Protein AF-0000000083409068 (afdb_homodimer)

Organism: Coprinellus micaceus (NCBI:txid71717)

Radius of gyration: 31.04 Å; Cα contacts (8 Å, |Δi|>4): 817; chains: 2; bounding box: 125×88×81 Å

Secondary structure (DSSP, 8-state):
--PPPPHHHHHHHHHH-TTTTS-TTT---GGGTEEEEESS-GGGGG-HHHHHHHHHHTT--TT---SSSGGGEEEEEHHHHHHHHTTSEEEEEPHHHHGGGB-TTT-SBPPGGG-----S-EEEEEEE-SS-TT--EEEE-SPSSP-GGGEEEE-TT-TTSPPEEE---HHHHHHHHHHHHH-TTT--HHHHHHHHHH-THHHHHHHHHHHHHS-TTSHHHHHHHHHHHHGGG--------------------/-PPPPPHHHHHHHHHH-TTTTS-TTT---GGGTEEEEESS-GGGGG-HHHHHHHHHHTT--TT---SSSGGGEEEEEHHHHHHHHTTSEEEEEPHHHHGGGB-TTT-SBPPGGG-----S-EEEEEEE-SS-TT--EEEE-SPSSP-GGGEEEE-TT-TTSPPEEE---HHHHHHHHHHHHH-TTT--HHHHHHHHHH-THHHHHHHHHHHHHS-TTSHHHHHHHHHHHHGGG--------------------

Structure (mmCIF, N/CA/C/O backbone):
data_AF-0000000083409068-model_v1
#
loop_
_entity.id
_entity.type
_entity.pdbx_description
1 polymer 'HNH nuclease domain-containing protein'
#
loop_
_atom_site.group_PDB
_atom_site.id
_atom_site.type_symbol
_atom_site.label_atom_id
_atom_site.label_alt_id
_atom_site.label_comp_id
_atom_site.label_asym_id
_atom_site.label_entity_id
_atom_site.label_seq_id
_atom_site.pdbx_PDB_ins_code
_atom_site.Cartn_x
_atom_site.Cartn_y
_atom_site.Cartn_z
_atom_site.occupancy
_atom_site.B_iso_or_equiv
_atom_site.auth_seq_id
_atom_site.auth_comp_id
_atom_site.auth_asym_id
_atom_site.auth_atom_id
_atom_site.pdbx_PDB_model_num
ATOM 1 N N . MET A 1 1 ? -4.641 10.688 -9.938 1 46.03 1 MET A N 1
ATOM 2 C CA . MET A 1 1 ? -3.551 10.086 -9.18 1 46.03 1 MET A CA 1
ATOM 3 C C . MET A 1 1 ? -2.568 11.141 -8.688 1 46.03 1 MET A C 1
ATOM 5 O O . MET A 1 1 ? -2.217 12.062 -9.438 1 46.03 1 MET A O 1
ATOM 9 N N . LEU A 1 2 ? -2.422 11.211 -7.328 1 63.31 2 LEU A N 1
ATOM 10 C CA . LEU A 1 2 ? -1.537 12.234 -6.777 1 63.31 2 LEU A CA 1
ATOM 11 C C . LEU A 1 2 ? -0.128 12.102 -7.344 1 63.31 2 LEU A C 1
ATOM 13 O O . LEU A 1 2 ? 0.401 10.992 -7.441 1 63.31 2 LEU A O 1
ATOM 17 N N . GLU A 1 3 ? 0.276 13.062 -8.055 1 78.31 3 GLU A N 1
ATOM 18 C CA . GLU A 1 3 ? 1.639 13.094 -8.578 1 78.31 3 GLU A CA 1
ATOM 19 C C . GLU A 1 3 ? 2.658 12.805 -7.484 1 78.31 3 GLU A C 1
ATOM 21 O O . GLU A 1 3 ? 2.635 13.43 -6.422 1 78.31 3 GLU A O 1
ATOM 26 N N . PRO A 1 4 ? 3.426 11.828 -7.684 1 87.44 4 PRO A N 1
ATOM 27 C CA . PRO A 1 4 ? 4.445 11.516 -6.684 1 87.44 4 PRO A CA 1
ATOM 28 C C . PRO A 1 4 ? 5.484 12.625 -6.531 1 87.44 4 PRO A C 1
ATOM 30 O O . PRO A 1 4 ? 5.688 13.414 -7.453 1 87.44 4 PRO A O 1
ATOM 33 N N . PRO A 1 5 ? 6.047 12.75 -5.352 1 94.5 5 PRO A N 1
ATOM 34 C CA . PRO A 1 5 ? 7.113 13.734 -5.156 1 94.5 5 PRO A CA 1
ATOM 35 C C . PRO A 1 5 ? 8.305 13.516 -6.09 1 94.5 5 PRO A C 1
ATOM 37 O O . PRO A 1 5 ? 8.586 12.375 -6.477 1 94.5 5 PRO A O 1
ATOM 40 N N . ARG A 1 6 ? 8.977 14.656 -6.445 1 92.56 6 ARG A N 1
ATOM 41 C CA . ARG A 1 6 ? 10.18 14.57 -7.266 1 92.56 6 ARG A CA 1
ATOM 42 C C . ARG A 1 6 ? 11.312 13.891 -6.508 1 92.56 6 ARG A C 1
ATOM 44 O O . ARG A 1 6 ? 11.391 13.984 -5.277 1 92.56 6 ARG A O 1
ATOM 51 N N . HIS A 1 7 ? 12.188 13.352 -7.184 1 93.94 7 HIS A N 1
ATOM 52 C CA . HIS A 1 7 ? 13.281 12.578 -6.613 1 93.94 7 HIS A CA 1
ATOM 53 C C . HIS A 1 7 ? 14.164 13.445 -5.723 1 93.94 7 HIS A C 1
ATOM 55 O O . HIS A 1 7 ? 14.594 13.016 -4.648 1 93.94 7 HIS A O 1
ATOM 61 N N . THR A 1 8 ? 14.43 14.633 -6.195 1 94.5 8 THR A N 1
ATOM 62 C CA . THR A 1 8 ? 15.297 15.523 -5.438 1 94.5 8 THR A CA 1
ATOM 63 C C . THR A 1 8 ? 14.672 15.883 -4.094 1 94.5 8 THR A C 1
ATOM 65 O O . THR A 1 8 ? 15.344 15.875 -3.062 1 94.5 8 THR A O 1
ATOM 68 N N . ALA A 1 9 ? 13.445 16.203 -4.066 1 96.25 9 ALA A N 1
ATOM 69 C CA . ALA A 1 9 ? 12.734 16.516 -2.83 1 96.25 9 ALA A CA 1
ATOM 70 C C . ALA A 1 9 ? 12.703 15.312 -1.893 1 96.25 9 ALA A C 1
ATOM 72 O O . ALA A 1 9 ? 12.859 15.461 -0.679 1 96.25 9 ALA A O 1
ATOM 73 N N . CYS A 1 10 ? 12.578 14.164 -2.49 1 96.88 10 CYS A N 1
ATOM 74 C CA . CYS A 1 10 ? 12.547 12.938 -1.703 1 96.88 10 CYS A CA 1
ATOM 75 C C . CYS A 1 10 ? 13.891 12.68 -1.032 1 96.88 10 CYS A C 1
ATOM 77 O O . CYS A 1 10 ? 13.938 12.289 0.133 1 96.88 10 CYS A O 1
ATOM 79 N N . SER A 1 11 ? 14.93 12.891 -1.796 1 96.75 11 SER A N 1
ATOM 80 C CA . SER A 1 11 ? 16.266 12.672 -1.255 1 96.75 11 SER A CA 1
ATOM 81 C C . SER A 1 11 ? 16.547 13.602 -0.082 1 96.75 11 SER A C 1
ATOM 83 O O . SER A 1 11 ? 17.078 13.18 0.942 1 96.75 11 SER A O 1
ATOM 85 N N . ARG A 1 12 ? 16.172 14.82 -0.216 1 97 12 ARG A N 1
ATOM 86 C CA . ARG A 1 12 ? 16.359 15.789 0.86 1 97 12 ARG A CA 1
ATOM 87 C C . ARG A 1 12 ? 15.5 15.438 2.07 1 97 12 ARG A C 1
ATOM 89 O O . ARG A 1 12 ? 15.93 15.609 3.213 1 97 12 ARG A O 1
ATOM 96 N N . ALA A 1 13 ? 14.289 15.023 1.805 1 97.88 13 ALA A N 1
ATOM 97 C CA . ALA A 1 13 ? 13.406 14.602 2.891 1 97.88 13 ALA A CA 1
ATOM 98 C C . ALA A 1 13 ? 14 13.414 3.646 1 97.88 13 ALA A C 1
ATOM 100 O O . ALA A 1 13 ? 13.914 13.352 4.875 1 97.88 13 ALA A O 1
ATOM 101 N N . MET A 1 14 ? 14.547 12.523 2.896 1 97.25 14 MET A N 1
ATOM 102 C CA . MET A 1 14 ? 15.164 11.344 3.496 1 97.25 14 MET A CA 1
ATOM 103 C C . MET A 1 14 ? 16.297 11.734 4.445 1 97.25 14 MET A C 1
ATOM 105 O O . MET A 1 14 ? 16.453 11.133 5.508 1 97.25 14 MET A O 1
ATOM 109 N N . GLU A 1 15 ? 17.016 12.711 4.098 1 96.56 15 GLU A N 1
ATOM 110 C CA . GLU A 1 15 ? 18.125 13.18 4.91 1 96.56 15 GLU A CA 1
ATOM 111 C C . GLU A 1 15 ? 17.641 13.789 6.219 1 96.56 15 GLU A C 1
ATOM 113 O O . GLU A 1 15 ? 18.297 13.672 7.25 1 96.56 15 GLU A O 1
ATOM 118 N N . GLU A 1 16 ? 16.5 14.391 6.219 1 96.88 16 GLU A N 1
ATOM 119 C CA . GLU A 1 16 ? 15.984 15.094 7.391 1 96.88 16 GLU A CA 1
ATOM 120 C C . GLU A 1 16 ? 15.047 14.203 8.195 1 96.88 16 GLU A C 1
ATOM 122 O O . GLU A 1 16 ? 14.711 14.523 9.344 1 96.88 16 GLU A O 1
ATOM 127 N N . ASP A 1 17 ? 14.664 13.094 7.633 1 96.94 17 ASP A N 1
ATOM 128 C CA . ASP A 1 17 ? 13.703 12.203 8.266 1 96.94 17 ASP A CA 1
ATOM 129 C C . ASP A 1 17 ? 14.297 11.547 9.508 1 96.94 17 ASP A C 1
ATOM 131 O O . ASP A 1 17 ? 15.273 10.797 9.414 1 96.94 17 ASP A O 1
ATOM 135 N N . PRO A 1 18 ? 13.688 11.789 10.602 1 96.69 18 PRO A N 1
ATOM 136 C CA . PRO A 1 18 ? 14.227 11.188 11.828 1 96.69 18 PRO A CA 1
ATOM 137 C C . PRO A 1 18 ? 14.117 9.664 11.836 1 96.69 18 PRO A C 1
ATOM 139 O O . PRO A 1 18 ? 14.789 9 12.625 1 96.69 18 PRO A O 1
ATOM 142 N N . ASN A 1 19 ? 13.234 9.094 11 1 94.19 19 ASN A N 1
ATOM 143 C CA . ASN A 1 19 ? 13.016 7.648 10.961 1 94.19 19 ASN A CA 1
ATOM 144 C C . ASN A 1 19 ? 13.898 6.977 9.906 1 94.19 19 ASN A C 1
ATOM 146 O O . ASN A 1 19 ? 13.781 5.773 9.68 1 94.19 19 ASN A O 1
ATOM 150 N N . LYS A 1 20 ? 14.602 7.773 9.148 1 92.88 20 LYS A N 1
ATOM 151 C CA . LYS A 1 20 ? 15.57 7.285 8.172 1 92.88 20 LYS A CA 1
ATOM 152 C C . LYS A 1 20 ? 14.891 6.465 7.082 1 92.88 20 LYS A C 1
ATOM 154 O O . LYS A 1 20 ? 15.383 5.398 6.699 1 92.88 20 LYS A O 1
ATOM 159 N N . GLY A 1 21 ? 13.711 6.836 6.789 1 92.25 21 GLY A N 1
ATOM 160 C CA . GLY A 1 21 ? 13.047 6.242 5.641 1 92.25 21 GLY A CA 1
ATOM 161 C C . GLY A 1 21 ? 12.055 5.16 6.02 1 92.25 21 GLY A C 1
ATOM 162 O O . GLY A 1 21 ? 11.336 4.645 5.164 1 92.25 21 GLY A O 1
ATOM 163 N N . ARG A 1 22 ? 12.031 4.793 7.285 1 95.19 22 ARG A N 1
ATOM 164 C CA . ARG A 1 22 ? 11 3.865 7.746 1 95.19 22 ARG A CA 1
ATOM 165 C C . ARG A 1 22 ? 9.617 4.508 7.684 1 95.19 22 ARG A C 1
ATOM 167 O O . ARG A 1 22 ? 9.5 5.734 7.664 1 95.19 22 ARG A O 1
ATOM 174 N N . CYS A 1 23 ? 8.648 3.623 7.574 1 97.06 23 CYS A N 1
ATOM 175 C CA . CYS A 1 23 ? 7.281 4.141 7.621 1 97.06 23 CYS A CA 1
ATOM 176 C C . CYS A 1 23 ? 7.039 4.922 8.906 1 97.06 23 CYS A C 1
ATOM 178 O O . CYS A 1 23 ? 7.215 4.391 10.008 1 97.06 23 CYS A O 1
ATOM 180 N N . SER A 1 24 ? 6.539 6.105 8.758 1 97.56 24 SER A N 1
ATOM 181 C CA . SER A 1 24 ? 6.359 6.984 9.906 1 97.56 24 SER A CA 1
ATOM 182 C C . SER A 1 24 ? 5.262 6.469 10.836 1 97.56 24 SER A C 1
ATOM 184 O O . SER A 1 24 ? 5.285 6.73 12.039 1 97.56 24 SER A O 1
ATOM 186 N N . VAL A 1 25 ? 4.363 5.664 10.305 1 97.5 25 VAL A N 1
ATOM 187 C CA . VAL A 1 25 ? 3.213 5.211 11.078 1 97.5 25 VAL A CA 1
ATOM 188 C C . VAL A 1 25 ? 3.449 3.787 11.578 1 97.5 25 VAL A C 1
ATOM 190 O O . VAL A 1 25 ? 3.4 3.523 12.781 1 97.5 25 V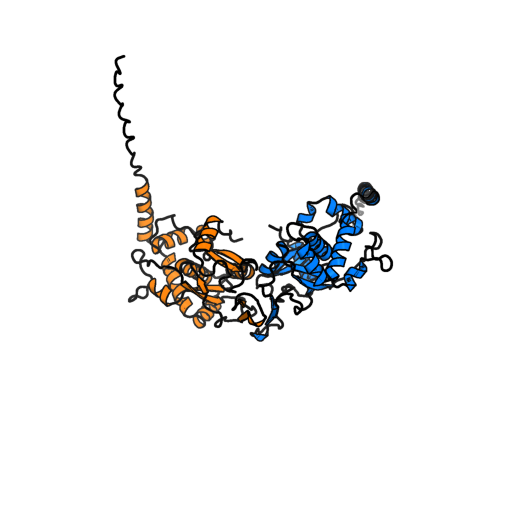AL A O 1
ATOM 193 N N . GLU A 1 26 ? 3.826 2.928 10.703 1 96.38 26 GLU A N 1
ATOM 194 C CA . GLU A 1 26 ? 3.93 1.505 11.016 1 96.38 26 GLU A CA 1
ATOM 195 C C . GLU A 1 26 ? 5.34 1.141 11.469 1 96.38 26 GLU A C 1
ATOM 197 O O . GLU A 1 26 ? 5.562 0.054 12.008 1 96.38 26 GLU A O 1
ATOM 202 N N . ASN A 1 27 ? 6.328 2.023 11.234 1 95.25 27 ASN A N 1
ATOM 203 C CA . ASN A 1 27 ? 7.727 1.835 11.594 1 95.25 27 ASN A CA 1
ATOM 204 C C . ASN A 1 27 ? 8.32 0.603 10.922 1 95.25 27 ASN A C 1
ATOM 206 O O . ASN A 1 27 ? 9.141 -0.101 11.508 1 95.25 27 ASN A O 1
ATOM 210 N N . CYS A 1 28 ? 7.785 0.251 9.781 1 92.94 28 CYS A N 1
ATOM 211 C CA . CYS A 1 28 ? 8.328 -0.862 9.008 1 92.94 28 CYS A CA 1
ATOM 212 C C . CYS A 1 28 ? 9.43 -0.389 8.07 1 92.94 28 CYS A C 1
ATOM 214 O O . CYS A 1 28 ? 9.531 0.803 7.777 1 92.94 28 CYS A O 1
ATOM 216 N N . PRO A 1 29 ? 10.234 -1.314 7.676 1 92.31 29 PRO A N 1
ATOM 217 C CA . PRO A 1 29 ? 11.336 -0.925 6.797 1 92.31 29 PRO A CA 1
ATOM 218 C C . PRO A 1 29 ? 10.859 -0.427 5.434 1 92.31 29 PRO A C 1
ATOM 220 O O . PRO A 1 29 ? 9.734 -0.736 5.02 1 92.31 29 PRO A O 1
ATOM 223 N N . LYS A 1 30 ? 11.703 0.276 4.723 1 92.69 30 LYS A N 1
ATOM 224 C CA . LYS A 1 30 ? 11.414 0.921 3.447 1 92.69 30 LYS A CA 1
ATOM 225 C C . LYS A 1 30 ? 10.977 -0.102 2.4 1 92.69 30 LYS A C 1
ATOM 227 O O . LYS A 1 30 ? 10.078 0.159 1.605 1 92.69 30 LYS A O 1
ATOM 232 N N . HIS A 1 31 ? 11.57 -1.215 2.396 1 91.81 31 HIS A N 1
ATOM 233 C CA . HIS A 1 31 ? 11.336 -2.197 1.345 1 91.81 31 HIS A CA 1
ATOM 234 C C . HIS A 1 31 ? 9.992 -2.9 1.537 1 91.81 31 HIS A C 1
ATOM 236 O O . HIS A 1 31 ? 9.555 -3.652 0.665 1 91.81 31 HIS A O 1
ATOM 242 N N . ARG A 1 32 ? 9.258 -2.607 2.662 1 92.38 32 ARG A N 1
ATOM 243 C CA . ARG A 1 32 ? 7.91 -3.119 2.871 1 92.38 32 ARG A CA 1
ATOM 244 C C . ARG A 1 32 ? 6.879 -2.248 2.164 1 92.38 32 ARG A C 1
ATOM 246 O O . ARG A 1 32 ? 5.766 -2.062 2.664 1 92.38 32 ARG A O 1
ATOM 253 N N . GLY A 1 33 ? 7.227 -1.627 1.132 1 93.81 33 GLY A N 1
ATOM 254 C CA . GLY A 1 33 ? 6.293 -0.84 0.341 1 93.81 33 GLY A CA 1
ATOM 255 C C . GLY A 1 33 ? 6.125 0.578 0.853 1 93.81 33 GLY A C 1
ATOM 256 O O . GLY A 1 33 ? 5.043 1.157 0.747 1 93.81 33 GLY A O 1
ATOM 257 N N . VAL A 1 34 ? 7.125 1.086 1.479 1 96.38 34 VAL A N 1
ATOM 258 C CA . VAL A 1 34 ? 7.074 2.469 1.938 1 96.38 34 VAL A CA 1
ATOM 259 C C . VAL A 1 34 ? 7.312 3.414 0.761 1 96.38 34 VAL A C 1
ATOM 261 O O . VAL A 1 34 ? 8.172 3.156 -0.086 1 96.38 34 VAL A O 1
ATOM 264 N N . GLN A 1 35 ? 6.508 4.508 0.725 1 96.81 35 GLN A N 1
ATOM 265 C CA . GLN A 1 35 ? 6.66 5.504 -0.33 1 96.81 35 GLN A CA 1
ATOM 266 C C . GLN A 1 35 ? 6.637 6.918 0.241 1 96.81 35 GLN A C 1
ATOM 268 O O . GLN A 1 35 ? 6.184 7.129 1.369 1 96.81 35 GLN A O 1
ATOM 273 N N . ALA A 1 36 ? 7.223 7.781 -0.546 1 97.44 36 ALA A N 1
ATOM 274 C CA . ALA A 1 36 ? 7.105 9.203 -0.23 1 97.44 36 ALA A CA 1
ATOM 275 C C . ALA A 1 36 ? 5.762 9.758 -0.691 1 97.44 36 ALA A C 1
ATOM 277 O O . ALA A 1 36 ? 5.277 9.406 -1.771 1 97.44 36 ALA A O 1
ATOM 278 N N . MET A 1 37 ? 5.172 10.531 0.127 1 97.19 37 MET A N 1
ATOM 279 C CA . MET A 1 37 ? 3.934 11.203 -0.254 1 97.19 37 MET A CA 1
ATOM 280 C C . MET A 1 37 ? 3.922 12.648 0.242 1 97.19 37 MET A C 1
ATOM 282 O O . MET A 1 37 ? 4.578 12.969 1.234 1 97.19 37 MET A O 1
ATOM 286 N N . HIS A 1 38 ? 3.264 13.461 -0.504 1 98.06 38 HIS A N 1
ATOM 287 C CA . HIS A 1 38 ? 3.01 14.805 -0.008 1 98.06 38 HIS A CA 1
ATOM 288 C C . HIS A 1 38 ? 1.936 14.797 1.075 1 98.06 38 HIS A C 1
ATOM 290 O O . HIS A 1 38 ? 0.88 14.188 0.906 1 98.06 38 HIS A O 1
ATOM 296 N N . VAL A 1 39 ? 2.221 15.484 2.072 1 98.38 39 VAL A N 1
ATOM 297 C CA . VAL A 1 39 ? 1.204 15.68 3.102 1 98.38 39 VAL A CA 1
ATOM 298 C C . VAL A 1 39 ? 0.105 16.594 2.576 1 98.38 39 VAL A C 1
ATOM 300 O O . VAL A 1 39 ? -1.08 16.266 2.648 1 98.38 39 VAL A O 1
ATOM 303 N N . LEU A 1 40 ? 0.52 17.703 2.131 1 97.56 40 LEU A N 1
ATOM 304 C CA . LEU A 1 40 ? -0.375 18.547 1.353 1 97.56 40 LEU A CA 1
ATOM 305 C C . LEU A 1 40 ? -0.193 18.297 -0.142 1 97.56 40 LEU A C 1
ATOM 307 O O . LEU A 1 40 ? 0.857 18.625 -0.704 1 97.56 40 LEU A O 1
ATOM 311 N N . PRO A 1 41 ? -1.21 17.75 -0.732 1 94.31 41 PRO A N 1
ATOM 312 C CA . PRO A 1 41 ? -1.069 17.375 -2.139 1 94.31 41 PRO A CA 1
ATOM 313 C C . PRO A 1 41 ? -0.788 18.562 -3.049 1 94.31 41 PRO A C 1
ATOM 315 O O . PRO A 1 41 ? -1.301 19.656 -2.809 1 94.31 41 PRO A O 1
ATOM 318 N N . ARG A 1 42 ? -0.156 18.297 -4.117 1 92.38 42 ARG A N 1
ATOM 319 C CA . ARG A 1 42 ? 0.255 19.344 -5.047 1 92.38 42 ARG A CA 1
ATOM 320 C C . ARG A 1 42 ? -0.939 19.875 -5.828 1 92.38 42 ARG A C 1
ATOM 322 O O . ARG A 1 42 ? -0.878 20.969 -6.395 1 92.38 42 ARG A O 1
ATOM 329 N N . GLU A 1 43 ? -1.948 19.172 -5.816 1 89.38 43 GLU A N 1
ATOM 330 C CA . GLU A 1 43 ? -3.146 19.594 -6.539 1 89.38 43 GLU A CA 1
ATOM 331 C C . GLU A 1 43 ? -3.699 20.891 -5.973 1 89.38 43 GLU A C 1
ATOM 333 O O . GLU A 1 43 ? -4.441 21.609 -6.652 1 89.38 43 GLU A O 1
ATOM 338 N N . VAL A 1 44 ? -3.346 21.203 -4.82 1 89.5 44 VAL A N 1
ATOM 339 C CA . VAL A 1 44 ? -3.787 22.438 -4.176 1 89.5 44 VAL A CA 1
ATOM 340 C C . VAL A 1 44 ? -3.281 23.641 -4.965 1 89.5 44 VAL A C 1
ATOM 342 O O . VAL A 1 44 ? -3.896 24.719 -4.941 1 89.5 44 VAL A O 1
ATOM 345 N N . THR A 1 45 ? -2.225 23.438 -5.703 1 87.88 45 THR A N 1
ATOM 346 C CA . THR A 1 45 ? -1.635 24.516 -6.48 1 87.88 45 THR A CA 1
ATOM 347 C C . THR A 1 45 ? -2.592 24.984 -7.578 1 87.88 45 THR A C 1
ATOM 349 O O . THR A 1 45 ? -2.459 26.094 -8.094 1 87.88 45 THR A O 1
ATOM 352 N N . GLU A 1 46 ? -3.445 24.156 -7.836 1 86.31 46 GLU A N 1
ATOM 353 C CA . GLU A 1 46 ? -4.395 24.484 -8.898 1 86.31 46 GLU A CA 1
ATOM 354 C C . GLU A 1 46 ? -5.422 25.5 -8.422 1 86.31 46 GLU A C 1
ATOM 356 O O . GLU A 1 46 ? -6.113 26.125 -9.234 1 86.31 46 GLU A O 1
ATOM 361 N N . THR A 1 47 ? -5.535 25.672 -7.141 1 85.94 47 THR A N 1
ATOM 362 C CA . THR A 1 47 ? -6.445 26.656 -6.566 1 85.94 47 THR A CA 1
ATOM 363 C C . THR A 1 47 ? -5.711 27.938 -6.23 1 85.94 47 THR A C 1
ATOM 365 O O . THR A 1 47 ? -5.227 28.125 -5.109 1 85.94 47 THR A O 1
ATOM 368 N N . ASP A 1 48 ? -5.797 28.859 -7.105 1 83.5 48 ASP A N 1
ATOM 369 C CA . ASP A 1 48 ? -5 30.078 -7.035 1 83.5 48 ASP A CA 1
ATOM 370 C C . ASP A 1 48 ? -5.332 30.875 -5.777 1 83.5 48 ASP A C 1
ATOM 372 O O . ASP A 1 48 ? -4.438 31.375 -5.098 1 83.5 48 ASP A O 1
ATOM 376 N N . CYS A 1 49 ? -6.566 30.938 -5.508 1 86.5 49 CYS A N 1
ATOM 377 C CA . CYS A 1 49 ? -6.996 31.75 -4.371 1 86.5 49 CYS A CA 1
ATOM 378 C C . CYS A 1 49 ? -6.434 31.188 -3.068 1 86.5 49 CYS A C 1
ATOM 380 O O . CYS A 1 49 ? -6.012 31.953 -2.195 1 86.5 49 CYS A O 1
ATOM 382 N N . VAL A 1 50 ? -6.398 29.922 -2.963 1 89.88 50 VAL A N 1
ATOM 383 C CA . VAL A 1 50 ? -5.891 29.281 -1.755 1 89.88 50 VAL A CA 1
ATOM 384 C C . VAL A 1 50 ? -4.383 29.484 -1.658 1 89.88 50 VAL A C 1
ATOM 386 O O . VAL A 1 50 ? -3.859 29.828 -0.592 1 89.88 50 VAL A O 1
ATOM 389 N N . MET A 1 51 ? -3.756 29.375 -2.773 1 92.12 51 MET A N 1
ATOM 390 C CA . MET A 1 51 ? -2.303 29.531 -2.787 1 92.12 51 MET A CA 1
ATOM 391 C C . MET A 1 51 ? -1.893 30.938 -2.416 1 92.12 51 MET A C 1
ATOM 393 O O . MET A 1 51 ? -0.983 31.141 -1.609 1 92.12 51 MET A O 1
ATOM 397 N N . ARG A 1 52 ? -2.566 31.875 -2.918 1 90.75 52 ARG A N 1
ATOM 398 C CA . ARG A 1 52 ? -2.281 33.281 -2.613 1 90.75 52 ARG A CA 1
ATOM 399 C C . ARG A 1 52 ? -2.518 33.562 -1.137 1 90.75 52 ARG A C 1
ATOM 401 O O . ARG A 1 52 ? -1.729 34.281 -0.506 1 90.75 52 ARG A O 1
ATOM 408 N N . SER A 1 53 ? -3.551 33.031 -0.662 1 93.19 53 SER A N 1
ATOM 409 C CA . SER A 1 53 ? -3.885 33.25 0.743 1 93.19 53 SER A CA 1
ATOM 410 C C . SER A 1 53 ? -2.824 32.656 1.66 1 93.19 53 SER A C 1
ATOM 412 O O . SER A 1 53 ? -2.43 33.25 2.65 1 93.19 53 SER A O 1
ATOM 414 N N . LEU A 1 54 ? -2.426 31.484 1.291 1 94.19 54 LEU A N 1
ATOM 415 C CA . LEU A 1 54 ? -1.415 30.812 2.102 1 94.19 54 LEU A CA 1
ATOM 416 C C . LEU A 1 54 ? -0.091 31.562 2.053 1 94.19 54 LEU A C 1
ATOM 418 O O . LEU A 1 54 ? 0.562 31.75 3.082 1 94.19 54 LEU A O 1
ATOM 422 N N . GLU A 1 55 ? 0.312 31.953 0.898 1 92.94 55 GLU A N 1
ATOM 423 C CA . GLU A 1 55 ? 1.551 32.719 0.754 1 92.94 55 GLU A CA 1
ATOM 424 C C . GLU A 1 55 ? 1.505 34 1.567 1 92.94 55 GLU A C 1
ATOM 426 O O . GLU A 1 55 ? 2.469 34.344 2.258 1 92.94 55 GLU A O 1
ATOM 431 N N . TYR A 1 56 ? 0.428 34.625 1.513 1 90.94 56 TYR A N 1
ATOM 432 C CA . TYR A 1 56 ? 0.258 35.844 2.301 1 90.94 56 TYR A CA 1
ATOM 433 C C . TYR A 1 56 ? 0.332 35.531 3.793 1 90.94 56 TYR A C 1
ATOM 435 O O . TYR A 1 56 ? 1.108 36.156 4.52 1 90.94 56 TYR A O 1
ATOM 443 N N . SER A 1 57 ? -0.446 34.594 4.234 1 92.69 57 SER A N 1
ATOM 444 C CA . SER A 1 57 ? -0.557 34.281 5.652 1 92.69 57 SER A CA 1
ATOM 445 C C . SER A 1 57 ? 0.769 33.75 6.207 1 92.69 57 SER A C 1
ATOM 447 O O . SER A 1 57 ? 1.084 33.969 7.379 1 92.69 57 SER A O 1
ATOM 449 N N . TRP A 1 58 ? 1.527 33.094 5.324 1 93.5 58 TRP A N 1
ATOM 450 C CA . TRP A 1 58 ? 2.781 32.5 5.762 1 93.5 58 TRP A CA 1
ATOM 451 C C . TRP A 1 58 ? 3.955 33.438 5.52 1 93.5 58 TRP A C 1
ATOM 453 O O . TRP A 1 58 ? 5.117 33.031 5.652 1 93.5 58 TRP A O 1
ATOM 463 N N . ASN A 1 59 ? 3.699 34.594 5.117 1 91.12 59 ASN A N 1
ATOM 464 C CA . ASN A 1 59 ? 4.691 35.625 4.871 1 91.12 59 ASN A CA 1
ATOM 465 C C . ASN A 1 59 ? 5.66 35.219 3.762 1 91.12 59 ASN A C 1
ATOM 467 O O . ASN A 1 59 ? 6.875 35.375 3.912 1 91.12 59 ASN A O 1
ATOM 471 N N . LEU A 1 60 ? 5.07 34.688 2.729 1 90.94 60 LEU A N 1
ATOM 472 C CA . LEU A 1 60 ? 5.836 34.312 1.547 1 90.94 60 LEU A CA 1
ATOM 473 C C . LEU A 1 60 ? 5.512 35.25 0.374 1 90.94 60 LEU A C 1
ATOM 475 O O . LEU A 1 60 ? 4.402 35.781 0.287 1 90.94 60 LEU A O 1
ATOM 479 N N . ARG A 1 61 ? 6.52 35.375 -0.448 1 88.38 61 ARG A N 1
ATOM 480 C CA . ARG A 1 61 ? 6.266 36.094 -1.691 1 88.38 61 ARG A CA 1
ATOM 481 C C . ARG A 1 61 ? 5.32 35.312 -2.596 1 88.38 61 ARG A C 1
ATOM 483 O O . ARG A 1 61 ? 5.371 34.062 -2.631 1 88.38 61 ARG A O 1
ATOM 490 N N . ARG A 1 62 ? 4.594 36.094 -3.348 1 87.56 62 ARG A N 1
ATOM 491 C CA . ARG A 1 62 ? 3.648 35.438 -4.266 1 87.56 62 ARG A CA 1
ATOM 492 C C . ARG A 1 62 ? 4.367 34.531 -5.254 1 87.56 62 ARG A C 1
ATOM 494 O O . ARG A 1 62 ? 5.41 34.906 -5.801 1 87.56 62 ARG A O 1
ATOM 501 N N . GLY A 1 63 ? 3.826 33.344 -5.355 1 88.81 63 GLY A N 1
ATOM 502 C CA . GLY A 1 63 ? 4.332 32.406 -6.352 1 88.81 63 GLY A CA 1
ATOM 503 C C . GLY A 1 63 ? 5.527 31.609 -5.871 1 88.81 63 GLY A C 1
ATOM 504 O O . GLY A 1 63 ? 6.113 30.844 -6.633 1 88.81 63 GLY A O 1
ATOM 505 N N . THR A 1 64 ? 5.848 31.672 -4.594 1 91.62 64 THR A N 1
ATOM 506 C CA . THR A 1 64 ? 7.078 31.031 -4.129 1 91.62 64 THR A CA 1
ATOM 507 C C . THR A 1 64 ? 6.762 29.797 -3.303 1 91.62 64 THR A C 1
ATOM 509 O O . THR A 1 64 ? 7.652 29 -3.014 1 91.62 64 THR A O 1
ATOM 512 N N . LEU A 1 65 ? 5.547 29.672 -2.943 1 93.75 65 LEU A N 1
ATOM 513 C CA . LEU A 1 65 ? 5.195 28.469 -2.184 1 93.75 65 LEU A CA 1
ATOM 514 C C . LEU A 1 65 ? 5.344 27.219 -3.041 1 93.75 65 LEU A C 1
ATOM 516 O O . LEU A 1 65 ? 4.648 27.062 -4.047 1 93.75 65 LEU A O 1
ATOM 520 N N . ASN A 1 66 ? 6.293 26.391 -2.615 1 93.75 66 ASN A N 1
ATOM 521 C CA . ASN A 1 66 ? 6.559 25.125 -3.277 1 93.75 66 ASN A CA 1
ATOM 522 C C . ASN A 1 66 ? 6.047 23.938 -2.457 1 93.75 66 ASN A C 1
ATOM 524 O O . ASN A 1 66 ? 6.488 23.734 -1.326 1 93.75 66 ASN A O 1
ATOM 528 N N . LEU A 1 67 ? 5.191 23.234 -3.086 1 96 67 LEU A N 1
ATOM 529 C CA . LEU A 1 67 ? 4.629 22.109 -2.352 1 96 67 LEU A CA 1
ATOM 530 C C . LEU A 1 67 ? 5.473 20.859 -2.557 1 96 67 LEU A C 1
ATOM 532 O O . LEU A 1 67 ? 5.289 19.859 -1.854 1 96 67 LEU A O 1
ATOM 536 N N . ASP A 1 68 ? 6.324 20.891 -3.539 1 95.81 68 ASP A N 1
ATOM 537 C CA . ASP A 1 68 ? 7.281 19.797 -3.73 1 95.81 68 ASP A CA 1
ATOM 538 C C . ASP A 1 68 ? 8.57 20.062 -2.951 1 95.81 68 ASP A C 1
ATOM 540 O O . ASP A 1 68 ? 9.641 20.188 -3.543 1 95.81 68 ASP A O 1
ATOM 544 N N . THR A 1 69 ? 8.438 20.156 -1.691 1 96.69 69 THR A N 1
ATOM 545 C CA . THR A 1 69 ? 9.539 20.438 -0.78 1 96.69 69 THR A CA 1
ATOM 546 C C . THR A 1 69 ? 9.695 19.312 0.236 1 96.69 69 THR A C 1
ATOM 548 O O . THR A 1 69 ? 8.734 18.594 0.53 1 96.69 69 THR A O 1
ATOM 551 N N . ARG A 1 70 ? 10.891 19.203 0.786 1 96.94 70 ARG A N 1
ATOM 552 C CA . ARG A 1 70 ? 11.188 18.172 1.775 1 96.94 70 ARG A CA 1
ATOM 553 C C . ARG A 1 70 ? 10.305 18.328 3.008 1 96.94 70 ARG A C 1
ATOM 555 O O . ARG A 1 70 ? 9.984 17.344 3.678 1 96.94 70 ARG A O 1
ATOM 562 N N . ARG A 1 71 ? 9.852 19.531 3.252 1 97.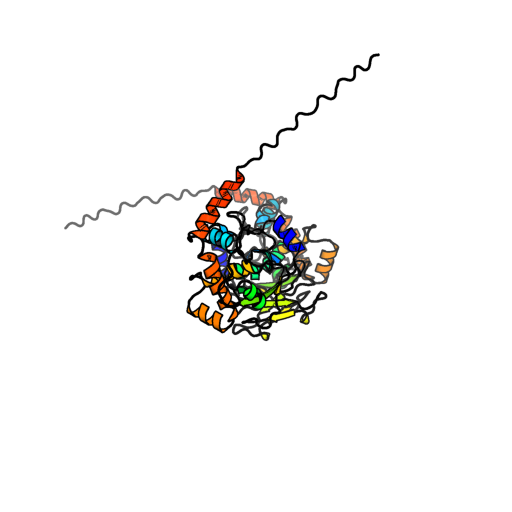69 71 ARG A N 1
ATOM 563 C CA . ARG A 1 71 ? 9.094 19.844 4.461 1 97.69 71 ARG A CA 1
ATOM 564 C C . ARG A 1 71 ? 7.656 19.359 4.34 1 97.69 71 ARG A C 1
ATOM 566 O O . ARG A 1 71 ? 6.902 19.375 5.312 1 97.69 71 ARG A O 1
ATOM 573 N N . ASN A 1 72 ? 7.289 18.922 3.139 1 98.31 72 ASN A N 1
ATOM 574 C CA . ASN A 1 72 ? 5.93 18.484 2.84 1 98.31 72 ASN A CA 1
ATOM 575 C C . ASN A 1 72 ? 5.883 17.016 2.428 1 98.31 72 ASN A C 1
ATOM 577 O O . ASN A 1 72 ? 4.918 16.578 1.804 1 98.31 72 ASN A O 1
ATOM 581 N N . ILE A 1 73 ? 6.934 16.266 2.73 1 98.38 73 ILE A N 1
ATOM 582 C CA . ILE A 1 73 ? 7.016 14.875 2.309 1 98.38 73 ILE A CA 1
ATOM 583 C C . ILE A 1 73 ? 7.055 13.969 3.535 1 98.38 73 ILE A C 1
ATOM 585 O O . ILE A 1 73 ? 7.84 14.195 4.461 1 98.38 73 ILE A O 1
ATOM 589 N N . LEU A 1 74 ? 6.246 13.016 3.51 1 98.44 74 LEU A N 1
ATOM 590 C CA . LEU A 1 74 ? 6.152 11.984 4.543 1 98.44 74 LEU A CA 1
ATOM 591 C C . LEU A 1 74 ? 6.367 10.602 3.953 1 98.44 74 LEU A C 1
ATOM 593 O O . LEU A 1 74 ? 5.949 10.328 2.824 1 98.44 74 LEU A O 1
ATOM 597 N N . PHE A 1 75 ? 6.988 9.719 4.684 1 98.19 75 PHE A N 1
ATOM 598 C CA . PHE A 1 75 ? 7.191 8.344 4.242 1 98.19 75 PHE A CA 1
ATOM 599 C C . PHE A 1 75 ? 6.223 7.402 4.949 1 98.19 75 PHE A C 1
ATOM 601 O O . PHE A 1 75 ? 6.227 7.305 6.176 1 98.19 75 PHE A O 1
ATOM 608 N N . VAL A 1 76 ? 5.395 6.75 4.141 1 97.94 76 VAL A N 1
ATOM 609 C CA . VAL A 1 76 ? 4.398 5.848 4.703 1 97.94 76 VAL A CA 1
ATOM 610 C C . VAL A 1 76 ? 4.195 4.652 3.775 1 97.94 76 VAL A C 1
ATOM 612 O O . VAL A 1 76 ? 4.57 4.703 2.602 1 97.94 76 VAL A O 1
ATOM 615 N N . GLY A 1 77 ? 3.664 3.562 4.375 1 96.94 77 GLY A N 1
ATOM 616 C CA . GLY A 1 77 ? 3.324 2.43 3.529 1 96.94 77 GLY A CA 1
ATOM 617 C C . GLY A 1 77 ? 2.314 2.773 2.451 1 96.94 77 GLY A C 1
ATOM 618 O O . GLY A 1 77 ? 1.419 3.592 2.67 1 96.94 77 GLY A O 1
ATOM 619 N N . LYS A 1 78 ? 2.418 2.076 1.375 1 97.19 78 LYS A N 1
ATOM 620 C CA . LYS A 1 78 ? 1.596 2.383 0.208 1 97.19 78 LYS A CA 1
ATOM 621 C C . LYS A 1 78 ? 0.11 2.275 0.54 1 97.19 78 LYS A C 1
ATOM 623 O O . LYS A 1 78 ? -0.702 3.053 0.034 1 97.19 78 LYS A O 1
ATOM 628 N N . SER A 1 79 ? -0.265 1.311 1.338 1 96.62 79 SER A N 1
ATOM 629 C CA . SER A 1 79 ? -1.669 1.165 1.707 1 96.62 79 SER A CA 1
ATOM 630 C C . SER A 1 79 ? -2.154 2.361 2.518 1 96.62 79 SER A C 1
ATOM 632 O O . SER A 1 79 ? -3.225 2.908 2.246 1 96.62 79 SER A O 1
ATOM 634 N N . LEU A 1 80 ? -1.369 2.775 3.422 1 97.31 80 LEU A N 1
ATOM 635 C CA . LEU A 1 80 ? -1.729 3.924 4.246 1 97.31 80 LEU A CA 1
ATOM 636 C C . LEU A 1 80 ? -1.745 5.203 3.418 1 97.31 80 LEU A C 1
ATOM 638 O O . LEU A 1 80 ? -2.562 6.094 3.662 1 97.31 80 LEU A O 1
ATOM 642 N N . ALA A 1 81 ? -0.796 5.273 2.51 1 97.31 81 ALA A N 1
ATOM 643 C CA . ALA A 1 81 ? -0.771 6.434 1.619 1 97.31 81 ALA A CA 1
ATOM 644 C C . ALA A 1 81 ? -2.062 6.531 0.812 1 97.31 81 ALA A C 1
ATOM 646 O O . ALA A 1 81 ? -2.609 7.625 0.634 1 97.31 81 ALA A O 1
ATOM 647 N N . ALA A 1 82 ? -2.521 5.422 0.38 1 95.75 82 ALA A N 1
ATOM 648 C CA . ALA A 1 82 ? -3.768 5.398 -0.38 1 95.75 82 ALA A CA 1
ATOM 649 C C . ALA A 1 82 ? -4.945 5.84 0.484 1 95.75 82 ALA A C 1
ATOM 651 O O . ALA A 1 82 ? -5.824 6.566 0.019 1 95.75 82 ALA A O 1
ATOM 652 N N . MET A 1 83 ? -4.949 5.391 1.665 1 96.75 83 MET A N 1
ATOM 653 C CA . MET A 1 83 ? -6.008 5.777 2.594 1 96.75 83 MET A CA 1
ATOM 654 C C . MET A 1 83 ? -5.93 7.266 2.918 1 96.75 83 MET A C 1
ATOM 656 O O . MET A 1 83 ? -6.961 7.93 3.068 1 96.75 83 MET A O 1
ATOM 660 N N . TYR A 1 84 ? -4.738 7.746 3.053 1 97.19 84 TYR A N 1
ATOM 661 C CA . TYR A 1 84 ? -4.539 9.172 3.283 1 97.19 84 TYR A CA 1
ATOM 662 C C . TYR A 1 84 ? -5.113 9.992 2.139 1 97.19 84 TYR A C 1
ATOM 664 O O . TYR A 1 84 ? -5.812 10.984 2.367 1 97.19 84 TYR A O 1
ATOM 672 N N . ALA A 1 85 ? -4.832 9.578 0.961 1 94.5 85 ALA A N 1
ATOM 673 C CA . ALA A 1 85 ? -5.285 10.281 -0.237 1 94.5 85 ALA A CA 1
ATOM 674 C C . ALA A 1 85 ? -6.809 10.328 -0.303 1 94.5 85 ALA A C 1
ATOM 676 O O . ALA A 1 85 ? -7.383 11.266 -0.872 1 94.5 85 ALA A O 1
ATOM 677 N N . ARG A 1 86 ? -7.445 9.398 0.322 1 93.69 86 ARG A N 1
ATOM 678 C CA . ARG A 1 86 ? -8.906 9.336 0.324 1 93.69 86 ARG A CA 1
ATOM 679 C C . ARG A 1 86 ? -9.484 10.07 1.529 1 93.69 86 ARG A C 1
ATOM 681 O O . ARG A 1 86 ? -10.703 10.125 1.705 1 93.69 86 ARG A O 1
ATOM 688 N N . GLY A 1 87 ? -8.602 10.602 2.363 1 94.56 87 GLY A N 1
ATOM 689 C CA . GLY A 1 87 ? -9.047 11.352 3.531 1 94.56 87 GLY A CA 1
ATOM 690 C C . GLY A 1 87 ? -9.43 10.461 4.699 1 94.56 87 GLY A C 1
ATOM 691 O O . GLY A 1 87 ? -10.219 10.859 5.559 1 94.56 87 GLY A O 1
ATOM 692 N N . CYS A 1 88 ? -8.875 9.266 4.766 1 96.44 88 CYS A N 1
ATOM 693 C CA . CYS A 1 8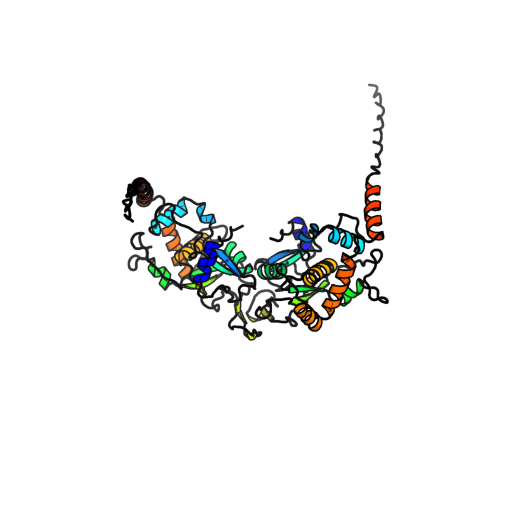8 ? -9.258 8.328 5.809 1 96.44 88 CYS A CA 1
ATOM 694 C C . CYS A 1 88 ? -8.586 8.68 7.133 1 96.44 88 CYS A C 1
ATOM 696 O O . CYS A 1 88 ? -9.117 8.375 8.203 1 96.44 88 CYS A O 1
ATOM 698 N N . TRP A 1 89 ? -7.434 9.211 7.043 1 97.5 89 TRP A N 1
ATOM 699 C CA . TRP A 1 89 ? -6.715 9.625 8.242 1 97.5 89 TRP A CA 1
ATOM 700 C C . TRP A 1 89 ? -5.895 10.883 7.98 1 97.5 89 TRP A C 1
ATOM 702 O O . TRP A 1 89 ? -5.727 11.289 6.828 1 97.5 89 TRP A O 1
ATOM 712 N N . VAL A 1 90 ? -5.484 11.555 9.07 1 98.06 90 VAL A N 1
ATOM 713 C CA . VAL A 1 90 ? -4.723 12.797 8.953 1 98.06 90 VAL A CA 1
ATOM 714 C C . VAL A 1 90 ? -3.629 12.828 10.023 1 98.06 90 VAL A C 1
ATOM 716 O O . VAL A 1 90 ? -3.66 12.055 10.977 1 98.06 90 VAL A O 1
ATOM 719 N N . LEU A 1 91 ? -2.689 13.68 9.75 1 98.31 91 LEU A N 1
ATOM 720 C CA . LEU A 1 91 ? -1.566 13.93 10.641 1 98.31 91 LEU A CA 1
ATOM 721 C C . LEU A 1 91 ? -1.816 15.172 11.492 1 98.31 91 LEU A C 1
ATOM 723 O O . LEU A 1 91 ? -1.596 16.297 11.039 1 98.31 91 LEU A O 1
ATOM 727 N N . LEU A 1 92 ? -2.086 14.961 12.812 1 98.75 92 LEU A N 1
ATOM 728 C CA . LEU A 1 92 ? -2.434 16.078 13.68 1 98.75 92 LEU A CA 1
ATOM 729 C C . LEU A 1 92 ? -1.228 16.531 14.5 1 98.75 92 LEU A C 1
ATOM 731 O O . LEU A 1 92 ? -0.72 15.773 15.328 1 98.75 92 LEU A O 1
ATOM 735 N N . PRO A 1 93 ? -0.807 17.766 14.266 1 98.44 93 PRO A N 1
ATOM 736 C CA . PRO A 1 93 ? 0.297 18.25 15.094 1 98.44 93 PRO A CA 1
ATOM 737 C C . PRO A 1 93 ? -0.082 18.375 16.562 1 98.44 93 PRO A C 1
ATOM 739 O O . PRO A 1 93 ? -1.266 18.469 16.906 1 98.44 93 PRO A O 1
ATOM 742 N N . GLU A 1 94 ? 0.923 18.375 17.375 1 97.56 94 GLU A N 1
ATOM 743 C CA . GLU A 1 94 ? 0.693 18.625 18.797 1 97.56 94 GLU A CA 1
ATOM 744 C C . GLU A 1 94 ? 0.078 20 19.016 1 97.56 94 GLU A C 1
ATOM 746 O O . GLU A 1 94 ? 0.426 20.969 18.328 1 97.56 94 GLU A O 1
ATOM 751 N N . GLU A 1 95 ? -0.677 20.031 20.031 1 96.06 95 GLU A N 1
ATOM 752 C CA . GLU A 1 95 ? -1.376 21.281 20.344 1 96.06 95 GLU A CA 1
ATOM 753 C C . GLU A 1 95 ? -0.392 22.391 20.656 1 96.06 95 GLU A C 1
ATOM 755 O O . GLU A 1 95 ? -0.624 23.547 20.281 1 96.06 95 GLU A O 1
ATOM 760 N N . SER A 1 96 ? 0.657 22.078 21.359 1 95.56 96 SER A N 1
ATOM 761 C CA . SER A 1 96 ? 1.654 23.078 21.719 1 95.56 96 SER A CA 1
ATOM 762 C C . SER A 1 96 ? 2.271 23.719 20.484 1 95.56 96 SER A C 1
ATOM 764 O O . SER A 1 96 ? 2.625 24.891 20.5 1 95.56 96 SER A O 1
ATOM 766 N N . VAL A 1 97 ? 2.395 22.922 19.438 1 97.06 97 VAL A N 1
ATOM 767 C CA . VAL A 1 97 ? 2.941 23.438 18.188 1 97.06 97 VAL A CA 1
ATOM 768 C C . VAL A 1 97 ? 1.908 24.312 17.484 1 97.06 97 VAL A C 1
ATOM 770 O O . VAL A 1 97 ? 2.24 25.406 17 1 97.06 97 VAL A O 1
ATOM 773 N N . MET A 1 98 ? 0.696 23.938 17.5 1 96.81 98 MET A N 1
ATOM 774 C CA . MET A 1 98 ? -0.36 24.719 16.859 1 96.81 98 MET A CA 1
ATOM 775 C C . MET A 1 98 ? -0.575 26.031 17.578 1 96.81 98 MET A C 1
ATOM 777 O O . MET A 1 98 ? -0.877 27.062 16.953 1 96.81 98 MET A O 1
ATOM 781 N N . ASP A 1 99 ? -0.397 26.047 18.859 1 95.56 99 ASP A N 1
ATOM 782 C CA . ASP A 1 99 ? -0.56 27.25 19.672 1 95.56 99 ASP A CA 1
ATOM 783 C C . ASP A 1 99 ? 0.434 28.328 19.25 1 95.56 99 ASP A C 1
ATOM 785 O O . ASP A 1 99 ? 0.195 29.516 19.469 1 95.56 99 ASP A O 1
ATOM 789 N N . GLN A 1 100 ? 1.481 27.906 18.625 1 95.56 100 GLN A N 1
ATOM 790 C CA . GLN A 1 100 ? 2.498 28.859 18.203 1 95.56 100 GLN A CA 1
ATOM 791 C C . GLN A 1 100 ? 2.016 29.703 17.016 1 95.56 100 GLN A C 1
ATOM 793 O O . GLN A 1 100 ? 2.6 30.734 16.703 1 95.56 100 GLN A O 1
ATOM 798 N N . PHE A 1 101 ? 0.988 29.234 16.359 1 96.06 101 PHE A N 1
ATOM 799 C CA . PHE A 1 101 ? 0.444 29.969 15.227 1 96.06 101 PHE A CA 1
ATOM 800 C C . PHE A 1 101 ? -0.704 30.875 15.656 1 96.06 101 PHE A C 1
ATOM 802 O O . PHE A 1 101 ? -1.322 31.531 14.828 1 96.06 101 PHE A O 1
ATOM 809 N N . VAL A 1 102 ? -0.997 30.875 16.922 1 93.19 102 VAL A N 1
ATOM 810 C CA . VAL A 1 102 ? -2.164 31.578 17.438 1 93.19 102 VAL A CA 1
ATOM 811 C C . VAL A 1 102 ? -1.719 32.688 18.406 1 93.19 102 VAL A C 1
ATOM 813 O O . VAL A 1 102 ? -0.808 32.469 19.203 1 93.19 102 VAL A O 1
ATOM 816 N N . HIS A 1 103 ? -2.373 33.75 18.266 1 88.69 103 HIS A N 1
ATOM 817 C CA . HIS A 1 103 ? -2.119 34.844 19.203 1 88.69 103 HIS A CA 1
ATOM 818 C C . HIS A 1 103 ? -2.52 34.438 20.625 1 88.69 103 HIS A C 1
ATOM 820 O O . HIS A 1 103 ? -3.668 34.062 20.859 1 88.69 103 HIS A O 1
ATOM 826 N N . PRO A 1 104 ? -1.614 34.594 21.516 1 84.56 104 PRO A N 1
ATOM 827 C CA . PRO A 1 104 ? -1.867 34.062 22.859 1 84.56 104 PRO A CA 1
ATOM 828 C C . PRO A 1 104 ? -3.027 34.781 23.562 1 84.56 104 PRO A C 1
ATOM 830 O O . PRO A 1 104 ? -3.756 34.156 24.328 1 84.56 104 PRO A O 1
ATOM 833 N N . LYS A 1 105 ? -3.236 35.969 23.234 1 84.94 105 LYS A N 1
ATOM 834 C CA . LYS A 1 105 ? -4.262 36.719 23.953 1 84.94 105 LYS A CA 1
ATOM 835 C C . LYS A 1 105 ? -5.578 36.719 23.172 1 84.94 105 LYS A C 1
ATOM 837 O O . LYS A 1 105 ? -6.652 36.594 23.766 1 84.94 105 LYS A O 1
ATOM 842 N N . LEU A 1 106 ? -5.496 36.75 21.859 1 83.19 106 LEU A N 1
ATOM 843 C CA . LEU A 1 106 ? -6.688 36.969 21.047 1 83.19 106 LEU A CA 1
ATOM 844 C C . LEU A 1 106 ? -7.254 35.656 20.562 1 83.19 106 LEU A C 1
ATOM 846 O O . LEU A 1 106 ? -8.414 35.562 20.156 1 83.19 106 LEU A O 1
ATOM 850 N N . GLY A 1 107 ? -6.445 34.656 20.531 1 82.81 107 GLY A N 1
ATOM 851 C CA . GLY A 1 107 ? -6.898 33.344 20.094 1 82.81 107 GLY A CA 1
ATOM 852 C C . GLY A 1 107 ? -7.078 33.25 18.594 1 82.81 107 GLY A C 1
ATOM 853 O O . GLY A 1 107 ? -7.754 32.344 18.109 1 82.81 107 GLY A O 1
ATOM 854 N N . ILE A 1 108 ? -6.617 34.219 17.922 1 82.31 108 ILE A N 1
ATOM 855 C CA . ILE A 1 108 ? -6.711 34.219 16.469 1 82.31 108 ILE A CA 1
ATOM 856 C C . ILE A 1 108 ? -5.344 33.906 15.867 1 82.31 108 ILE A C 1
ATOM 858 O O . ILE A 1 108 ? -4.316 34 16.547 1 82.31 108 ILE A O 1
ATOM 862 N N . ALA A 1 109 ? -5.402 33.469 14.609 1 87.88 109 ALA A N 1
ATOM 863 C CA . ALA A 1 109 ? -4.156 33.188 13.922 1 87.88 109 ALA A CA 1
ATOM 864 C C . ALA A 1 109 ? -3.227 34.375 13.898 1 87.88 109 ALA A C 1
ATOM 866 O O . ALA A 1 109 ? -3.678 35.531 13.711 1 87.88 109 ALA A O 1
ATOM 867 N N . LEU A 1 110 ? -1.996 34.094 14.062 1 85.31 110 LEU A N 1
ATOM 868 C CA . LEU A 1 110 ? -1.002 35.156 13.977 1 85.31 110 LEU A CA 1
ATOM 869 C C . LEU A 1 110 ? -0.981 35.75 12.578 1 85.31 110 LEU A C 1
ATOM 871 O O . LEU A 1 110 ? -1.243 35.062 11.594 1 85.31 110 LEU A O 1
ATOM 875 N N . GLY A 1 111 ? -0.682 37.062 12.586 1 78.38 111 GLY A N 1
ATOM 876 C CA . GLY A 1 111 ? -0.499 37.719 11.305 1 78.38 111 GLY A CA 1
ATOM 877 C C . GLY A 1 111 ? 0.758 37.281 10.578 1 78.38 111 GLY A C 1
ATOM 878 O O . GLY A 1 111 ? 1.609 36.594 11.156 1 78.38 111 GLY A O 1
ATOM 879 N N . ARG A 1 112 ? 0.835 37.594 9.352 1 82.31 112 ARG A N 1
ATOM 880 C CA . ARG A 1 112 ? 1.904 37.156 8.469 1 82.31 112 ARG A CA 1
ATOM 881 C C . ARG A 1 112 ? 3.271 37.531 9.023 1 82.31 112 ARG A C 1
ATOM 883 O O . ARG A 1 112 ? 4.227 36.75 8.922 1 82.31 112 ARG A O 1
ATOM 890 N N . VAL A 1 113 ? 3.34 38.688 9.656 1 79.81 113 VAL A N 1
ATOM 891 C CA . VAL A 1 113 ? 4.621 39.219 10.125 1 79.81 113 VAL A CA 1
ATOM 892 C C . VAL A 1 113 ? 5.098 38.406 11.32 1 79.81 113 VAL A C 1
ATO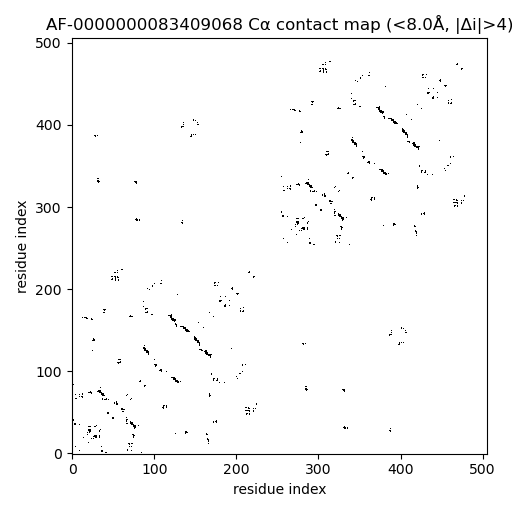M 894 O O . VAL A 1 113 ? 6.305 38.25 11.547 1 79.81 113 VAL A O 1
ATOM 897 N N . GLU A 1 114 ? 4.211 37.812 11.984 1 85.5 114 GLU A N 1
ATOM 898 C CA . GLU A 1 114 ? 4.539 37.094 13.211 1 85.5 114 GLU A CA 1
ATOM 899 C C . GLU A 1 114 ? 4.547 35.594 12.977 1 85.5 114 GLU A C 1
ATOM 901 O O . GLU A 1 114 ? 4.555 34.812 13.93 1 85.5 114 GLU A O 1
ATOM 906 N N . PHE A 1 115 ? 4.598 35.188 11.773 1 89.44 115 PHE A N 1
ATOM 907 C CA . PHE A 1 115 ? 4.578 33.75 11.492 1 89.44 115 PHE A CA 1
ATOM 908 C C . PHE A 1 115 ? 5.816 33.062 12.062 1 89.44 115 PHE A C 1
ATOM 910 O O . PHE A 1 115 ? 6.945 33.469 11.758 1 89.44 115 PHE A O 1
ATOM 917 N N . PRO A 1 116 ? 5.621 32.062 12.82 1 91.75 116 PRO A N 1
ATOM 918 C CA . PRO A 1 116 ? 6.75 31.484 13.562 1 91.75 116 PRO A CA 1
ATOM 919 C C . PRO A 1 116 ? 7.672 30.641 12.695 1 91.75 116 PRO A C 1
ATOM 921 O O . PRO A 1 116 ? 7.211 30 11.75 1 91.75 116 PRO A O 1
ATOM 924 N N . ALA A 1 117 ? 8.898 30.703 13.086 1 90.62 117 ALA A N 1
ATOM 925 C CA . ALA A 1 117 ? 9.867 29.766 12.531 1 90.62 117 ALA A CA 1
ATOM 926 C C . ALA A 1 117 ? 10.016 28.531 13.414 1 90.62 117 ALA A C 1
ATOM 928 O O . ALA A 1 117 ? 10.461 28.641 14.562 1 90.62 117 ALA A O 1
ATOM 929 N N . LEU A 1 118 ? 9.633 27.438 12.891 1 94.81 118 LEU A N 1
ATOM 930 C CA . LEU A 1 118 ? 9.695 26.203 13.656 1 94.81 118 LEU A CA 1
ATOM 931 C C . LEU A 1 118 ? 10.75 25.266 13.078 1 94.81 118 LEU A C 1
ATOM 933 O O . LEU A 1 118 ? 10.992 25.266 11.875 1 94.81 118 LEU A O 1
ATOM 937 N N . SER A 1 119 ? 11.359 24.469 13.984 1 94.19 1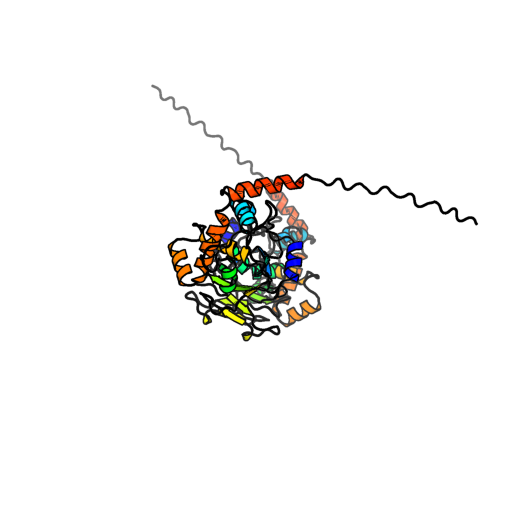19 SER A N 1
ATOM 938 C CA . SER A 1 119 ? 12.375 23.516 13.555 1 94.19 119 SER A CA 1
ATOM 939 C C . SER A 1 119 ? 11.969 22.094 13.891 1 94.19 119 SER A C 1
ATOM 941 O O . SER A 1 119 ? 11.438 21.828 14.969 1 94.19 119 SER A O 1
ATOM 943 N N . PRO A 1 120 ? 12.227 21.188 12.961 1 94.62 120 PRO A N 1
ATOM 944 C CA . PRO A 1 120 ? 11.945 19.781 13.211 1 94.62 120 PRO A CA 1
ATOM 945 C C . PRO A 1 120 ? 12.914 19.156 14.219 1 94.62 120 PRO A C 1
ATOM 947 O O . PRO A 1 120 ? 13.953 19.75 14.531 1 94.62 120 PRO A O 1
ATOM 950 N N . PRO A 1 121 ? 12.57 18.047 14.789 1 96.94 121 PRO A N 1
ATOM 951 C CA . PRO A 1 121 ? 11.422 17.203 14.445 1 96.94 121 PRO A CA 1
ATOM 952 C C . PRO A 1 121 ? 10.148 17.625 15.172 1 96.94 121 PRO A C 1
ATOM 954 O O . PRO A 1 121 ? 10.211 18.359 16.156 1 96.94 121 PRO A O 1
ATOM 957 N N . PHE A 1 122 ? 9.023 17.219 14.656 1 98.25 122 PHE A N 1
ATOM 958 C CA . PHE A 1 122 ? 7.699 17.469 15.227 1 98.25 122 PHE A CA 1
ATOM 959 C C . PHE A 1 122 ? 7.004 16.141 15.547 1 98.25 122 PHE A C 1
ATOM 961 O O . PHE A 1 122 ? 7.297 15.117 14.93 1 98.25 122 PHE A O 1
ATOM 968 N N . ASN A 1 123 ? 6.117 16.234 16.484 1 98.38 123 ASN A N 1
ATOM 969 C CA . ASN A 1 123 ? 5.293 15.086 16.812 1 98.38 123 ASN A CA 1
ATOM 970 C C . ASN A 1 123 ? 3.867 15.242 16.297 1 98.38 123 ASN A C 1
ATOM 972 O O . ASN A 1 123 ? 3.299 16.328 16.359 1 98.38 123 ASN A O 1
ATOM 976 N N . TYR A 1 124 ? 3.367 14.164 15.789 1 98.62 124 TYR A N 1
ATOM 977 C CA . TYR A 1 124 ? 2.012 14.141 15.25 1 98.62 124 TYR A CA 1
ATOM 978 C C . TYR A 1 124 ? 1.217 12.977 15.828 1 98.62 124 TYR A C 1
ATOM 980 O O . TYR A 1 124 ? 1.793 11.961 16.234 1 98.62 124 TYR A O 1
ATOM 988 N N . ARG A 1 125 ? -0.039 13.188 15.812 1 98.5 125 ARG A N 1
ATOM 989 C CA . ARG A 1 125 ? -0.964 12.109 16.141 1 98.5 125 ARG A CA 1
ATOM 990 C C . ARG A 1 125 ? -1.668 11.586 14.898 1 98.5 125 ARG A C 1
ATOM 992 O O . ARG A 1 125 ? -2.084 12.367 14.039 1 98.5 125 ARG A O 1
ATOM 999 N N . PHE A 1 126 ? -1.707 10.258 14.883 1 98.44 126 PHE A N 1
ATOM 1000 C CA . PHE A 1 126 ? -2.525 9.617 13.867 1 98.44 126 PHE A CA 1
ATOM 1001 C C . PHE A 1 126 ? -4.008 9.742 14.195 1 98.44 126 PHE A C 1
ATOM 1003 O O . PHE A 1 126 ? -4.473 9.203 15.203 1 98.44 126 PHE A O 1
ATOM 1010 N N . VAL A 1 127 ? -4.758 10.43 13.344 1 98.31 127 VAL A N 1
ATOM 1011 C CA . VAL A 1 127 ? -6.172 10.648 13.625 1 98.31 127 VAL A CA 1
ATOM 1012 C C . VAL A 1 127 ? -7.027 10.023 12.523 1 98.31 127 VAL A C 1
ATOM 1014 O O . VAL A 1 127 ? -6.93 10.422 11.359 1 98.31 127 VAL A O 1
ATOM 1017 N N . PRO A 1 128 ? -7.859 9.047 12.891 1 97.19 128 PRO A N 1
ATOM 1018 C CA . PRO A 1 128 ? -8.797 8.516 11.906 1 97.19 128 PRO A CA 1
ATOM 1019 C C . PRO A 1 128 ? -9.938 9.484 11.594 1 97.19 128 PRO A C 1
ATOM 1021 O O . PRO A 1 128 ? -10.477 10.117 12.5 1 97.19 128 PRO A O 1
ATOM 1024 N N . VAL A 1 129 ? -10.273 9.586 10.344 1 96.25 129 VAL A N 1
ATOM 1025 C CA . VAL A 1 129 ? -11.32 10.516 9.93 1 96.25 129 VAL A CA 1
ATOM 1026 C C . VAL A 1 129 ? -12.555 9.742 9.477 1 96.25 129 VAL A C 1
ATOM 1028 O O . VAL A 1 129 ? -13.672 10.039 9.906 1 96.25 129 VAL A O 1
ATOM 1031 N N . ARG A 1 130 ? -12.328 8.75 8.594 1 93.06 130 ARG A N 1
ATOM 1032 C CA . ARG A 1 130 ? -13.43 7.938 8.094 1 93.06 130 ARG A CA 1
ATOM 1033 C C . ARG A 1 130 ? -12.93 6.566 7.637 1 93.06 130 ARG A C 1
ATOM 1035 O O . ARG A 1 130 ? -11.75 6.398 7.336 1 93.06 130 ARG A O 1
ATOM 1042 N N . ASP A 1 131 ? -13.82 5.574 7.645 1 90.62 131 ASP A N 1
ATOM 1043 C CA . ASP A 1 131 ? -13.602 4.25 7.07 1 90.62 131 ASP A CA 1
ATOM 1044 C C . ASP A 1 131 ? -12.398 3.566 7.715 1 90.62 131 ASP A C 1
ATOM 1046 O O . ASP A 1 131 ? -11.594 2.93 7.027 1 90.62 131 ASP A O 1
ATOM 1050 N N . MET A 1 132 ? -12.266 3.803 9.023 1 92.75 132 MET A N 1
ATOM 1051 C CA . MET A 1 132 ? -11.102 3.219 9.688 1 92.75 132 MET A CA 1
ATOM 1052 C C . MET A 1 132 ? -11.539 2.312 10.836 1 92.75 132 MET A C 1
ATOM 1054 O O . MET A 1 132 ? -10.695 1.717 11.508 1 92.75 132 MET A O 1
ATOM 1058 N N . ASP A 1 133 ? -12.758 2.111 10.992 1 89.62 133 ASP A N 1
ATOM 1059 C CA . ASP A 1 133 ? -13.281 1.425 12.164 1 89.62 133 ASP A CA 1
ATOM 1060 C C . ASP A 1 133 ? -13 -0.075 12.102 1 89.62 133 ASP A C 1
ATOM 1062 O O . ASP A 1 133 ? -12.992 -0.756 13.125 1 89.62 133 ASP A O 1
ATOM 1066 N N . ASP A 1 134 ? -12.734 -0.629 10.969 1 88.5 134 ASP A N 1
ATOM 1067 C CA . ASP A 1 134 ? -12.484 -2.062 10.836 1 88.5 134 ASP A CA 1
ATOM 1068 C C . ASP A 1 134 ? -11.078 -2.334 10.312 1 88.5 134 ASP A C 1
ATOM 1070 O O . ASP A 1 134 ? -10.797 -3.432 9.828 1 88.5 134 ASP A O 1
ATOM 1074 N N . VAL A 1 135 ? -10.312 -1.302 10.406 1 89.12 135 VAL A N 1
ATOM 1075 C CA . VAL A 1 135 ? -8.945 -1.398 9.906 1 89.12 135 VAL A CA 1
ATOM 1076 C C . VAL A 1 135 ? -7.973 -1.491 11.078 1 89.12 135 VAL A C 1
ATOM 1078 O O . VAL A 1 135 ? -8.156 -0.82 12.102 1 89.12 135 VAL A O 1
ATOM 1081 N N . GLY A 1 136 ? -7 -2.385 10.938 1 89.75 136 GLY A N 1
ATOM 1082 C CA . GLY A 1 136 ? -5.898 -2.416 11.883 1 89.75 136 GLY A CA 1
ATOM 1083 C C . GLY A 1 136 ? -4.629 -1.782 11.336 1 89.75 136 GLY A C 1
ATOM 1084 O O . GLY A 1 136 ? -4.371 -1.832 10.133 1 89.75 136 GLY A O 1
ATOM 1085 N N . VAL A 1 137 ? -3.92 -1.142 12.234 1 93.25 137 VAL A N 1
ATOM 1086 C CA . VAL A 1 137 ? -2.602 -0.609 11.898 1 93.25 137 VAL A CA 1
ATOM 1087 C C . VAL A 1 137 ? -1.541 -1.283 12.766 1 93.25 137 VAL A C 1
ATOM 1089 O O . VAL A 1 137 ? -1.647 -1.291 14 1 93.25 137 VAL A O 1
ATOM 1092 N N . VAL A 1 138 ? -0.555 -1.805 12.125 1 92.25 138 VAL A N 1
ATOM 1093 C CA . VAL A 1 138 ? 0.503 -2.51 12.844 1 92.25 138 VAL A CA 1
ATOM 1094 C C . VAL A 1 138 ? 1.711 -1.591 13.016 1 92.25 138 VAL A C 1
ATOM 1096 O O . VAL A 1 138 ? 2.084 -0.867 12.086 1 92.25 138 VAL A O 1
ATOM 1099 N N . HIS A 1 139 ? 2.252 -1.623 14.188 1 94.38 139 HIS A N 1
ATOM 1100 C CA . HIS A 1 139 ? 3.471 -0.878 14.484 1 94.38 139 HIS A CA 1
ATOM 1101 C C . HIS A 1 139 ? 4.605 -1.815 14.883 1 94.38 139 HIS A C 1
ATOM 1103 O O . HIS A 1 139 ? 4.438 -2.654 15.773 1 94.38 139 HIS A O 1
ATOM 1109 N N . GLN A 1 140 ? 5.703 -1.704 14.195 1 92.44 140 GLN A N 1
ATOM 1110 C CA . GLN A 1 140 ? 6.875 -2.502 14.547 1 92.44 140 GLN A CA 1
ATOM 1111 C C . GLN A 1 140 ? 7.664 -1.852 15.68 1 92.44 140 GLN A C 1
ATOM 1113 O O . GLN A 1 140 ? 8.156 -0.729 15.531 1 92.44 140 GLN A O 1
ATOM 1118 N N . ASN A 1 141 ? 7.809 -2.512 16.797 1 83.94 141 ASN A N 1
ATOM 1119 C CA . ASN A 1 141 ? 8.414 -1.955 18 1 83.94 141 ASN A CA 1
ATOM 1120 C C . ASN A 1 141 ? 9.93 -2.156 18.016 1 83.94 141 ASN A C 1
ATOM 1122 O O . ASN A 1 141 ? 10.656 -1.394 18.656 1 83.94 141 ASN A O 1
ATOM 1126 N N . GLU A 1 142 ? 10.289 -3.279 17.453 1 70.12 142 GLU A N 1
ATOM 1127 C CA . GLU A 1 142 ? 11.695 -3.635 17.625 1 70.12 142 GLU A CA 1
ATOM 1128 C C . GLU A 1 142 ? 12.398 -3.793 16.281 1 70.12 142 GLU A C 1
ATOM 1130 O O . GLU A 1 142 ? 11.75 -4.055 15.266 1 70.12 142 GLU A O 1
ATOM 1135 N N . SER A 1 143 ? 13.641 -3.475 16.453 1 65.94 143 SER A N 1
ATOM 1136 C CA . SER A 1 143 ? 14.508 -3.723 15.297 1 65.94 143 SER A CA 1
ATOM 1137 C C . SER A 1 143 ? 14.727 -5.219 15.086 1 65.94 143 SER A C 1
ATOM 1139 O O . SER A 1 143 ? 14.656 -6 16.031 1 65.94 143 SER A O 1
ATOM 1141 N N . PRO A 1 144 ? 15.008 -5.516 13.922 1 66.38 144 PRO A N 1
ATOM 1142 C CA . PRO A 1 144 ? 15.281 -6.93 13.648 1 66.38 144 PRO A CA 1
ATOM 1143 C C . PRO A 1 144 ? 16.328 -7.523 14.602 1 66.38 144 PRO A C 1
ATOM 1145 O O . PRO A 1 144 ? 17.156 -6.793 15.141 1 66.38 144 PRO A O 1
ATOM 1148 N N . PRO A 1 145 ? 16.219 -8.82 14.938 1 70.88 145 PRO A N 1
ATOM 1149 C CA . PRO A 1 145 ? 15.375 -9.844 14.312 1 70.88 145 PRO A CA 1
ATOM 1150 C C . PRO A 1 145 ? 13.93 -9.789 14.797 1 70.88 145 PRO A C 1
ATOM 1152 O O . PRO A 1 145 ? 13.68 -9.594 15.992 1 70.88 145 PRO A O 1
ATOM 1155 N N . THR A 1 146 ? 13.047 -9.977 13.82 1 76.5 146 THR A N 1
ATOM 1156 C CA . THR A 1 146 ? 11.633 -9.75 14.102 1 76.5 146 THR A CA 1
ATOM 1157 C C . THR A 1 146 ? 10.969 -11.016 14.625 1 76.5 146 THR A C 1
ATOM 1159 O O . THR A 1 146 ? 11.273 -12.117 14.164 1 76.5 146 THR A O 1
ATOM 1162 N N . SER A 1 147 ? 10.32 -10.953 15.734 1 78.81 147 SER A N 1
ATOM 1163 C CA . SER A 1 147 ? 9.414 -11.969 16.25 1 78.81 147 SER A CA 1
ATOM 1164 C C . SER A 1 147 ? 7.977 -11.469 16.281 1 78.81 147 SER A C 1
ATOM 1166 O O . SER A 1 147 ? 7.711 -10.305 15.961 1 78.81 147 SER A O 1
ATOM 1168 N N . GLY A 1 148 ? 7.086 -12.391 16.438 1 72.75 148 GLY A N 1
ATOM 1169 C CA . GLY A 1 148 ? 5.695 -11.984 16.531 1 72.75 148 GLY A CA 1
ATOM 1170 C C . GLY A 1 148 ? 5.465 -10.867 17.531 1 72.75 148 GLY A C 1
ATOM 1171 O O . GLY A 1 148 ? 4.586 -10.023 17.344 1 72.75 148 GLY A O 1
ATOM 1172 N N . ASN A 1 149 ? 6.281 -10.766 18.484 1 80.5 149 ASN A N 1
ATOM 1173 C CA . ASN A 1 149 ? 6.137 -9.781 19.547 1 80.5 149 ASN A CA 1
ATOM 1174 C C . ASN A 1 149 ? 6.754 -8.445 19.156 1 80.5 149 ASN A C 1
ATOM 1176 O O . ASN A 1 149 ? 6.652 -7.469 19.906 1 80.5 149 ASN A O 1
ATOM 1180 N N . SER A 1 150 ? 7.309 -8.484 18.047 1 88.56 150 SER A N 1
ATOM 1181 C CA . SER A 1 150 ? 7.957 -7.262 17.562 1 88.56 150 SER A CA 1
ATOM 1182 C C . SER A 1 150 ? 6.938 -6.293 16.969 1 88.56 150 SER A C 1
ATOM 1184 O O . SER A 1 150 ? 7.293 -5.184 16.562 1 88.56 150 SER A O 1
ATOM 1186 N N . PHE A 1 151 ? 5.664 -6.777 17.047 1 89.69 151 PHE A N 1
ATOM 1187 C CA . PHE A 1 151 ? 4.625 -5.992 16.391 1 89.69 151 PHE A CA 1
ATOM 1188 C C . PHE A 1 151 ? 3.445 -5.77 17.328 1 89.69 151 PHE A C 1
ATOM 1190 O O . PHE A 1 151 ? 3.062 -6.668 18.078 1 89.69 151 PHE A O 1
ATOM 1197 N N . THR A 1 152 ? 2.926 -4.543 17.312 1 91.12 152 THR A N 1
ATOM 1198 C CA . THR A 1 152 ? 1.715 -4.211 18.062 1 91.12 152 THR A CA 1
ATOM 1199 C C . THR A 1 152 ? 0.604 -3.766 17.109 1 91.12 152 THR A C 1
ATOM 1201 O O . THR A 1 152 ? 0.828 -2.932 16.234 1 91.12 152 THR A O 1
ATOM 1204 N N . ASN A 1 153 ? -0.553 -4.344 17.297 1 91.44 153 ASN A N 1
ATOM 1205 C CA . ASN A 1 153 ? -1.711 -3.965 16.5 1 91.44 153 ASN A CA 1
ATOM 1206 C C . ASN A 1 153 ? -2.537 -2.879 17.188 1 91.44 153 ASN A C 1
ATOM 1208 O O . ASN A 1 153 ? -2.854 -2.988 18.375 1 91.44 153 ASN A O 1
ATOM 1212 N N . HIS A 1 154 ? -2.822 -1.867 16.469 1 94 154 HIS A N 1
ATOM 1213 C CA . HIS A 1 154 ? -3.652 -0.77 16.953 1 94 154 HIS A CA 1
ATOM 1214 C C . HIS A 1 154 ? -4.957 -0.679 16.172 1 94 154 HIS A C 1
ATOM 1216 O O . HIS A 1 154 ? -4.965 -0.834 14.953 1 94 154 HIS A O 1
ATOM 1222 N N . VAL A 1 155 ? -6.004 -0.435 16.922 1 92.75 155 VAL A N 1
ATOM 1223 C CA . VAL A 1 155 ? -7.32 -0.395 16.297 1 92.75 155 VAL A CA 1
ATOM 1224 C C . VAL A 1 155 ? -7.992 0.944 16.594 1 92.75 155 VAL A C 1
ATOM 1226 O O . VAL A 1 155 ? -7.477 1.745 17.375 1 92.75 155 VAL A O 1
ATOM 1229 N N . TYR A 1 156 ? -9.047 1.185 15.883 1 91.88 156 TYR A N 1
ATOM 1230 C CA . TYR A 1 156 ? -9.812 2.414 16.062 1 91.88 156 TYR A CA 1
ATOM 1231 C C . TYR A 1 156 ? -10.133 2.652 17.531 1 91.88 156 TYR A C 1
ATOM 1233 O O . TYR A 1 156 ? -10.492 1.72 18.25 1 91.88 156 TYR A O 1
ATOM 1241 N N . PRO A 1 157 ? -9.922 3.869 17.969 1 93.94 157 PRO A N 1
ATOM 1242 C CA . PRO A 1 157 ? -9.562 5.141 17.328 1 93.94 157 PRO A CA 1
ATOM 1243 C C . PRO A 1 157 ? -8.062 5.402 17.328 1 93.94 157 PRO A C 1
ATOM 1245 O O . PRO A 1 157 ? -7.633 6.555 17.203 1 93.94 157 PRO A O 1
ATOM 1248 N N . PHE A 1 158 ? -7.262 4.434 17.547 1 95.19 158 PHE A N 1
ATOM 1249 C CA . PHE A 1 158 ? -5.812 4.395 17.391 1 95.19 158 PHE A CA 1
ATOM 1250 C C . PHE A 1 158 ? -5.141 5.273 18.438 1 95.19 158 PHE A C 1
ATOM 1252 O O . PHE A 1 158 ? -4.109 5.895 18.172 1 95.19 158 PHE A O 1
ATOM 1259 N N . LYS A 1 159 ? -5.691 5.43 19.562 1 92.56 159 LYS A N 1
ATOM 1260 C CA . LYS A 1 159 ? -5.133 6.254 20.625 1 92.56 159 LYS A CA 1
ATOM 1261 C C . LYS A 1 159 ? -3.873 5.617 21.203 1 92.56 159 LYS A C 1
ATOM 1263 O O . LYS A 1 159 ? -3.057 6.301 21.828 1 92.56 159 LYS A O 1
ATOM 1268 N N . THR A 1 160 ? -3.709 4.324 20.922 1 93.44 160 THR A N 1
ATOM 1269 C CA . THR A 1 160 ? -2.564 3.604 21.469 1 93.44 160 THR A CA 1
ATOM 1270 C C . THR A 1 160 ? -1.379 3.658 20.516 1 93.44 160 THR A C 1
ATOM 1272 O O . THR A 1 160 ? -0.278 3.219 20.844 1 93.44 160 THR A O 1
ATOM 1275 N N . LEU A 1 161 ? -1.605 4.176 19.328 1 95.81 161 LEU A N 1
ATOM 1276 C CA . LEU A 1 161 ? -0.501 4.344 18.391 1 95.81 161 LEU A CA 1
ATOM 1277 C C . LEU A 1 161 ? 0.504 5.367 18.906 1 95.81 161 LEU A C 1
ATOM 1279 O O . LEU A 1 161 ? 0.117 6.438 19.391 1 95.81 161 LEU A O 1
ATOM 1283 N N . PRO A 1 162 ? 1.778 5.035 18.875 1 95.81 162 PRO A N 1
ATOM 1284 C CA . PRO A 1 162 ? 2.783 6.02 19.281 1 95.81 162 PRO A CA 1
ATOM 1285 C C . PRO A 1 162 ? 2.734 7.293 18.438 1 95.81 162 PRO A C 1
ATOM 1287 O O . PRO A 1 162 ? 2.268 7.27 17.297 1 95.81 162 PRO A O 1
ATOM 1290 N N . LEU A 1 163 ? 3.217 8.352 19.047 1 97.5 163 LEU A N 1
ATOM 1291 C CA . LEU A 1 163 ? 3.314 9.602 18.297 1 97.5 163 LEU A CA 1
ATOM 1292 C C . LEU A 1 163 ? 4.254 9.445 17.109 1 97.5 163 LEU A C 1
ATOM 1294 O O . LEU A 1 163 ? 5.258 8.734 17.188 1 97.5 163 LEU A O 1
ATOM 1298 N N . ILE A 1 164 ? 3.898 10.102 16.078 1 97.88 164 ILE A N 1
ATOM 1299 C CA . ILE A 1 164 ? 4.699 10.086 14.859 1 97.88 164 ILE A CA 1
ATOM 1300 C C . ILE A 1 164 ? 5.707 11.234 14.891 1 97.88 164 ILE A C 1
ATOM 1302 O O . ILE A 1 164 ? 5.324 12.406 14.883 1 97.88 164 ILE A O 1
ATOM 1306 N N . LYS A 1 165 ? 6.938 10.875 14.953 1 97.88 165 LYS A N 1
ATOM 1307 C CA . LYS A 1 165 ? 7.992 11.875 14.852 1 97.88 165 LYS A CA 1
ATOM 1308 C C . LYS A 1 165 ? 8.352 12.148 13.391 1 97.88 165 LYS A C 1
ATOM 1310 O O . LYS A 1 165 ? 8.594 11.219 12.625 1 97.88 165 LYS A O 1
ATOM 1315 N N . SER A 1 166 ? 8.336 13.43 12.969 1 98.31 166 SER A N 1
ATOM 1316 C CA . SER A 1 166 ? 8.539 13.727 11.555 1 98.31 166 SER A CA 1
ATOM 1317 C C . SER A 1 166 ? 9.219 15.078 11.367 1 98.31 166 SER A C 1
ATOM 1319 O O . SER A 1 166 ? 9.164 15.93 12.258 1 98.31 166 SER A O 1
ATOM 1321 N N . HIS A 1 167 ? 9.828 15.195 10.258 1 98.25 167 HIS A N 1
ATOM 1322 C CA . HIS A 1 167 ? 10.414 16.469 9.844 1 98.25 167 HIS A CA 1
ATOM 1323 C C . HIS A 1 167 ? 9.391 17.328 9.117 1 98.25 167 HIS A C 1
ATOM 1325 O O . HIS A 1 167 ? 9.656 18.5 8.836 1 98.25 167 HIS A O 1
ATOM 1331 N N . VAL A 1 168 ? 8.242 16.828 8.82 1 98.56 168 VAL A N 1
ATOM 1332 C CA . VAL A 1 168 ? 7.207 17.562 8.094 1 98.56 168 VAL A CA 1
ATOM 1333 C C . VAL A 1 168 ? 6.816 18.828 8.875 1 98.56 168 VAL A C 1
ATOM 1335 O O . VAL A 1 168 ? 6.512 18.75 10.062 1 98.56 168 VAL A O 1
ATOM 1338 N N . HIS A 1 169 ? 6.836 19.891 8.172 1 98.44 169 HIS A N 1
ATOM 1339 C CA . HIS A 1 169 ? 6.465 21.125 8.852 1 98.44 169 HIS A CA 1
ATOM 1340 C C . HIS A 1 169 ? 4.973 21.156 9.164 1 98.44 169 HIS A C 1
ATOM 1342 O O . HIS A 1 169 ? 4.145 20.859 8.297 1 98.44 169 HIS A O 1
ATOM 1348 N N . PRO A 1 170 ? 4.543 21.625 10.297 1 98.31 170 PRO A N 1
ATOM 1349 C CA . PRO A 1 170 ? 3.154 21.547 10.75 1 98.31 170 PRO A CA 1
ATOM 1350 C C . PRO A 1 170 ? 2.199 22.344 9.875 1 98.31 170 PRO A C 1
ATOM 1352 O O . PRO A 1 170 ? 1.019 22.016 9.766 1 98.31 170 PRO A O 1
ATOM 1355 N N . GLN A 1 171 ? 2.654 23.391 9.289 1 97.62 171 GLN A N 1
ATOM 1356 C CA . GLN A 1 171 ? 1.744 24.219 8.492 1 97.62 171 GLN A CA 1
ATOM 1357 C C . GLN A 1 171 ? 1.133 23.406 7.352 1 97.62 171 GLN A C 1
ATOM 1359 O O . GLN A 1 171 ? -0.04 23.578 7.016 1 97.62 171 GLN A O 1
ATOM 1364 N N . PHE A 1 172 ? 1.92 22.484 6.766 1 98.12 172 PHE A N 1
ATOM 1365 C CA . PHE A 1 172 ? 1.405 21.656 5.684 1 98.12 172 PHE A CA 1
ATOM 1366 C C . PHE A 1 172 ? 0.363 20.672 6.203 1 98.12 172 PHE A C 1
ATOM 1368 O O . PHE A 1 172 ? -0.661 20.438 5.555 1 98.12 172 PHE A O 1
ATOM 1375 N N . ALA A 1 173 ? 0.622 20.078 7.344 1 98.62 173 ALA A N 1
ATOM 1376 C CA . ALA A 1 173 ? -0.326 19.156 7.961 1 98.62 173 ALA A CA 1
ATOM 1377 C C . ALA A 1 173 ? -1.634 19.875 8.305 1 98.62 173 ALA A C 1
ATOM 1379 O O . ALA A 1 173 ? -2.719 19.328 8.062 1 98.62 173 ALA A O 1
ATOM 1380 N N . ILE A 1 174 ? -1.508 21.078 8.812 1 98.31 174 ILE A N 1
ATOM 1381 C CA . ILE A 1 174 ? -2.68 21.844 9.211 1 98.31 174 ILE A CA 1
ATOM 1382 C C . ILE A 1 174 ? -3.551 22.125 7.992 1 98.31 174 ILE A C 1
ATOM 1384 O O . ILE A 1 174 ? -4.766 21.906 8.023 1 98.31 174 ILE A O 1
ATOM 1388 N N . VAL A 1 175 ? -2.945 22.547 6.945 1 97.88 175 VAL A N 1
ATOM 1389 C CA . VAL A 1 175 ? -3.713 22.859 5.746 1 97.88 175 VAL A CA 1
ATOM 1390 C C . VAL A 1 175 ? -4.309 21.578 5.16 1 97.88 175 VAL A C 1
ATOM 1392 O O . VAL A 1 175 ? -5.449 21.578 4.688 1 97.88 175 VAL A O 1
ATOM 1395 N N . ALA A 1 176 ? -3.572 20.516 5.215 1 97.94 176 ALA A N 1
ATOM 1396 C CA . ALA A 1 176 ? -4.078 19.25 4.699 1 97.94 176 ALA A CA 1
ATOM 1397 C C . ALA A 1 176 ? -5.32 18.812 5.461 1 97.94 176 ALA A C 1
ATOM 1399 O O . ALA A 1 176 ? -6.316 18.406 4.855 1 97.94 176 ALA A O 1
ATOM 1400 N N . ILE A 1 177 ? -5.258 18.891 6.773 1 98.25 177 ILE A N 1
ATOM 1401 C CA . ILE A 1 177 ? -6.402 18.531 7.598 1 98.25 177 ILE A CA 1
ATOM 1402 C C . ILE A 1 177 ? -7.57 19.469 7.301 1 98.25 177 ILE A C 1
ATOM 1404 O O . ILE A 1 177 ? -8.711 19.016 7.133 1 98.25 177 ILE A O 1
ATOM 1408 N N . GLY A 1 178 ? -7.258 20.75 7.266 1 97.25 178 GLY A N 1
ATOM 1409 C CA . GLY A 1 178 ? -8.297 21.734 6.98 1 97.25 178 GLY A CA 1
ATOM 1410 C C . GLY A 1 178 ? -9.047 21.438 5.688 1 97.25 178 GLY A C 1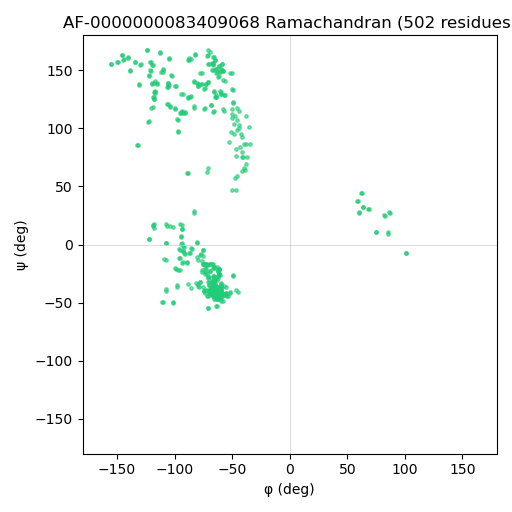
ATOM 1411 O O . GLY A 1 178 ? -10.273 21.531 5.641 1 97.25 178 GLY A O 1
ATOM 1412 N N . LYS A 1 179 ? -8.336 21.109 4.691 1 95 179 LYS A N 1
ATOM 1413 C CA . LYS A 1 179 ? -8.953 20.781 3.408 1 95 179 LYS A CA 1
ATOM 1414 C C . LYS A 1 179 ? -9.945 19.641 3.549 1 95 179 LYS A C 1
ATOM 1416 O O . LYS A 1 179 ? -11.031 19.672 2.979 1 95 179 LYS A O 1
ATOM 1421 N N . VAL A 1 180 ? -9.562 18.641 4.277 1 95.88 180 VAL A N 1
ATOM 1422 C CA . VAL A 1 180 ? -10.438 17.5 4.508 1 95.88 180 VAL A CA 1
ATOM 1423 C C . VAL A 1 180 ? -11.688 17.938 5.258 1 95.88 180 VAL A C 1
ATOM 1425 O O . VAL A 1 180 ? -12.805 17.578 4.883 1 95.88 180 VAL A O 1
ATOM 1428 N N . LEU A 1 181 ? -11.523 18.781 6.211 1 96.62 181 LEU A N 1
ATOM 1429 C CA . LEU A 1 181 ? -12.609 19.203 7.082 1 96.62 181 LEU A CA 1
ATOM 1430 C C . LEU A 1 181 ? -13.594 20.109 6.332 1 96.62 181 LEU A C 1
ATOM 1432 O O . LEU A 1 181 ? -14.781 20.141 6.648 1 96.62 181 LEU A O 1
ATOM 1436 N N . TYR A 1 182 ? -13.07 20.781 5.363 1 93.5 182 TYR A N 1
ATOM 1437 C CA . TYR A 1 182 ? -13.883 21.766 4.641 1 93.5 182 TYR A CA 1
ATOM 1438 C C . TYR A 1 182 ? -14.469 21.141 3.375 1 93.5 182 TYR A C 1
ATOM 1440 O O . TYR A 1 182 ? -15.25 21.797 2.668 1 93.5 182 TYR A O 1
ATOM 1448 N N . THR A 1 183 ? -14.133 19.938 3.072 1 91.12 183 THR A N 1
ATOM 1449 C CA . THR A 1 183 ? -14.648 19.281 1.88 1 91.12 183 THR A CA 1
ATOM 1450 C C . THR A 1 183 ? -15.898 18.469 2.209 1 91.12 183 THR A C 1
ATOM 1452 O O . THR A 1 183 ? -15.805 17.375 2.791 1 91.12 183 THR A O 1
ATOM 1455 N N . PRO A 1 184 ? -16.969 18.859 1.705 1 88.94 184 PRO A N 1
ATOM 1456 C CA . PRO A 1 184 ? -18.234 18.234 2.115 1 88.94 184 PRO A CA 1
ATOM 1457 C C . PRO A 1 184 ? -18.344 16.781 1.656 1 88.94 184 PRO A C 1
ATOM 1459 O O . PRO A 1 184 ? -18.984 15.961 2.324 1 88.94 184 PRO A O 1
ATOM 1462 N N . SER A 1 185 ? -17.797 16.438 0.542 1 87 185 SER A N 1
ATOM 1463 C CA . SER A 1 185 ? -17.875 15.07 0.031 1 87 185 SER A CA 1
ATOM 1464 C C . SER A 1 185 ? -17.094 14.102 0.92 1 87 185 SER A C 1
ATOM 1466 O O . SER A 1 185 ? -17.359 12.898 0.896 1 87 185 SER A O 1
ATOM 1468 N N . VAL A 1 186 ? -16.266 14.625 1.711 1 85.94 186 VAL A N 1
ATOM 1469 C CA . VAL A 1 186 ? -15.445 13.797 2.588 1 85.94 186 VAL A CA 1
ATOM 1470 C C . VAL A 1 186 ? -15.938 13.914 4.027 1 85.94 186 VAL A C 1
ATOM 1472 O O . VAL A 1 186 ? -16.031 12.914 4.738 1 85.94 186 VAL A O 1
ATOM 1475 N N . MET A 1 187 ? -16.297 15.18 4.328 1 93.06 187 MET A N 1
ATOM 1476 C CA . MET A 1 187 ? -16.625 15.477 5.723 1 93.06 187 MET A CA 1
ATOM 1477 C C . MET A 1 187 ? -18.031 16.031 5.852 1 93.06 187 MET A C 1
ATOM 1479 O O . MET A 1 187 ? -18.266 17.219 5.641 1 93.06 187 MET A O 1
ATOM 1483 N N . THR A 1 188 ? -18.859 15.156 6.363 1 93.25 188 THR A N 1
ATOM 1484 C CA . THR A 1 188 ? -20.219 15.617 6.672 1 93.25 188 THR A CA 1
ATOM 1485 C C . THR A 1 188 ? -20.25 16.312 8.023 1 93.25 188 THR A C 1
ATOM 1487 O O . THR A 1 188 ? -19.344 16.156 8.844 1 93.25 188 THR A O 1
ATOM 1490 N N . LYS A 1 189 ? -21.328 17.047 8.234 1 93.38 189 LYS A N 1
ATOM 1491 C CA . LYS A 1 189 ? -21.453 17.797 9.484 1 93.38 189 LYS A CA 1
ATOM 1492 C C . LYS A 1 189 ? -21.469 16.859 10.688 1 93.38 189 LYS A C 1
ATOM 1494 O O . LYS A 1 189 ? -20.719 17.078 11.648 1 93.38 189 LYS A O 1
ATOM 1499 N N . PRO A 1 190 ? -22.203 15.781 10.656 1 94.19 190 PRO A N 1
ATOM 1500 C CA . PRO A 1 190 ? -22.188 14.867 11.797 1 94.19 190 PRO A CA 1
ATOM 1501 C C . PRO A 1 190 ? -20.828 14.227 12.016 1 94.19 190 PRO A C 1
ATOM 1503 O O . PRO A 1 190 ? -20.406 14.047 13.164 1 94.19 190 PRO A O 1
ATOM 1506 N N . LEU A 1 191 ? -20.172 13.953 10.953 1 94.69 191 LEU A N 1
ATOM 1507 C CA . LEU A 1 191 ? -18.844 13.359 11.062 1 94.69 191 LEU A CA 1
ATOM 1508 C C . LEU A 1 191 ? -17.844 14.344 11.664 1 94.69 191 LEU A C 1
ATOM 1510 O O . LEU A 1 191 ? -17 13.961 12.469 1 94.69 191 LEU A O 1
ATOM 1514 N N . ARG A 1 192 ? -18.016 15.555 11.281 1 95.81 192 ARG A N 1
ATOM 1515 C CA . ARG A 1 192 ? -17.141 16.609 11.797 1 95.81 192 ARG A CA 1
ATOM 1516 C C . ARG A 1 192 ? -17.328 16.781 13.297 1 95.81 192 ARG A C 1
ATOM 1518 O O . ARG A 1 192 ? -16.359 16.906 14.047 1 95.81 192 ARG A O 1
ATOM 1525 N N . GLN A 1 193 ? -18.547 16.766 13.695 1 95.75 193 GLN A N 1
ATOM 1526 C CA . GLN A 1 193 ? -18.844 16.938 15.109 1 95.75 193 GLN A CA 1
ATOM 1527 C C . GLN A 1 193 ? -18.297 15.773 15.93 1 95.75 193 GLN A C 1
ATOM 1529 O O . GLN A 1 193 ? -17.75 15.977 17.016 1 95.75 193 GLN A O 1
ATOM 1534 N N . LYS A 1 194 ? -18.422 14.625 15.414 1 95.56 194 LYS A N 1
ATOM 1535 C CA . LYS A 1 194 ? -17.859 13.453 16.078 1 95.56 194 LYS A CA 1
ATOM 1536 C C . LYS A 1 194 ? -16.344 13.555 16.188 1 95.56 194 LYS A C 1
ATOM 1538 O O . LYS A 1 194 ? -15.773 13.219 17.234 1 95.56 194 LYS A O 1
ATOM 1543 N N . LEU A 1 195 ? -15.766 14.023 15.148 1 96.69 195 LEU A N 1
ATOM 1544 C CA . LEU A 1 195 ? -14.32 14.172 15.117 1 96.69 195 LEU A CA 1
ATOM 1545 C C . LEU A 1 195 ? -13.852 15.203 16.141 1 96.69 195 LEU A C 1
ATOM 1547 O O . LEU A 1 195 ? -12.867 14.977 16.859 1 96.69 195 LEU A O 1
ATOM 1551 N N . PHE A 1 196 ? -14.617 16.297 16.281 1 97.06 196 PHE A N 1
ATOM 1552 C CA . PHE A 1 196 ? -14.289 17.344 17.234 1 97.06 196 PHE A CA 1
ATOM 1553 C C . PHE A 1 196 ? -14.414 16.828 18.672 1 97.06 196 PHE A C 1
ATOM 1555 O O . PHE A 1 196 ? -13.648 17.234 19.547 1 97.06 196 PHE A O 1
ATOM 1562 N N . ALA A 1 197 ? -15.328 15.977 18.844 1 96.88 197 ALA A N 1
ATOM 1563 C CA . ALA A 1 197 ? -15.555 15.43 20.172 1 96.88 197 ALA A CA 1
ATOM 1564 C C . ALA A 1 197 ? -14.445 14.445 20.562 1 96.88 197 ALA A C 1
ATOM 1566 O O . ALA A 1 197 ? -13.977 14.438 21.703 1 96.88 197 ALA A O 1
ATOM 1567 N N . GLU A 1 198 ? -14.008 13.664 19.609 1 95.75 198 GLU A N 1
ATOM 1568 C CA . GLU A 1 198 ? -13.008 12.633 19.844 1 95.75 198 GLU A CA 1
ATOM 1569 C C . GLU A 1 198 ? -11.602 13.227 19.906 1 95.75 198 GLU A C 1
ATOM 1571 O O . GLU A 1 198 ? -10.75 12.758 20.656 1 95.75 198 GLU A O 1
ATOM 1576 N N . PHE A 1 199 ? -11.391 14.227 19.062 1 97 199 PHE A N 1
ATOM 1577 C CA . PHE A 1 199 ? -10.102 14.906 18.969 1 97 199 PHE A CA 1
ATOM 1578 C C . PHE A 1 199 ? -10.289 16.422 19 1 97 199 PHE A C 1
ATOM 1580 O O . PHE A 1 199 ? -10.172 17.078 17.969 1 97 199 PHE A O 1
ATOM 1587 N N . PRO A 1 200 ? -10.367 16.984 20.156 1 96.38 200 PRO A N 1
ATOM 1588 C CA . PRO A 1 200 ? -10.703 18.406 20.266 1 96.38 200 PRO A CA 1
ATOM 1589 C C . PRO A 1 200 ? -9.672 19.312 19.609 1 96.38 200 PRO A C 1
ATOM 1591 O O . PRO A 1 200 ? -10.008 20.391 19.125 1 96.38 200 PRO A O 1
ATOM 1594 N N . ALA A 1 201 ? -8.484 18.859 19.547 1 96.69 201 ALA A N 1
ATOM 1595 C CA . ALA A 1 201 ? -7.422 19.672 18.953 1 96.69 201 ALA A CA 1
ATOM 1596 C C . ALA A 1 201 ? -7.699 19.938 17.469 1 96.69 201 ALA A C 1
ATOM 1598 O O . ALA A 1 201 ? -7.164 20.875 16.891 1 96.69 201 ALA A O 1
ATOM 1599 N N . VAL A 1 202 ? -8.508 19.141 16.859 1 97.94 202 VAL A N 1
ATOM 1600 C CA . VAL A 1 202 ? -8.844 19.297 15.445 1 97.94 202 VAL A CA 1
ATOM 1601 C C . VAL A 1 202 ? -9.617 20.594 15.227 1 97.94 202 VAL A C 1
ATOM 1603 O O . VAL A 1 202 ? -9.578 21.172 14.141 1 97.94 202 VAL A O 1
ATOM 1606 N N . LYS A 1 203 ? -10.312 21.062 16.203 1 95.62 203 LYS A N 1
ATOM 1607 C CA . LYS A 1 203 ? -11.039 22.328 16.109 1 95.62 203 LYS A CA 1
ATOM 1608 C C . LYS A 1 203 ? -10.094 23.484 15.844 1 95.62 203 LYS A C 1
ATOM 1610 O O . LYS A 1 203 ? -10.422 24.406 15.086 1 95.62 203 LYS A O 1
ATOM 1615 N N . LYS A 1 204 ? -9 23.438 16.5 1 95.56 204 LYS A N 1
ATOM 1616 C CA . LYS A 1 204 ? -7.996 24.484 16.297 1 95.56 204 LYS A CA 1
ATOM 1617 C C . LYS A 1 204 ? -7.523 24.5 14.844 1 95.56 204 LYS A C 1
ATOM 1619 O O . LYS A 1 204 ? -7.293 25.578 14.273 1 95.56 204 LYS A O 1
ATOM 1624 N N . VAL A 1 205 ? -7.375 23.328 14.242 1 97.69 205 VAL A N 1
ATOM 1625 C CA . VAL A 1 205 ? -6.977 23.234 12.844 1 97.69 205 VAL A CA 1
ATOM 1626 C C . VAL A 1 205 ? -8.047 23.859 11.953 1 97.69 205 VAL A C 1
ATOM 1628 O O . VAL A 1 205 ? -7.723 24.578 11 1 97.69 205 VAL A O 1
ATOM 1631 N N . TYR A 1 206 ? -9.227 23.578 12.297 1 96.06 206 TYR A N 1
ATOM 1632 C CA . TYR A 1 206 ? -10.352 24.125 11.547 1 96.06 206 TYR A CA 1
ATOM 1633 C C . TYR A 1 206 ? -10.297 25.656 11.523 1 96.06 206 TYR A C 1
ATOM 1635 O O . TYR A 1 206 ? -10.477 26.266 10.469 1 96.06 206 TYR A O 1
ATOM 1643 N N . GLU A 1 207 ? -10.016 26.234 12.617 1 94.88 207 GLU A N 1
ATOM 1644 C CA . GLU A 1 207 ? -9.953 27.688 12.75 1 94.88 207 GLU A CA 1
ATOM 1645 C C . GLU A 1 207 ? -8.734 28.25 12.039 1 94.88 207 GLU A C 1
ATOM 1647 O O . GLU A 1 207 ? -8.836 29.266 11.344 1 94.88 207 GLU A O 1
ATOM 1652 N N . LEU A 1 208 ? -7.633 27.641 12.211 1 96.44 208 LEU A N 1
ATOM 1653 C CA . LEU A 1 208 ? -6.406 28.094 11.562 1 96.44 208 LEU A CA 1
ATOM 1654 C C . LEU A 1 208 ? -6.547 28.047 10.047 1 96.44 208 LEU A C 1
ATOM 1656 O O . LEU A 1 208 ? -6.168 28.984 9.352 1 96.44 208 LEU A O 1
ATOM 1660 N N . TYR A 1 209 ? -7.051 26.969 9.57 1 96.31 209 TYR A N 1
ATOM 1661 C CA . TYR A 1 209 ? -7.258 26.828 8.133 1 96.31 209 TYR A CA 1
ATOM 1662 C C . TYR A 1 209 ? -8.156 27.938 7.594 1 96.31 209 TYR A C 1
ATOM 1664 O O . TYR A 1 209 ? -7.852 28.547 6.566 1 96.31 209 TYR A O 1
ATOM 1672 N N . GLY A 1 210 ? -9.273 28.156 8.266 1 94.12 210 GLY A N 1
ATOM 1673 C CA . GLY A 1 210 ? -10.156 29.234 7.863 1 94.12 210 GLY A CA 1
ATOM 1674 C C . GLY A 1 210 ? -9.469 30.594 7.801 1 94.12 210 GLY A C 1
ATOM 1675 O O . GLY A 1 210 ? -9.641 31.328 6.836 1 94.12 210 GLY A O 1
ATOM 1676 N N . SER A 1 211 ? -8.695 30.812 8.727 1 93.25 211 SER A N 1
ATOM 1677 C CA . SER A 1 211 ? -7.984 32.094 8.805 1 93.25 211 SER A CA 1
ATOM 1678 C C . SER A 1 211 ? -6.949 32.219 7.688 1 93.25 211 SER A C 1
ATOM 1680 O O . SER A 1 211 ? -6.812 33.25 7.074 1 93.25 211 SER A O 1
ATOM 1682 N N . TRP A 1 212 ? -6.215 31.125 7.449 1 94.56 212 TRP A N 1
ATOM 1683 C CA . TRP A 1 212 ? -5.109 31.141 6.5 1 94.56 212 TRP A CA 1
ATOM 1684 C C . TRP A 1 212 ? -5.625 31.188 5.066 1 94.56 212 TRP A C 1
ATOM 1686 O O . TRP A 1 212 ? -4.93 31.656 4.16 1 94.56 212 TRP A O 1
ATOM 1696 N N . THR A 1 213 ? -6.836 30.719 4.789 1 92.38 213 THR A N 1
ATOM 1697 C CA . THR A 1 213 ? -7.273 30.562 3.408 1 92.38 213 THR A CA 1
ATOM 1698 C C . THR A 1 213 ? -8.305 31.625 3.045 1 92.38 213 THR A C 1
ATOM 1700 O O . THR A 1 213 ? -8.781 31.672 1.907 1 92.38 213 THR A O 1
ATOM 1703 N N . SER A 1 214 ? -8.633 32.469 3.855 1 85.5 214 SER A N 1
ATOM 1704 C CA . SER A 1 214 ? -9.648 33.5 3.582 1 85.5 214 SER A CA 1
ATOM 1705 C C . SER A 1 214 ? -9.023 34.875 3.395 1 85.5 214 SER A C 1
ATOM 1707 O O . SER A 1 214 ? -9.719 35.875 3.396 1 85.5 214 SER A O 1
ATOM 1709 N N . THR A 1 215 ? -7.801 34.938 3.154 1 75.12 215 THR A N 1
ATOM 1710 C CA . THR A 1 215 ? -7.129 36.219 3.178 1 75.12 215 THR A CA 1
ATOM 1711 C C . THR A 1 215 ? -6.957 36.781 1.764 1 75.12 215 THR A C 1
ATOM 1713 O O . THR A 1 215 ? -6.633 37.938 1.581 1 75.12 215 THR A O 1
ATOM 1716 N N . ALA A 1 216 ? -7.008 35.969 0.746 1 65.94 216 ALA A N 1
ATOM 1717 C CA . ALA A 1 216 ? -6.625 36.344 -0.614 1 65.94 216 ALA A CA 1
ATOM 1718 C C . ALA A 1 216 ? -7.336 37.625 -1.056 1 65.94 216 ALA A C 1
ATOM 1720 O O . ALA A 1 216 ? -6.758 38.438 -1.763 1 65.94 216 ALA A O 1
ATOM 1721 N N . ASP A 1 217 ? -8.5 37.719 -0.731 1 67.88 217 ASP A N 1
ATOM 1722 C CA . ASP A 1 217 ? -9.266 38.812 -1.316 1 67.88 217 ASP A CA 1
ATOM 1723 C C . ASP A 1 217 ? -9.266 40.062 -0.403 1 67.88 217 ASP A C 1
ATOM 1725 O O . ASP A 1 217 ? -9.961 41.031 -0.669 1 67.88 217 ASP A O 1
ATOM 1729 N N . THR A 1 218 ? -8.398 39.906 0.472 1 67.5 218 THR A N 1
ATOM 1730 C CA . THR A 1 218 ? -8.32 41.094 1.324 1 67.5 218 THR A CA 1
ATOM 1731 C C . THR A 1 218 ? -7.438 42.156 0.685 1 67.5 218 THR A C 1
ATOM 1733 O O . THR A 1 218 ? -6.5 41.844 -0.046 1 67.5 218 THR A O 1
ATOM 1736 N N . PRO A 1 219 ? -7.906 43.344 0.849 1 61.38 219 PRO A N 1
ATOM 1737 C CA . PRO A 1 219 ? -7.109 44.438 0.298 1 61.38 219 PRO A CA 1
ATOM 1738 C C . PRO A 1 219 ? -5.625 44.344 0.637 1 61.38 219 PRO A C 1
ATOM 1740 O O . PRO A 1 219 ? -4.77 44.594 -0.208 1 61.38 219 PRO A O 1
ATOM 1743 N N . ALA A 1 220 ? -5.316 43.969 1.756 1 59.5 220 ALA A N 1
ATOM 1744 C CA . ALA A 1 220 ? -3.926 43.844 2.182 1 59.5 220 ALA A CA 1
ATOM 1745 C C . ALA A 1 220 ? -3.209 42.75 1.364 1 59.5 220 ALA A C 1
ATOM 1747 O O . ALA A 1 220 ? -2.07 42.969 0.936 1 59.5 220 ALA A O 1
ATOM 1748 N N . ALA A 1 221 ? -3.895 41.719 1.12 1 64.38 221 ALA A N 1
ATOM 1749 C CA . ALA A 1 221 ? -3.312 40.625 0.357 1 64.38 221 ALA A CA 1
ATOM 1750 C C . ALA A 1 221 ? -3.117 41 -1.105 1 64.38 221 ALA A C 1
ATOM 1752 O O . ALA A 1 221 ? -2.119 40.625 -1.727 1 64.38 221 ALA A O 1
ATOM 1753 N N . LEU A 1 222 ? -4.062 41.781 -1.537 1 63.34 222 LEU A N 1
ATOM 1754 C CA . LEU A 1 222 ? -4.016 42.25 -2.92 1 63.34 222 LEU A CA 1
ATOM 1755 C C . LEU A 1 222 ? -2.863 43.219 -3.127 1 63.34 222 LEU A C 1
ATOM 1757 O O . LEU A 1 222 ? -2.209 43.219 -4.172 1 63.34 222 LEU A O 1
ATOM 1761 N N . LYS A 1 223 ? -2.697 44.031 -2.188 1 61.69 223 LYS A N 1
ATOM 1762 C CA . LYS A 1 223 ? -1.608 45 -2.256 1 61.69 223 LYS A CA 1
ATOM 1763 C C . LYS A 1 223 ? -0.25 44.312 -2.18 1 61.69 223 LYS A C 1
ATOM 1765 O O . LYS A 1 223 ? 0.693 44.719 -2.869 1 61.69 223 LYS A O 1
ATOM 1770 N N . TYR A 1 224 ? -0.215 43.406 -1.336 1 60.94 224 TYR A N 1
ATOM 1771 C CA . TYR A 1 224 ? 1.03 42.688 -1.153 1 60.94 224 TYR A CA 1
ATOM 1772 C C . TYR A 1 224 ? 1.408 41.906 -2.422 1 60.94 224 TYR A C 1
ATOM 1774 O O . TYR A 1 224 ? 2.584 41.875 -2.791 1 60.94 224 TYR A O 1
ATOM 1782 N N . SER A 1 225 ? 0.444 41.344 -3.102 1 58.81 225 SER A N 1
ATOM 1783 C CA . SER A 1 225 ? 0.674 40.594 -4.34 1 58.81 225 SER A CA 1
ATOM 1784 C C . SER A 1 225 ? 1.208 41.531 -5.438 1 58.81 225 SER A C 1
ATOM 1786 O O . SER A 1 225 ? 2.027 41.094 -6.258 1 58.81 225 SER A O 1
ATOM 1788 N N . ASN A 1 226 ? 0.789 42.75 -5.477 1 54.22 226 ASN A N 1
ATOM 1789 C CA . ASN A 1 226 ? 1.17 43.719 -6.5 1 54.22 226 ASN A CA 1
ATOM 1790 C C . ASN A 1 226 ? 2.539 44.312 -6.215 1 54.22 226 ASN A C 1
ATOM 1792 O O . ASN A 1 226 ? 3.266 44.688 -7.137 1 54.22 226 ASN A O 1
ATOM 1796 N N . SER A 1 227 ? 2.848 44.469 -5.004 1 51.19 227 SER A N 1
ATOM 1797 C CA . SER A 1 227 ? 4.105 45.125 -4.664 1 51.19 227 SER A CA 1
ATOM 1798 C C . SER A 1 227 ? 5.297 44.219 -4.914 1 51.19 227 SER A C 1
ATOM 1800 O O . SER A 1 227 ? 6.379 44.688 -5.281 1 51.19 227 SER A O 1
ATOM 1802 N N . THR A 1 228 ? 5.188 42.969 -4.613 1 49.94 228 THR A N 1
ATOM 1803 C CA . THR A 1 228 ? 6.32 42.062 -4.789 1 49.94 228 THR A CA 1
ATOM 1804 C C . THR A 1 228 ? 6.59 41.812 -6.27 1 49.94 228 THR A C 1
ATOM 1806 O O . THR A 1 228 ? 7.668 41.344 -6.641 1 49.94 228 THR A O 1
ATOM 1809 N N . ALA A 1 229 ? 5.645 42.094 -7.156 1 44.84 229 ALA A N 1
ATOM 1810 C CA . ALA A 1 229 ? 5.883 42.031 -8.594 1 44.84 229 ALA A CA 1
ATOM 1811 C C . ALA A 1 229 ? 6.789 43.188 -9.039 1 44.84 229 ALA A C 1
ATOM 1813 O O . ALA A 1 229 ? 7.551 43.031 -10 1 44.84 229 ALA A O 1
ATOM 1814 N N . THR A 1 230 ? 6.699 44.25 -8.414 1 42.56 230 THR A N 1
ATOM 1815 C CA . THR A 1 230 ? 7.445 45.406 -8.914 1 42.56 230 THR A CA 1
ATOM 1816 C C . THR A 1 230 ? 8.93 45.281 -8.578 1 42.56 230 THR A C 1
ATOM 1818 O O . THR A 1 230 ? 9.773 45.938 -9.211 1 42.56 230 THR A O 1
ATOM 1821 N N . HIS A 1 231 ? 9.289 44.531 -7.57 1 40.16 231 HIS A N 1
ATOM 1822 C CA . HIS A 1 231 ? 10.711 44.562 -7.234 1 40.16 231 HIS A CA 1
ATOM 1823 C C . HIS A 1 231 ? 11.523 43.656 -8.164 1 40.16 231 HIS A C 1
ATOM 1825 O O . HIS A 1 231 ? 12.742 43.562 -8.023 1 40.16 231 HIS A O 1
ATOM 1831 N N . GLN A 1 232 ? 10.867 42.844 -8.953 1 39.69 232 GLN A N 1
ATOM 1832 C CA . GLN A 1 232 ? 11.766 42 -9.711 1 39.69 232 GLN A CA 1
ATOM 1833 C C . GLN A 1 232 ? 12.57 42.781 -10.734 1 39.69 232 GLN A C 1
ATOM 1835 O O . GLN A 1 232 ? 13.516 42.281 -11.328 1 39.69 232 GLN A O 1
ATOM 1840 N N . GLY A 1 233 ? 11.953 43.875 -11.195 1 36 233 GLY A N 1
ATOM 1841 C CA . GLY A 1 233 ? 12.602 44.281 -12.438 1 36 233 GLY A CA 1
ATOM 1842 C C . GLY A 1 233 ? 13.93 44.969 -12.211 1 36 233 GLY A C 1
ATOM 1843 O O . GLY A 1 233 ? 14.461 45.594 -13.117 1 36 233 GLY A O 1
ATOM 1844 N N . LYS A 1 234 ? 14.266 45.406 -11.008 1 36.53 234 LYS A N 1
ATOM 1845 C CA . LYS A 1 234 ? 15.562 46.062 -11.117 1 36.53 234 LYS A CA 1
ATOM 1846 C C . LYS A 1 234 ? 16.688 45.062 -11.328 1 36.53 234 LYS A C 1
ATOM 1848 O O . LYS A 1 234 ? 17.109 44.375 -10.383 1 36.53 234 LYS A O 1
ATOM 1853 N N . THR A 1 235 ? 16.672 44.312 -12.445 1 32.75 235 THR A N 1
ATOM 1854 C CA . THR A 1 235 ? 17.844 43.594 -12.938 1 32.75 235 THR A CA 1
ATOM 1855 C C . THR A 1 235 ? 19.109 44.438 -12.812 1 32.75 235 THR A C 1
ATOM 1857 O O . THR A 1 235 ? 19.219 45.5 -13.453 1 32.75 235 THR A O 1
ATOM 1860 N N . THR A 1 236 ? 19.656 44.594 -11.609 1 31.28 236 THR A N 1
ATOM 1861 C CA . THR A 1 236 ? 20.969 45.188 -11.5 1 31.28 236 THR A CA 1
ATOM 1862 C C . THR A 1 236 ? 21.906 44.625 -12.562 1 31.28 236 THR A C 1
ATOM 1864 O O . THR A 1 236 ? 22.188 43.406 -12.578 1 31.28 236 THR A O 1
ATOM 1867 N N . GLU A 1 237 ? 21.875 45.156 -13.727 1 31.2 237 GLU A N 1
ATOM 1868 C CA . GLU A 1 237 ? 22.891 45 -14.758 1 31.2 237 GLU A CA 1
ATOM 1869 C C . GLU A 1 237 ? 24.297 45 -14.148 1 31.2 237 GLU A C 1
ATOM 1871 O O . GLU A 1 237 ? 24.766 46.031 -13.664 1 31.2 237 GLU A O 1
ATOM 1876 N N . ALA A 1 238 ? 24.578 43.969 -13.32 1 31.44 238 ALA A N 1
ATOM 1877 C CA . ALA A 1 238 ? 25.938 43.844 -12.82 1 31.44 238 ALA A CA 1
ATOM 1878 C C . ALA A 1 238 ? 26.953 43.969 -13.953 1 31.44 238 ALA A C 1
ATOM 1880 O O . ALA A 1 238 ? 26.844 43.312 -14.977 1 31.44 238 ALA A O 1
ATOM 1881 N N . ALA A 1 239 ? 27.562 45.094 -14.023 1 33.53 239 ALA A N 1
ATOM 1882 C CA . ALA A 1 239 ? 28.703 45.531 -14.844 1 33.53 239 ALA A CA 1
ATOM 1883 C C . ALA A 1 239 ? 29.766 44.438 -14.922 1 33.53 239 ALA A C 1
ATOM 1885 O O . ALA A 1 239 ? 30.156 43.875 -13.898 1 33.53 239 ALA A O 1
ATOM 1886 N N . HIS A 1 240 ? 29.719 43.562 -15.938 1 32.75 240 HIS A N 1
ATOM 1887 C CA . HIS A 1 240 ? 30.75 42.625 -16.328 1 32.75 240 HIS A CA 1
ATOM 1888 C C . HIS A 1 240 ? 32.156 43.188 -16.109 1 32.75 240 HIS A C 1
ATOM 1890 O O . HIS A 1 240 ? 32.469 44.25 -16.641 1 32.75 240 HIS A O 1
ATOM 1896 N N . PRO A 1 241 ? 32.625 42.969 -14.836 1 31.59 241 PRO A N 1
ATOM 1897 C CA . PRO A 1 241 ? 33.969 43.531 -14.68 1 31.59 241 PRO A CA 1
ATOM 1898 C C . PRO A 1 241 ? 34.875 43.219 -15.859 1 31.59 241 PRO A C 1
ATOM 1900 O O . PRO A 1 241 ? 34.688 42.188 -16.547 1 31.59 241 PRO A O 1
ATOM 1903 N N . SER A 1 242 ? 35.281 44.219 -16.594 1 27.95 242 SER A N 1
ATOM 1904 C CA . SER A 1 242 ? 36.281 44.281 -17.672 1 27.95 242 SER A CA 1
ATOM 1905 C C . SER A 1 242 ? 37.469 43.406 -17.391 1 27.95 242 SER A C 1
ATOM 1907 O O . SER A 1 242 ? 37.906 43.312 -16.234 1 27.95 242 SER A O 1
ATOM 1909 N N . SER A 1 243 ? 37.594 42.312 -18.188 1 27.05 243 SER A N 1
ATOM 1910 C CA . SER A 1 243 ? 38.719 41.375 -18.312 1 27.05 243 SER A CA 1
ATOM 1911 C C . SER A 1 243 ? 40.062 42.125 -18.203 1 27.05 243 SER A C 1
ATOM 1913 O O . SER A 1 243 ? 40.375 42.969 -19.047 1 27.05 243 SER A O 1
ATOM 1915 N N . ARG A 1 244 ? 40.469 42.531 -17.031 1 30.08 244 ARG A N 1
ATOM 1916 C CA . ARG A 1 244 ? 41.781 43.094 -16.812 1 30.08 244 ARG A CA 1
ATOM 1917 C C . ARG A 1 244 ? 42.844 42.281 -17.531 1 30.08 244 ARG A C 1
ATOM 1919 O O . ARG A 1 244 ? 42.938 41.062 -17.375 1 30.08 244 ARG A O 1
ATOM 1926 N N . GLN A 1 245 ? 43.281 42.75 -18.672 1 27.77 245 GLN A N 1
ATOM 1927 C CA . GLN A 1 245 ? 44.406 42.344 -19.5 1 27.77 245 GLN A CA 1
ATOM 1928 C C . GLN A 1 245 ? 45.656 42.156 -18.656 1 27.77 245 GLN A C 1
ATOM 1930 O O . GLN A 1 245 ? 46.125 43.094 -18.016 1 27.77 245 GLN A O 1
ATOM 1935 N N . ALA A 1 246 ? 45.75 41.031 -17.906 1 33.25 246 ALA A N 1
ATOM 1936 C CA . ALA A 1 246 ? 47 40.812 -17.188 1 33.25 246 ALA A CA 1
ATOM 1937 C C . ALA A 1 246 ? 48.188 41.062 -18.078 1 33.25 246 ALA A C 1
ATOM 1939 O O . ALA A 1 246 ? 48.188 40.656 -19.25 1 33.25 246 ALA A O 1
ATOM 1940 N N . PRO A 1 247 ? 49.031 42.062 -17.734 1 32.16 247 PRO A N 1
ATOM 1941 C CA . PRO A 1 247 ? 50.219 42.5 -18.438 1 32.16 247 PRO A CA 1
ATOM 1942 C C . PRO A 1 247 ? 51.156 41.344 -18.781 1 32.16 247 PRO A C 1
ATOM 1944 O O . PRO A 1 247 ? 51.156 40.312 -18.094 1 32.16 247 PRO A O 1
ATOM 1947 N N . HIS A 1 248 ? 51.344 41.125 -20.062 1 31.88 248 HIS A N 1
ATOM 1948 C CA . HIS A 1 248 ? 52.344 40.281 -20.75 1 31.88 248 HIS A CA 1
ATOM 1949 C C . HIS A 1 248 ? 53.719 40.406 -20.109 1 31.88 248 HIS A C 1
ATOM 1951 O O . HIS A 1 248 ? 54.344 41.469 -20.203 1 31.88 248 HIS A O 1
ATOM 1957 N N . ILE A 1 249 ? 53.812 40 -18.859 1 33.19 249 ILE A N 1
ATOM 1958 C CA . ILE A 1 249 ? 55.188 40.094 -18.328 1 33.19 249 ILE A CA 1
ATOM 1959 C C . ILE A 1 249 ? 56.125 39.375 -19.281 1 33.19 249 ILE A C 1
ATOM 1961 O O . ILE A 1 249 ? 55.969 38.188 -19.578 1 33.19 249 ILE A O 1
ATOM 1965 N N . THR A 1 250 ? 56.562 40.156 -20.219 1 30.69 250 THR A N 1
ATOM 1966 C CA . THR A 1 250 ? 57.688 39.875 -21.125 1 30.69 250 THR A CA 1
ATOM 1967 C C . THR A 1 250 ? 58.875 39.344 -20.344 1 30.69 250 THR A C 1
ATOM 1969 O O . THR A 1 250 ? 59.469 40.031 -19.531 1 30.69 250 THR A O 1
ATOM 1972 N N . LEU A 1 251 ? 58.625 38.156 -19.625 1 27.44 251 LEU A N 1
ATOM 1973 C CA . LEU A 1 251 ? 59.844 37.656 -19.031 1 27.44 251 LEU A CA 1
ATOM 1974 C C . LEU A 1 251 ? 60.969 37.625 -20.062 1 27.44 251 LEU A C 1
ATOM 1976 O O . LEU A 1 251 ? 60.812 37.031 -21.141 1 27.44 251 LEU A O 1
ATOM 1980 N N . THR A 1 252 ? 61.75 38.656 -20.078 1 30.58 252 THR A N 1
ATOM 1981 C CA . THR A 1 252 ? 63.031 38.938 -20.656 1 30.58 252 THR A CA 1
ATOM 1982 C C . THR A 1 252 ? 64 37.781 -20.344 1 30.58 252 THR A C 1
ATOM 1984 O O . THR A 1 252 ? 64.375 37.562 -19.172 1 30.58 252 THR A O 1
ATOM 1987 N N . HIS A 1 253 ? 63.75 36.469 -20.703 1 26.8 253 HIS A N 1
ATOM 1988 C CA . HIS A 1 253 ? 65.062 35.938 -20.984 1 26.8 253 HIS A CA 1
ATOM 1989 C C . HIS A 1 253 ? 65.688 36.531 -22.25 1 26.8 253 HIS A C 1
ATOM 1991 O O . HIS A 1 253 ? 64.938 36.812 -23.219 1 26.8 253 HIS A O 1
ATOM 1997 N N . MET B 1 1 ? 6.234 0.573 -14.406 1 45.78 1 MET B N 1
ATOM 1998 C CA . MET B 1 1 ? 5.074 0.396 -13.539 1 45.78 1 MET B CA 1
ATOM 1999 C C . MET B 1 1 ? 4.094 -0.604 -14.141 1 45.78 1 MET B C 1
ATOM 2001 O O . MET B 1 1 ? 3.832 -0.576 -15.344 1 45.78 1 MET B O 1
ATOM 2005 N N . LEU B 1 2 ? 3.844 -1.705 -13.367 1 63.31 2 LEU B N 1
ATOM 2006 C CA . LEU B 1 2 ? 2.951 -2.732 -13.898 1 63.31 2 LEU B CA 1
ATOM 2007 C C . LEU B 1 2 ? 1.587 -2.143 -14.234 1 63.31 2 LEU B C 1
ATOM 2009 O O . LEU B 1 2 ? 1.037 -1.352 -13.469 1 63.31 2 LEU B O 1
ATOM 2013 N N . GLU B 1 3 ? 1.246 -2.17 -15.469 1 78.25 3 GLU B N 1
ATOM 2014 C CA . GLU B 1 3 ? -0.073 -1.725 -15.906 1 78.25 3 GLU B CA 1
ATOM 2015 C C . GLU B 1 3 ? -1.177 -2.365 -15.07 1 78.25 3 GLU B C 1
ATOM 2017 O O . GLU B 1 3 ? -1.213 -3.586 -14.906 1 78.25 3 GLU B O 1
ATOM 2022 N N . PRO B 1 4 ? -1.939 -1.573 -14.477 1 87.31 4 PRO B N 1
ATOM 2023 C CA . PRO B 1 4 ? -3.033 -2.125 -13.672 1 87.31 4 PRO B CA 1
ATOM 2024 C C . PRO B 1 4 ? -4.055 -2.885 -14.516 1 87.31 4 PRO B C 1
ATOM 2026 O O . PRO B 1 4 ? -4.18 -2.639 -15.719 1 87.31 4 PRO B O 1
ATOM 2029 N N . PRO B 1 5 ? -4.711 -3.869 -13.922 1 94.5 5 PRO B N 1
ATOM 2030 C CA . PRO B 1 5 ? -5.766 -4.586 -14.641 1 94.5 5 PRO B CA 1
ATOM 2031 C C . PRO B 1 5 ? -6.887 -3.666 -15.117 1 94.5 5 PRO B C 1
ATOM 2033 O O . PRO B 1 5 ? -7.168 -2.648 -14.477 1 94.5 5 PRO B O 1
ATOM 2036 N N . ARG B 1 6 ? -7.508 -4.062 -16.281 1 92.12 6 ARG B N 1
ATOM 2037 C CA . ARG B 1 6 ? -8.656 -3.32 -16.797 1 92.12 6 ARG B CA 1
ATOM 2038 C C . ARG B 1 6 ? -9.859 -3.467 -15.867 1 92.12 6 ARG B C 1
ATOM 2040 O O . ARG B 1 6 ? -10.016 -4.496 -15.203 1 92.12 6 ARG B O 1
ATOM 2047 N N . HIS B 1 7 ? -10.695 -2.582 -15.922 1 93.94 7 HIS B N 1
ATOM 2048 C CA . HIS B 1 7 ? -11.859 -2.521 -15.039 1 93.94 7 HIS B CA 1
ATOM 2049 C C . HIS B 1 7 ? -12.766 -3.727 -15.234 1 93.94 7 HIS B C 1
ATOM 2051 O O . HIS B 1 7 ? -13.281 -4.289 -14.266 1 93.94 7 HIS B O 1
ATOM 2057 N N . THR B 1 8 ? -12.953 -4.086 -16.469 1 94.5 8 THR B N 1
ATOM 2058 C CA . THR B 1 8 ? -13.844 -5.203 -16.766 1 94.5 8 THR B CA 1
ATOM 2059 C C . THR B 1 8 ? -13.297 -6.5 -16.188 1 94.5 8 THR B C 1
ATOM 2061 O O . THR B 1 8 ? -14.039 -7.277 -15.578 1 94.5 8 THR B O 1
ATOM 2064 N N . ALA B 1 9 ? -12.062 -6.754 -16.344 1 96.25 9 ALA B N 1
ATOM 2065 C CA . ALA B 1 9 ? -11.43 -7.945 -15.789 1 96.25 9 ALA B CA 1
ATOM 2066 C C . ALA B 1 9 ? -11.5 -7.945 -14.258 1 96.25 9 ALA B C 1
ATOM 2068 O O . ALA B 1 9 ? -11.734 -8.984 -13.641 1 96.25 9 ALA B O 1
ATOM 2069 N N . CYS B 1 10 ? -11.367 -6.77 -13.711 1 96.81 10 CYS B N 1
ATOM 2070 C CA . CYS B 1 10 ? -11.43 -6.633 -12.258 1 96.81 10 CYS B CA 1
ATOM 2071 C C . CYS B 1 10 ? -12.82 -6.961 -11.734 1 96.81 10 CYS B C 1
ATOM 2073 O O . CYS B 1 10 ? -12.969 -7.637 -10.719 1 96.81 10 CYS B O 1
ATOM 2075 N N . SER B 1 11 ? -13.805 -6.441 -12.43 1 96.75 11 SER B N 1
ATOM 2076 C CA . SER B 1 11 ? -15.18 -6.688 -12.016 1 96.75 11 SER B CA 1
ATOM 2077 C C . SER B 1 11 ? -15.508 -8.172 -12.055 1 96.75 11 SER B C 1
ATOM 2079 O O . SER B 1 11 ? -16.125 -8.703 -11.133 1 96.75 11 SER B O 1
ATOM 2081 N N . ARG B 1 12 ? -15.102 -8.844 -13.086 1 97.06 12 ARG B N 1
ATOM 2082 C CA . ARG B 1 12 ? -15.328 -10.281 -13.203 1 97.06 12 ARG B CA 1
ATOM 2083 C C . ARG B 1 12 ? -14.562 -11.047 -12.125 1 97.06 12 ARG B C 1
ATOM 2085 O O . ARG B 1 12 ? -15.062 -12.039 -11.586 1 97.06 12 ARG B O 1
ATOM 2092 N N . ALA B 1 13 ? -13.352 -10.625 -11.875 1 97.81 13 ALA B N 1
ATOM 2093 C CA . ALA B 1 13 ? -12.555 -11.25 -10.82 1 97.81 13 ALA B CA 1
ATOM 2094 C C . ALA B 1 13 ? -13.234 -11.094 -9.461 1 97.81 13 ALA B C 1
ATOM 2096 O O . ALA B 1 13 ? -13.234 -12.023 -8.648 1 97.81 13 ALA B O 1
ATOM 2097 N N . MET B 1 14 ? -13.766 -9.953 -9.258 1 97.25 14 MET B N 1
ATOM 2098 C CA . MET B 1 14 ? -14.453 -9.672 -8 1 97.25 14 MET B CA 1
ATOM 2099 C C . MET B 1 14 ? -15.633 -10.625 -7.805 1 97.25 14 MET B C 1
ATOM 2101 O O . MET B 1 14 ? -15.883 -11.086 -6.691 1 97.25 14 MET B O 1
ATOM 2105 N N . GLU B 1 15 ? -16.297 -10.922 -8.828 1 96.62 15 GLU B N 1
ATOM 2106 C CA . GLU B 1 15 ? -17.453 -11.82 -8.781 1 96.62 15 GLU B CA 1
ATOM 2107 C C . GLU B 1 15 ? -17.031 -13.242 -8.422 1 96.62 15 GLU B C 1
ATOM 2109 O O . GLU B 1 15 ? -17.766 -13.961 -7.742 1 96.62 15 GLU B O 1
ATOM 2114 N N . GLU B 1 16 ? -15.875 -13.641 -8.812 1 96.88 16 GLU B N 1
ATOM 2115 C CA . GLU B 1 16 ? -15.422 -15.016 -8.617 1 96.88 16 GLU B CA 1
ATOM 2116 C C . GLU B 1 16 ? -14.57 -15.141 -7.359 1 96.88 16 GLU B C 1
ATOM 2118 O O . GLU B 1 16 ? -14.297 -16.25 -6.891 1 96.88 16 GLU B O 1
ATOM 2123 N N . ASP B 1 17 ? -14.188 -14.016 -6.809 1 96.94 17 ASP B N 1
ATOM 2124 C CA . ASP B 1 17 ? -13.297 -14 -5.652 1 96.94 17 ASP B CA 1
ATOM 2125 C C . ASP B 1 17 ? -14 -14.555 -4.414 1 96.94 17 ASP B C 1
ATOM 2127 O O . ASP B 1 17 ? -14.984 -13.984 -3.943 1 96.94 17 ASP B O 1
ATOM 2131 N N . PRO B 1 18 ? -13.445 -15.586 -3.893 1 96.75 18 PRO B N 1
ATOM 2132 C CA . PRO B 1 18 ? -14.078 -16.172 -2.705 1 96.75 18 PRO B CA 1
ATOM 2133 C C . PRO B 1 18 ? -14.016 -15.234 -1.493 1 96.75 18 PRO B C 1
ATOM 2135 O O . PRO B 1 18 ? -14.766 -15.422 -0.529 1 96.75 18 PRO B O 1
ATOM 2138 N N . ASN B 1 19 ? -13.102 -14.258 -1.498 1 94.25 19 ASN B N 1
ATOM 2139 C CA . ASN B 1 19 ? -12.93 -13.344 -0.372 1 94.25 19 ASN B CA 1
ATOM 2140 C C . ASN B 1 19 ? -13.766 -12.078 -0.544 1 94.25 19 ASN B C 1
ATOM 2142 O O . ASN B 1 19 ? -13.688 -11.164 0.277 1 94.25 19 ASN B O 1
ATOM 2146 N N . LYS B 1 20 ? -14.391 -11.945 -1.685 1 92.94 20 LYS B N 1
ATOM 2147 C CA . LYS B 1 20 ? -15.312 -10.844 -1.963 1 92.94 20 LYS B CA 1
ATOM 2148 C C . LYS B 1 20 ? -14.586 -9.5 -1.942 1 92.94 20 LYS B C 1
ATOM 2150 O O . LYS B 1 20 ? -15.086 -8.523 -1.373 1 92.94 20 LYS B O 1
ATOM 2155 N N . GLY B 1 21 ? -13.375 -9.531 -2.332 1 92.25 21 GLY B N 1
ATOM 2156 C CA . GLY B 1 21 ? -12.648 -8.289 -2.521 1 92.25 21 GLY B CA 1
ATOM 2157 C C . GLY B 1 21 ? -11.719 -7.953 -1.368 1 92.25 21 GLY B C 1
ATOM 2158 O O . GLY B 1 21 ? -10.961 -6.988 -1.438 1 92.25 21 GLY B O 1
ATOM 2159 N N . ARG B 1 22 ? -11.812 -8.734 -0.303 1 95.06 22 ARG B N 1
ATOM 2160 C CA . ARG B 1 22 ? -10.852 -8.562 0.779 1 95.06 22 ARG B CA 1
ATOM 2161 C C . ARG B 1 22 ? -9.445 -8.953 0.329 1 95.06 22 ARG B C 1
ATOM 2163 O O . ARG B 1 22 ? -9.289 -9.703 -0.64 1 95.06 22 ARG B O 1
ATOM 2170 N N . CYS B 1 23 ? -8.5 -8.359 1.015 1 97.06 23 CYS B N 1
ATOM 2171 C CA . CYS B 1 23 ? -7.125 -8.758 0.726 1 97.06 23 CYS B CA 1
ATOM 2172 C C . CYS B 1 23 ? -6.941 -10.258 0.908 1 97.06 23 CYS B C 1
ATOM 2174 O O . CYS B 1 23 ? -7.211 -10.797 1.984 1 97.06 23 CYS B O 1
ATOM 2176 N N . SER B 1 24 ? -6.387 -10.883 -0.081 1 97.56 24 SER B N 1
ATOM 2177 C CA . SER B 1 24 ? -6.258 -12.336 -0.065 1 97.56 24 SER B CA 1
ATOM 2178 C C . SER B 1 24 ? -5.246 -12.789 0.983 1 97.56 24 SER B C 1
ATOM 2180 O O . SER B 1 24 ? -5.336 -13.906 1.502 1 97.56 24 SER B O 1
ATOM 2182 N N . VAL B 1 25 ? -4.34 -11.914 1.358 1 97.56 25 VAL B N 1
ATOM 2183 C CA . VAL B 1 25 ? -3.262 -12.289 2.268 1 97.56 25 VAL B CA 1
ATOM 2184 C C . VAL B 1 25 ? -3.58 -11.797 3.678 1 97.56 25 VAL B C 1
ATOM 2186 O O . VAL B 1 25 ? -3.629 -12.586 4.621 1 97.56 25 VAL B O 1
ATOM 2189 N N . GLU B 1 26 ? -3.936 -10.562 3.801 1 96.38 26 GLU B N 1
ATOM 2190 C CA . GLU B 1 26 ? -4.105 -9.93 5.105 1 96.38 26 GLU B CA 1
ATOM 2191 C C . GLU B 1 26 ? -5.555 -10.016 5.574 1 96.38 26 GLU B C 1
ATOM 2193 O O . GLU B 1 26 ? -5.852 -9.758 6.742 1 96.38 26 GLU B O 1
ATOM 2198 N N . ASN B 1 27 ? -6.488 -10.328 4.668 1 95.31 27 ASN B N 1
ATOM 2199 C CA . ASN B 1 27 ? -7.918 -10.445 4.941 1 95.31 27 ASN B CA 1
ATOM 2200 C C . ASN B 1 27 ? -8.5 -9.133 5.457 1 95.31 27 ASN B C 1
ATOM 2202 O O . ASN B 1 27 ? -9.391 -9.133 6.309 1 95.31 27 ASN B O 1
ATOM 2206 N N . CYS B 1 28 ? -7.891 -8.047 5.078 1 92.94 28 CYS B N 1
ATOM 2207 C CA . CYS B 1 28 ? -8.406 -6.738 5.445 1 92.94 28 CYS B CA 1
ATOM 2208 C C . CYS B 1 28 ? -9.43 -6.246 4.422 1 92.94 28 CYS B C 1
ATOM 2210 O O . CYS B 1 28 ? -9.469 -6.746 3.297 1 92.94 28 CYS B O 1
ATOM 2212 N N . PRO B 1 29 ? -10.227 -5.336 4.859 1 92.38 29 PRO B N 1
ATOM 2213 C CA . PRO B 1 29 ? -11.258 -4.848 3.936 1 92.38 29 PRO B CA 1
ATOM 2214 C C . PRO B 1 29 ? -10.664 -4.086 2.748 1 92.38 29 PRO B C 1
ATOM 2216 O O . PRO B 1 29 ? -9.531 -3.607 2.818 1 92.38 29 PRO B O 1
ATOM 2219 N N . LYS B 1 30 ? -11.438 -3.934 1.7 1 92.81 30 LYS B N 1
ATOM 2220 C CA . LYS B 1 30 ? -11.031 -3.33 0.434 1 92.81 30 LYS B CA 1
ATOM 2221 C C . LYS B 1 30 ? -10.562 -1.892 0.635 1 92.81 30 LYS B C 1
ATOM 2223 O O . LYS B 1 30 ? -9.594 -1.455 0.011 1 92.81 30 LYS B O 1
ATOM 2228 N N . HIS B 1 31 ? -11.195 -1.18 1.468 1 91.88 31 HIS B N 1
ATOM 2229 C CA . HIS B 1 31 ? -10.922 0.245 1.622 1 91.88 31 HIS B CA 1
ATOM 2230 C C . HIS B 1 31 ? -9.617 0.477 2.383 1 91.88 31 HIS B C 1
ATOM 2232 O O . HIS B 1 31 ? -9.141 1.608 2.471 1 91.88 31 HIS B O 1
ATOM 2238 N N . ARG B 1 32 ? -8.961 -0.627 2.885 1 92.31 32 ARG B N 1
ATOM 2239 C CA . ARG B 1 32 ? -7.645 -0.526 3.51 1 92.31 32 ARG B CA 1
ATOM 2240 C C . ARG B 1 32 ? -6.539 -0.529 2.461 1 92.31 32 ARG B C 1
ATOM 2242 O O . ARG B 1 32 ? -5.445 -1.041 2.707 1 92.31 32 ARG B O 1
ATOM 2249 N N . GLY B 1 33 ? -6.809 -0.101 1.306 1 93.75 33 GLY B N 1
ATOM 2250 C CA . GLY B 1 33 ? -5.801 0.012 0.263 1 93.75 33 GLY B CA 1
ATOM 2251 C C . GLY B 1 33 ? -5.625 -1.265 -0.536 1 93.75 33 GLY B C 1
ATOM 2252 O O . GLY B 1 33 ? -4.52 -1.574 -0.983 1 93.75 33 GLY B O 1
ATOM 2253 N N . VAL B 1 34 ? -6.633 -2.037 -0.615 1 96.31 34 VAL B N 1
ATOM 2254 C CA . VAL B 1 34 ? -6.57 -3.25 -1.423 1 96.31 34 VAL B CA 1
ATOM 2255 C C . VAL B 1 34 ? -6.695 -2.893 -2.902 1 96.31 34 VAL B C 1
ATOM 2257 O O . VAL B 1 34 ? -7.504 -2.037 -3.275 1 96.31 34 VAL B O 1
ATOM 2260 N N . GLN B 1 35 ? -5.863 -3.561 -3.736 1 96.81 35 GLN B N 1
ATOM 2261 C CA . GLN B 1 35 ? -5.91 -3.336 -5.176 1 96.81 35 GLN B CA 1
ATOM 2262 C C . GLN B 1 35 ? -5.879 -4.656 -5.941 1 96.81 35 GLN B C 1
ATOM 2264 O O . GLN B 1 35 ? -5.504 -5.691 -5.387 1 96.81 35 GLN B O 1
ATOM 2269 N N . ALA B 1 36 ? -6.383 -4.547 -7.133 1 97.38 36 ALA B N 1
ATOM 2270 C CA . ALA B 1 36 ? -6.238 -5.672 -8.055 1 97.38 36 ALA B CA 1
ATOM 2271 C C . ALA B 1 36 ? -4.848 -5.695 -8.68 1 97.38 36 ALA B C 1
ATOM 2273 O O . ALA B 1 36 ? -4.305 -4.648 -9.039 1 97.38 36 ALA B O 1
ATOM 2274 N N . MET B 1 37 ? -4.297 -6.836 -8.742 1 97.19 37 MET B N 1
ATOM 2275 C CA . MET B 1 37 ? -3.016 -6.992 -9.43 1 97.19 37 MET B CA 1
ATOM 2276 C C . MET B 1 37 ? -2.994 -8.273 -10.258 1 97.19 37 MET B C 1
ATOM 2278 O O . MET B 1 37 ? -3.703 -9.234 -9.953 1 97.19 37 MET B O 1
ATOM 2282 N N . HIS B 1 38 ? -2.25 -8.219 -11.305 1 98.06 38 HIS B N 1
ATOM 2283 C CA . HIS B 1 38 ? -1.984 -9.445 -12.047 1 98.06 38 HIS B CA 1
ATOM 2284 C C . HIS B 1 38 ? -0.991 -10.336 -11.305 1 98.06 38 HIS B C 1
ATOM 2286 O O . HIS B 1 38 ? 0.051 -9.859 -10.844 1 98.06 38 HIS B O 1
ATOM 2292 N N . VAL B 1 39 ? -1.328 -11.539 -11.258 1 98.31 39 VAL B N 1
ATOM 2293 C CA . VAL B 1 39 ? -0.38 -12.508 -10.711 1 98.31 39 VAL B CA 1
ATOM 2294 C C . VAL B 1 39 ? 0.783 -12.695 -11.68 1 98.31 39 VAL B C 1
ATOM 2296 O O . VAL B 1 39 ? 1.948 -12.586 -11.289 1 98.31 39 VAL B O 1
ATOM 2299 N N . LEU B 1 40 ? 0.442 -13.008 -12.852 1 97.56 40 LEU B N 1
ATOM 2300 C CA . LEU B 1 40 ? 1.417 -12.953 -13.93 1 97.56 40 LEU B CA 1
ATOM 2301 C C . LEU B 1 40 ? 1.335 -11.617 -14.672 1 97.56 40 LEU B C 1
ATOM 2303 O O . LEU B 1 40 ? 0.337 -11.336 -15.336 1 97.56 40 LEU B O 1
ATOM 2307 N N . PRO B 1 41 ? 2.365 -10.844 -14.539 1 94.38 41 PRO B N 1
ATOM 2308 C CA . PRO B 1 41 ? 2.312 -9.5 -15.109 1 94.38 41 PRO B CA 1
ATOM 2309 C C . PRO B 1 41 ? 2.135 -9.508 -16.625 1 94.38 41 PRO B C 1
ATOM 2311 O O . PRO B 1 41 ? 2.668 -10.391 -17.312 1 94.38 41 PRO B O 1
ATOM 2314 N N . ARG B 1 42 ? 1.574 -8.484 -17.109 1 92.56 42 ARG B N 1
ATOM 2315 C CA . ARG B 1 42 ? 1.266 -8.383 -18.531 1 92.56 42 ARG B CA 1
ATOM 2316 C C . ARG B 1 42 ? 2.529 -8.133 -19.344 1 92.56 42 ARG B C 1
ATOM 2318 O O . ARG B 1 42 ? 2.543 -8.359 -20.562 1 92.56 42 ARG B O 1
ATOM 2325 N N . GLU B 1 43 ? 3.506 -7.738 -18.703 1 89.56 43 GLU B N 1
ATOM 2326 C CA . GLU B 1 43 ? 4.766 -7.477 -19.391 1 89.56 43 GLU B CA 1
ATOM 2327 C C . GLU B 1 43 ? 5.316 -8.742 -20.047 1 89.56 43 GLU B C 1
ATOM 2329 O O . GLU B 1 43 ? 6.129 -8.672 -20.969 1 89.56 43 GLU B O 1
ATOM 2334 N N . VAL B 1 44 ? 4.898 -9.844 -19.609 1 89.62 44 VAL B N 1
ATOM 2335 C CA . VAL B 1 44 ? 5.332 -11.117 -20.172 1 89.62 44 VAL B CA 1
ATOM 2336 C C . VAL B 1 44 ? 4.918 -11.219 -21.625 1 89.62 44 VAL B C 1
ATOM 2338 O O . VAL B 1 44 ? 5.566 -11.914 -22.422 1 89.62 44 VAL B O 1
ATOM 2341 N N . THR B 1 45 ? 3.91 -10.461 -21.984 1 87.75 45 THR B N 1
ATOM 2342 C CA . THR B 1 45 ? 3.406 -10.484 -23.344 1 87.75 45 THR B CA 1
ATOM 2343 C C . THR B 1 45 ? 4.449 -9.938 -24.328 1 87.75 45 THR B C 1
ATOM 2345 O O . THR B 1 45 ? 4.391 -10.211 -25.516 1 87.75 45 THR B O 1
ATOM 2348 N N . GLU B 1 46 ? 5.305 -9.266 -23.766 1 86.44 46 GLU B N 1
ATOM 2349 C CA . GLU B 1 46 ? 6.332 -8.664 -24.609 1 86.44 46 GLU B CA 1
ATOM 2350 C C . GLU B 1 46 ? 7.359 -9.703 -25.062 1 86.44 46 GLU B C 1
ATOM 2352 O O . GLU B 1 46 ? 8.125 -9.469 -26 1 86.44 46 GLU B O 1
ATOM 2357 N N . THR B 1 47 ? 7.383 -10.812 -24.406 1 86 47 THR B N 1
ATOM 2358 C CA . THR B 1 47 ? 8.281 -11.906 -24.766 1 86 47 THR B CA 1
ATOM 2359 C C . THR B 1 47 ? 7.562 -12.938 -25.625 1 86 47 THR B C 1
ATOM 2361 O O . THR B 1 47 ? 7.016 -13.914 -25.109 1 86 47 THR B O 1
ATOM 2364 N N . ASP B 1 48 ? 7.723 -12.828 -26.875 1 83.62 48 ASP B N 1
ATOM 2365 C CA . ASP B 1 48 ? 6.957 -13.602 -27.844 1 83.62 48 ASP B CA 1
ATOM 2366 C C . ASP B 1 48 ? 7.23 -15.102 -27.688 1 83.62 48 ASP B C 1
ATOM 2368 O O . ASP B 1 48 ? 6.305 -15.914 -27.719 1 83.62 48 ASP B O 1
ATOM 2372 N N . CYS B 1 49 ? 8.445 -15.391 -27.484 1 86.44 49 CYS B N 1
ATOM 2373 C CA . CYS B 1 49 ? 8.828 -16.797 -27.391 1 86.44 49 CYS B CA 1
ATOM 2374 C C . CYS B 1 49 ? 8.164 -17.469 -26.188 1 86.44 49 CYS B C 1
ATOM 2376 O O . CYS B 1 49 ? 7.711 -18.609 -26.281 1 86.44 49 CYS B O 1
ATOM 2378 N N . VAL B 1 50 ? 8.078 -16.766 -25.141 1 90 50 VAL B N 1
ATOM 2379 C CA . VAL B 1 50 ? 7.469 -17.297 -23.938 1 90 50 VAL B CA 1
ATOM 2380 C C . VAL B 1 50 ? 5.961 -17.453 -24.141 1 90 50 VAL B C 1
ATOM 2382 O O . VAL B 1 50 ? 5.383 -18.484 -23.781 1 90 50 VAL B O 1
ATOM 2385 N N . MET B 1 51 ? 5.402 -16.484 -24.766 1 92.19 51 MET B N 1
ATOM 2386 C CA . MET B 1 51 ? 3.957 -16.5 -24.984 1 92.19 51 MET B CA 1
ATOM 2387 C C . MET B 1 51 ? 3.568 -17.656 -25.906 1 92.19 51 MET B C 1
ATOM 2389 O O . MET B 1 51 ? 2.611 -18.391 -25.625 1 92.19 51 MET B O 1
ATOM 2393 N N . ARG B 1 52 ? 4.301 -17.859 -26.891 1 90.69 52 ARG B N 1
ATOM 2394 C CA . ARG B 1 52 ? 4.039 -18.953 -27.828 1 90.69 52 ARG B CA 1
ATOM 2395 C C . ARG B 1 52 ? 4.184 -20.312 -27.141 1 90.69 52 ARG B C 1
ATOM 2397 O O . ARG B 1 52 ? 3.375 -21.203 -27.359 1 90.69 52 ARG B O 1
ATOM 2404 N N . SER B 1 53 ? 5.18 -20.391 -26.375 1 93.12 53 SER B N 1
ATOM 2405 C CA . SER B 1 53 ? 5.426 -21.641 -25.656 1 93.12 53 SER B CA 1
ATOM 2406 C C . SER B 1 53 ? 4.289 -21.953 -24.688 1 93.12 53 SER B C 1
ATOM 2408 O O . SER B 1 53 ? 3.85 -23.109 -24.594 1 93.12 53 SER B O 1
ATOM 2410 N N . LEU B 1 54 ? 3.889 -20.938 -24.031 1 94.12 54 LEU B N 1
ATOM 2411 C CA . LEU B 1 54 ? 2.807 -21.125 -23.062 1 94.12 54 LEU B CA 1
ATOM 2412 C C . LEU B 1 54 ? 1.512 -21.516 -23.781 1 94.12 54 LEU B C 1
ATOM 2414 O O . LEU B 1 54 ? 0.799 -22.406 -23.344 1 94.12 54 LEU B O 1
ATOM 2418 N N . GLU B 1 55 ? 1.195 -20.812 -24.812 1 93 55 GLU B N 1
ATOM 2419 C CA . GLU B 1 55 ? -0.007 -21.125 -25.578 1 93 55 GLU B CA 1
ATOM 2420 C C . GLU B 1 55 ? 0.022 -22.562 -26.094 1 93 55 GLU B C 1
ATOM 2422 O O . GLU B 1 55 ? -0.972 -23.281 -25.984 1 93 55 GLU B O 1
ATOM 2427 N N . TYR B 1 56 ? 1.113 -22.953 -26.562 1 90.88 56 TYR B N 1
ATOM 2428 C CA . TYR B 1 56 ? 1.266 -24.328 -27.016 1 90.88 56 TYR B CA 1
ATOM 2429 C C . TYR B 1 56 ? 1.086 -25.312 -25.875 1 90.88 56 TYR B C 1
ATOM 2431 O O . TYR B 1 56 ? 0.28 -26.234 -25.969 1 90.88 56 TYR B O 1
ATOM 2439 N N . SER B 1 57 ? 1.813 -25.109 -24.812 1 92.69 57 SER B N 1
ATOM 2440 C CA . SER B 1 57 ? 1.822 -26.031 -23.688 1 92.69 57 SER B CA 1
ATOM 2441 C C . SER B 1 57 ? 0.448 -26.109 -23.031 1 92.69 57 SER B C 1
ATOM 2443 O O . SER B 1 57 ? 0.067 -27.156 -22.5 1 92.69 57 SER B O 1
ATOM 2445 N N . TRP B 1 58 ? -0.282 -24.984 -23.094 1 93.44 58 TRP B N 1
ATOM 2446 C CA . TRP B 1 58 ? -1.58 -24.922 -22.438 1 93.44 58 TRP B CA 1
ATOM 2447 C C . TRP B 1 58 ? -2.705 -25.266 -23.406 1 93.44 58 TRP B C 1
ATOM 2449 O O . TRP B 1 58 ? -3.883 -25.094 -23.078 1 93.44 58 TRP B O 1
ATOM 2459 N N . ASN B 1 59 ? -2.383 -25.672 -24.531 1 91.06 59 ASN B N 1
ATOM 2460 C CA . ASN B 1 59 ? -3.326 -26.078 -25.578 1 91.06 59 ASN B CA 1
ATOM 2461 C C . ASN B 1 59 ? -4.223 -24.922 -26 1 91.06 59 ASN B C 1
ATOM 2463 O O . ASN B 1 59 ? -5.441 -25.078 -26.094 1 91.06 59 ASN B O 1
ATOM 2467 N N . LEU B 1 60 ? -3.588 -23.812 -26.172 1 90.94 60 LEU B N 1
ATOM 2468 C CA . LEU B 1 60 ? -4.285 -22.625 -26.656 1 90.94 60 LEU B CA 1
ATOM 2469 C C . LEU B 1 60 ? -3.855 -22.266 -28.078 1 90.94 60 LEU B C 1
ATOM 2471 O O . LEU B 1 60 ? -2.73 -22.578 -28.484 1 90.94 60 LEU B O 1
ATOM 2475 N N . ARG B 1 61 ? -4.797 -21.672 -28.766 1 88.38 61 ARG B N 1
ATOM 2476 C CA . ARG B 1 61 ? -4.434 -21.141 -30.062 1 88.38 61 ARG B CA 1
ATOM 2477 C C . ARG B 1 61 ? -3.459 -19.969 -29.938 1 88.38 61 ARG B C 1
ATOM 2479 O O . ARG B 1 61 ? -3.541 -19.188 -28.984 1 88.38 61 ARG B O 1
ATOM 2486 N N . ARG B 1 62 ? -2.662 -19.875 -30.953 1 87.5 62 ARG B N 1
ATOM 2487 C CA . ARG B 1 62 ? -1.68 -18.797 -30.953 1 87.5 62 ARG B CA 1
ATOM 2488 C C . ARG B 1 62 ? -2.363 -17.438 -30.875 1 87.5 62 ARG B C 1
ATOM 2490 O O . ARG B 1 62 ? -3.355 -17.188 -31.578 1 87.5 62 ARG B O 1
ATOM 2497 N N . GLY B 1 63 ? -1.865 -16.625 -29.969 1 88.75 63 GLY B N 1
ATOM 2498 C CA . GLY B 1 63 ? -2.334 -15.258 -29.875 1 88.75 63 GLY B CA 1
ATOM 2499 C C . GLY B 1 63 ? -3.582 -15.109 -29.016 1 88.75 63 GLY B C 1
ATOM 2500 O O . GLY B 1 63 ? -4.141 -14.016 -28.922 1 88.75 63 GLY B O 1
ATOM 2501 N N . THR B 1 64 ? -3.979 -16.156 -28.328 1 91.75 64 THR B N 1
ATOM 2502 C CA . THR B 1 64 ? -5.254 -16.094 -27.625 1 91.75 64 THR B CA 1
ATOM 2503 C C . THR B 1 64 ? -5.035 -15.992 -26.125 1 91.75 64 THR B C 1
ATOM 2505 O O . THR B 1 64 ? -5.969 -15.695 -25.375 1 91.75 64 THR B O 1
ATOM 2508 N N . LEU B 1 65 ? -3.852 -16.234 -25.719 1 93.81 65 LEU B N 1
ATOM 2509 C CA . LEU B 1 65 ? -3.588 -16.109 -24.297 1 93.81 65 LEU B CA 1
ATOM 2510 C C . LEU B 1 65 ? -3.709 -14.648 -23.844 1 93.81 65 LEU B C 1
ATOM 2512 O O . LEU B 1 65 ? -2.941 -13.797 -24.281 1 93.81 65 LEU B O 1
ATOM 2516 N N . ASN B 1 66 ? -4.715 -14.422 -23 1 93.94 66 ASN B N 1
ATOM 2517 C CA . ASN B 1 66 ? -4.965 -13.102 -22.422 1 93.94 66 ASN B CA 1
ATOM 2518 C C . ASN B 1 66 ? -4.543 -13.039 -20.953 1 93.94 66 ASN B C 1
ATOM 2520 O O . ASN B 1 66 ? -5.07 -13.773 -20.125 1 93.94 66 ASN B O 1
ATOM 2524 N N . LEU B 1 67 ? -3.664 -12.148 -20.734 1 96.06 67 LEU B N 1
ATOM 2525 C CA . LEU B 1 67 ? -3.189 -12.055 -19.359 1 96.06 67 LEU B CA 1
ATOM 2526 C C . LEU B 1 67 ? -4.055 -11.094 -18.547 1 96.06 67 LEU B C 1
ATOM 2528 O O . LEU B 1 67 ? -3.953 -11.039 -17.328 1 96.06 67 LEU B O 1
ATOM 2532 N N . ASP B 1 68 ? -4.836 -10.289 -19.234 1 95.75 68 ASP B N 1
ATOM 2533 C CA . ASP B 1 68 ? -5.816 -9.445 -18.547 1 95.75 68 ASP B CA 1
ATOM 2534 C C . ASP B 1 68 ? -7.141 -10.18 -18.375 1 95.75 68 ASP B C 1
ATOM 2536 O O . ASP B 1 68 ? -8.172 -9.758 -18.906 1 95.75 68 ASP B O 1
ATOM 2540 N N . THR B 1 69 ? -7.098 -11.242 -17.672 1 96.62 69 THR B N 1
ATOM 2541 C CA . THR B 1 69 ? -8.25 -12.094 -17.406 1 96.62 69 THR B CA 1
ATOM 2542 C C . THR B 1 69 ? -8.516 -12.188 -15.906 1 96.62 69 THR B C 1
ATOM 2544 O O . THR B 1 69 ? -7.598 -12.016 -15.102 1 96.62 69 THR B O 1
ATOM 2547 N N . ARG B 1 70 ? -9.75 -12.508 -15.57 1 96.94 70 ARG B N 1
ATOM 2548 C CA . ARG B 1 70 ? -10.148 -12.648 -14.172 1 96.94 70 ARG B CA 1
ATOM 2549 C C . ARG B 1 70 ? -9.352 -13.742 -13.477 1 96.94 70 ARG B C 1
ATOM 2551 O O . ARG B 1 70 ? -9.117 -13.68 -12.273 1 96.94 70 ARG B O 1
ATOM 2558 N N . ARG B 1 71 ? -8.883 -14.695 -14.258 1 97.69 71 ARG B N 1
ATOM 2559 C CA . ARG B 1 71 ? -8.195 -15.859 -13.711 1 97.69 71 ARG B CA 1
ATOM 2560 C C . ARG B 1 71 ? -6.77 -15.516 -13.305 1 97.69 71 ARG B C 1
ATOM 2562 O O . ARG B 1 71 ? -6.086 -16.328 -12.664 1 97.69 71 ARG B O 1
ATOM 2569 N N . ASN B 1 72 ? -6.336 -14.312 -13.656 1 98.31 72 ASN B N 1
ATOM 2570 C CA . ASN B 1 72 ? -4.973 -13.859 -13.414 1 98.31 72 ASN B CA 1
ATOM 2571 C C . ASN B 1 72 ? -4.945 -12.633 -12.5 1 98.31 72 ASN B C 1
ATOM 2573 O O . ASN B 1 72 ? -3.951 -11.898 -12.461 1 98.31 72 ASN B O 1
ATOM 2577 N N . ILE B 1 73 ? -6.039 -12.367 -11.797 1 98.38 73 ILE B N 1
ATOM 2578 C CA . ILE B 1 73 ? -6.137 -11.172 -10.961 1 98.38 73 ILE B CA 1
ATOM 2579 C C . ILE B 1 73 ? -6.289 -11.578 -9.5 1 98.38 73 ILE B C 1
ATOM 2581 O O . ILE B 1 73 ? -7.129 -12.414 -9.164 1 98.38 73 ILE B O 1
ATOM 2585 N N . LEU B 1 74 ? -5.52 -11 -8.711 1 98.44 74 LEU B N 1
ATOM 2586 C CA . LEU B 1 74 ? -5.531 -11.188 -7.262 1 98.44 74 LEU B CA 1
ATOM 2587 C C . LEU B 1 74 ? -5.75 -9.867 -6.543 1 98.44 74 LEU B C 1
ATOM 2589 O O . LEU B 1 74 ? -5.273 -8.82 -6.992 1 98.44 74 LEU B O 1
ATOM 2593 N N . PHE B 1 75 ? -6.438 -9.875 -5.434 1 98.19 75 PHE B N 1
ATOM 2594 C CA . PHE B 1 75 ? -6.656 -8.68 -4.637 1 98.19 75 PHE B CA 1
ATOM 2595 C C . PHE B 1 75 ? -5.77 -8.68 -3.396 1 98.19 75 PHE B C 1
ATOM 2597 O O . PHE B 1 75 ? -5.867 -9.586 -2.559 1 98.19 75 PHE B O 1
ATOM 2604 N N . VAL B 1 76 ? -4.91 -7.684 -3.322 1 97.94 76 VAL B N 1
ATOM 2605 C CA . VAL B 1 76 ? -3.982 -7.602 -2.197 1 97.94 76 VAL B CA 1
ATOM 2606 C C . VAL B 1 76 ? -3.762 -6.141 -1.813 1 97.94 76 VAL B C 1
ATOM 2608 O O . VAL B 1 76 ? -4.059 -5.234 -2.596 1 97.94 76 VAL B O 1
ATOM 2611 N N . GLY B 1 77 ? -3.297 -5.949 -0.555 1 96.94 77 GLY B N 1
ATOM 2612 C CA . GLY B 1 77 ? -2.939 -4.598 -0.164 1 96.94 77 GLY B CA 1
ATOM 2613 C C . GLY B 1 77 ? -1.85 -3.994 -1.03 1 96.94 77 GLY B C 1
ATOM 2614 O O . GLY B 1 77 ? -0.949 -4.699 -1.485 1 96.94 77 GLY B O 1
ATOM 2615 N N . LYS B 1 78 ? -1.892 -2.707 -1.142 1 97.19 78 LYS B N 1
ATOM 2616 C CA . LYS B 1 78 ? -0.981 -2.008 -2.043 1 97.19 78 LYS B CA 1
ATOM 2617 C C . LYS B 1 78 ? 0.474 -2.254 -1.653 1 97.19 78 LYS B C 1
ATOM 2619 O O . LYS B 1 78 ? 1.343 -2.367 -2.52 1 97.19 78 LYS B O 1
ATOM 2624 N N . SER B 1 79 ? 0.767 -2.295 -0.392 1 96.44 79 SER B N 1
ATOM 2625 C CA . SER B 1 79 ? 2.137 -2.545 0.047 1 96.44 79 SER B CA 1
ATOM 2626 C C . SER B 1 79 ? 2.604 -3.936 -0.367 1 96.44 79 SER B C 1
ATOM 2628 O O . SER B 1 79 ? 3.707 -4.094 -0.892 1 96.44 79 SER B O 1
ATOM 2630 N N . LEU B 1 80 ? 1.771 -4.875 -0.193 1 97.25 80 LEU B N 1
ATOM 2631 C CA . LEU B 1 80 ? 2.113 -6.246 -0.565 1 97.25 80 LEU B CA 1
ATOM 2632 C C . LEU B 1 80 ? 2.229 -6.383 -2.08 1 97.25 80 LEU B C 1
ATOM 2634 O O . LEU B 1 80 ? 3.055 -7.152 -2.576 1 97.25 80 LEU B O 1
ATOM 2638 N N . ALA B 1 81 ? 1.336 -5.676 -2.756 1 97.31 81 ALA B N 1
ATOM 2639 C CA . ALA B 1 81 ? 1.41 -5.691 -4.215 1 97.31 81 ALA B CA 1
ATOM 2640 C C . ALA B 1 81 ? 2.756 -5.164 -4.703 1 97.31 81 ALA B C 1
ATOM 2642 O O . ALA B 1 81 ? 3.348 -5.719 -5.633 1 97.31 81 ALA B O 1
ATOM 2643 N N . ALA B 1 82 ? 3.201 -4.152 -4.062 1 95.81 82 ALA B N 1
ATOM 2644 C CA . ALA B 1 82 ? 4.496 -3.584 -4.426 1 95.81 82 ALA B CA 1
ATOM 2645 C C . ALA B 1 82 ? 5.625 -4.578 -4.168 1 95.81 82 ALA B C 1
ATOM 2647 O O . ALA B 1 82 ? 6.559 -4.691 -4.965 1 95.81 82 ALA B O 1
ATOM 2648 N N . MET B 1 83 ? 5.547 -5.234 -3.092 1 96.62 83 MET B N 1
ATOM 2649 C CA . MET B 1 83 ? 6.551 -6.242 -2.754 1 96.62 83 MET B CA 1
ATOM 2650 C C . MET B 1 83 ? 6.496 -7.414 -3.729 1 96.62 83 MET B C 1
ATOM 2652 O O . MET B 1 83 ? 7.531 -7.977 -4.086 1 96.62 83 MET B O 1
ATOM 2656 N N . TYR B 1 84 ? 5.312 -7.777 -4.105 1 97.12 84 TYR B N 1
ATOM 2657 C CA . TYR B 1 84 ? 5.141 -8.836 -5.098 1 97.12 84 TYR B CA 1
ATOM 2658 C C . TYR B 1 84 ? 5.82 -8.461 -6.414 1 97.12 84 TYR B C 1
ATOM 2660 O O . TYR B 1 84 ? 6.527 -9.281 -7.004 1 97.12 84 TYR B O 1
ATOM 2668 N N . ALA B 1 85 ? 5.605 -7.27 -6.824 1 94.5 85 ALA B N 1
ATOM 2669 C CA . ALA B 1 85 ? 6.16 -6.777 -8.086 1 94.5 85 ALA B CA 1
ATOM 2670 C C . ALA B 1 85 ? 7.684 -6.805 -8.062 1 94.5 85 ALA B C 1
ATOM 2672 O O . ALA B 1 85 ? 8.328 -6.957 -9.102 1 94.5 85 ALA B O 1
ATOM 2673 N N . ARG B 1 86 ? 8.25 -6.738 -6.906 1 93.69 86 ARG B N 1
ATOM 2674 C CA . ARG B 1 86 ? 9.703 -6.746 -6.758 1 93.69 86 ARG B CA 1
ATOM 2675 C C . ARG B 1 86 ? 10.219 -8.172 -6.559 1 93.69 86 ARG B C 1
ATOM 2677 O O . ARG B 1 86 ? 11.422 -8.383 -6.414 1 93.69 86 ARG B O 1
ATOM 2684 N N . GLY B 1 87 ? 9.305 -9.125 -6.508 1 94.56 87 GLY B N 1
ATOM 2685 C CA . GLY B 1 87 ? 9.695 -10.516 -6.352 1 94.56 87 GLY B CA 1
ATOM 2686 C C . GLY B 1 87 ? 9.961 -10.906 -4.91 1 94.56 87 GLY B C 1
ATOM 2687 O O . GLY B 1 87 ? 10.695 -11.859 -4.645 1 94.56 87 GLY B O 1
ATOM 2688 N N . CYS B 1 88 ? 9.367 -10.195 -3.967 1 96.44 88 CYS B N 1
ATOM 2689 C CA . CYS B 1 88 ? 9.648 -10.453 -2.559 1 96.44 88 CYS B CA 1
ATOM 2690 C C . CYS B 1 88 ? 8.898 -11.695 -2.072 1 96.44 88 CYS B C 1
ATOM 2692 O O . CYS B 1 88 ? 9.344 -12.367 -1.144 1 96.44 88 CYS B O 1
ATOM 2694 N N . TRP B 1 89 ? 7.77 -11.906 -2.631 1 97.44 89 TRP B N 1
ATOM 2695 C CA . TRP B 1 89 ? 6.98 -13.086 -2.271 1 97.44 89 TRP B CA 1
ATOM 2696 C C . TRP B 1 89 ? 6.223 -13.625 -3.48 1 97.44 89 TRP B C 1
ATOM 2698 O O . TRP B 1 89 ? 6.152 -12.969 -4.52 1 97.44 89 TRP B O 1
ATOM 2708 N N . VAL B 1 90 ? 5.758 -14.891 -3.369 1 98.06 90 VAL B N 1
ATOM 2709 C CA . VAL B 1 90 ? 5.047 -15.531 -4.469 1 98.06 90 VAL B CA 1
ATOM 2710 C C . VAL B 1 90 ? 3.885 -16.359 -3.918 1 98.06 90 VAL B C 1
ATOM 2712 O O . VAL B 1 90 ? 3.828 -16.641 -2.719 1 98.06 90 VAL B O 1
ATOM 2715 N N . LEU B 1 91 ? 2.99 -16.625 -4.809 1 98.31 91 LEU B N 1
ATOM 2716 C CA . LEU B 1 91 ? 1.817 -17.453 -4.535 1 98.31 91 LEU B CA 1
ATOM 2717 C C . LEU B 1 91 ? 2.049 -18.891 -4.977 1 98.31 91 LEU B C 1
ATOM 2719 O O . LEU B 1 91 ? 1.89 -19.219 -6.156 1 98.31 91 LEU B O 1
ATOM 2723 N N . LEU B 1 92 ? 2.234 -19.812 -3.992 1 98.75 92 LEU B N 1
ATOM 2724 C CA . LEU B 1 92 ? 2.555 -21.203 -4.324 1 98.75 92 LEU B CA 1
ATOM 2725 C C . LEU B 1 92 ? 1.31 -22.078 -4.25 1 98.75 92 LEU B C 1
ATOM 2727 O O . LEU B 1 92 ? 0.721 -22.234 -3.18 1 98.75 92 LEU B O 1
ATOM 2731 N N . PRO B 1 93 ? 0.942 -22.641 -5.391 1 98.44 93 PRO B N 1
ATOM 2732 C CA . PRO B 1 93 ? -0.201 -23.547 -5.336 1 98.44 93 PRO B CA 1
ATOM 2733 C C . PRO B 1 93 ? 0.078 -24.797 -4.496 1 98.44 93 PRO B C 1
ATOM 2735 O O . PRO B 1 93 ? 1.238 -25.156 -4.301 1 98.44 93 PRO B O 1
ATOM 2738 N N . GLU B 1 94 ? -0.982 -25.391 -4.062 1 97.56 94 GLU B N 1
ATOM 2739 C CA . GLU B 1 94 ? -0.842 -26.656 -3.371 1 97.56 94 GLU B CA 1
ATOM 2740 C C . GLU B 1 94 ? -0.201 -27.719 -4.277 1 97.56 94 GLU B C 1
ATOM 2742 O O . GLU B 1 94 ? -0.475 -27.75 -5.477 1 97.56 94 GLU B O 1
ATOM 2747 N N . GLU B 1 95 ? 0.493 -28.547 -3.629 1 96 95 GLU B N 1
ATOM 2748 C CA . GLU B 1 95 ? 1.216 -29.578 -4.375 1 96 95 GLU B CA 1
ATOM 2749 C C . GLU B 1 95 ? 0.255 -30.484 -5.137 1 96 95 GLU B C 1
ATOM 2751 O O . GLU B 1 95 ? 0.551 -30.906 -6.25 1 96 95 GLU B O 1
ATOM 2756 N N . SER B 1 96 ? -0.848 -30.797 -4.512 1 95.5 96 SER B N 1
ATOM 2757 C CA . SER B 1 96 ? -1.83 -31.672 -5.145 1 95.5 96 SER B CA 1
ATOM 2758 C C . SER B 1 96 ? -2.344 -31.078 -6.449 1 95.5 96 SER B C 1
ATOM 2760 O O . SER B 1 96 ? -2.65 -31.812 -7.395 1 95.5 96 SER B O 1
ATOM 2762 N N . VAL B 1 97 ? -2.432 -29.781 -6.492 1 97.06 97 VAL B N 1
ATOM 2763 C CA . VAL B 1 97 ? -2.881 -29.094 -7.695 1 97.06 97 VAL B CA 1
ATOM 2764 C C . VAL B 1 97 ? -1.775 -29.125 -8.75 1 97.06 97 VAL B C 1
ATOM 2766 O O . VAL B 1 97 ? -2.039 -29.391 -9.93 1 97.06 97 VAL B O 1
ATOM 2769 N N . MET B 1 98 ? -0.583 -28.922 -8.359 1 96.88 98 MET B N 1
ATOM 2770 C CA . MET B 1 98 ? 0.539 -28.938 -9.297 1 96.88 98 MET B CA 1
ATOM 2771 C C . MET B 1 98 ? 0.75 -30.328 -9.875 1 96.88 98 MET B C 1
ATOM 2773 O O . MET B 1 98 ? 1.13 -30.484 -11.039 1 96.88 98 MET B O 1
ATOM 2777 N N . ASP B 1 99 ? 0.489 -31.344 -9.102 1 95.62 99 ASP B N 1
ATOM 2778 C CA . ASP B 1 99 ? 0.636 -32.719 -9.547 1 95.62 99 ASP B CA 1
ATOM 2779 C C . ASP B 1 99 ? -0.289 -33.031 -10.719 1 95.62 99 ASP B C 1
ATOM 2781 O O . ASP B 1 99 ? -0.026 -33.938 -11.508 1 95.62 99 ASP B O 1
ATOM 2785 N N . GLN B 1 100 ? -1.304 -32.25 -10.844 1 95.5 100 GLN B N 1
ATOM 2786 C CA . GLN B 1 100 ? -2.256 -32.469 -11.922 1 95.5 100 GLN B CA 1
ATOM 2787 C C . GLN B 1 100 ? -1.666 -32.062 -13.273 1 95.5 100 GLN B C 1
ATOM 2789 O O . GLN B 1 100 ? -2.189 -32.438 -14.32 1 95.5 100 GLN B O 1
ATOM 2794 N N . PHE B 1 101 ? -0.62 -31.312 -13.25 1 96 101 PHE B N 1
ATOM 2795 C CA . PHE B 1 101 ? 0.021 -30.875 -14.484 1 96 101 PHE B CA 1
ATOM 2796 C C . PHE B 1 101 ? 1.168 -31.812 -14.852 1 96 101 PHE B C 1
ATOM 2798 O O . PHE B 1 101 ? 1.858 -31.594 -15.852 1 96 101 PHE B O 1
ATOM 2805 N N . VAL B 1 102 ? 1.377 -32.812 -14.047 1 93 102 VAL B N 1
ATOM 2806 C CA . VAL B 1 102 ? 2.529 -33.688 -14.219 1 93 102 VAL B CA 1
ATOM 2807 C C . VAL B 1 102 ? 2.057 -35.094 -14.516 1 93 102 VAL B C 1
ATOM 2809 O O . VAL B 1 102 ? 1.089 -35.594 -13.914 1 93 102 VAL B O 1
ATOM 2812 N N . HIS B 1 103 ? 2.752 -35.688 -15.383 1 88.56 103 HIS B N 1
ATOM 2813 C CA . HIS B 1 103 ? 2.473 -37.094 -15.68 1 88.56 103 HIS B CA 1
ATOM 2814 C C . HIS B 1 103 ? 2.77 -37.969 -14.469 1 88.56 103 HIS B C 1
ATOM 2816 O O . HIS B 1 103 ? 3.885 -37.969 -13.945 1 88.56 103 HIS B O 1
ATOM 2822 N N . PRO B 1 104 ? 1.815 -38.719 -14.109 1 84.38 104 PRO B N 1
ATOM 2823 C CA . PRO B 1 104 ? 1.964 -39.469 -12.852 1 84.38 104 PRO B CA 1
ATOM 2824 C C . PRO B 1 104 ? 3.1 -40.5 -12.906 1 84.38 104 PRO B C 1
ATOM 2826 O O . PRO B 1 104 ? 3.758 -40.75 -11.891 1 84.38 104 PRO B O 1
ATOM 2829 N N . LYS B 1 105 ? 3.379 -40.969 -14.031 1 84.62 105 LYS B N 1
ATOM 2830 C CA . LYS B 1 105 ? 4.379 -42.031 -14.125 1 84.62 105 LYS B CA 1
ATOM 2831 C C . LYS B 1 105 ? 5.742 -41.469 -14.508 1 84.62 105 LYS B C 1
ATOM 2833 O O . LYS B 1 105 ? 6.77 -41.875 -13.977 1 84.62 105 LYS B O 1
ATOM 2838 N N . LEU B 1 106 ? 5.746 -40.469 -15.352 1 82.56 106 LEU B N 1
ATOM 2839 C CA . LEU B 1 106 ? 6.996 -39.969 -15.938 1 82.56 106 LEU B CA 1
ATOM 2840 C C . LEU B 1 106 ? 7.543 -38.781 -15.156 1 82.56 106 LEU B C 1
ATOM 2842 O O . LEU B 1 106 ? 8.727 -38.469 -15.273 1 82.56 106 LEU B O 1
ATOM 2846 N N . GLY B 1 107 ? 6.703 -38.125 -14.445 1 82.62 107 GLY B N 1
ATOM 2847 C CA . GLY B 1 107 ? 7.133 -37 -13.656 1 82.62 107 GLY B CA 1
ATOM 2848 C C . GLY B 1 107 ? 7.41 -35.75 -14.484 1 82.62 107 GLY B C 1
ATOM 2849 O O . GLY B 1 107 ? 8.086 -34.812 -14.023 1 82.62 107 GLY B O 1
ATOM 2850 N N . ILE B 1 108 ? 7.031 -35.812 -15.68 1 82.12 108 ILE B N 1
ATOM 2851 C CA . ILE B 1 108 ? 7.223 -34.656 -16.578 1 82.12 108 ILE B CA 1
ATOM 2852 C C . ILE B 1 108 ? 5.891 -33.969 -16.797 1 82.12 108 ILE B C 1
ATOM 2854 O O . ILE B 1 108 ? 4.828 -34.531 -16.547 1 82.12 108 ILE B O 1
ATOM 2858 N N . ALA B 1 109 ? 6.016 -32.719 -17.234 1 88.06 109 ALA B N 1
ATOM 2859 C CA . ALA B 1 109 ? 4.805 -31.953 -17.5 1 88.06 109 ALA B CA 1
ATOM 2860 C C . ALA B 1 109 ? 3.924 -32.656 -18.531 1 88.06 109 ALA B C 1
ATOM 2862 O O . ALA B 1 109 ? 4.426 -33.219 -19.5 1 88.06 109 ALA B O 1
ATOM 2863 N N . LEU B 1 110 ? 2.684 -32.562 -18.266 1 85.5 110 LEU B N 1
ATOM 2864 C CA . LEU B 1 110 ? 1.734 -33.125 -19.234 1 85.5 110 LEU B CA 1
ATOM 2865 C C . LEU B 1 110 ? 1.825 -32.406 -20.562 1 85.5 110 LEU B C 1
ATOM 2867 O O . LEU B 1 110 ? 2.123 -31.219 -20.609 1 85.5 110 LEU B O 1
ATOM 2871 N N . GLY B 1 111 ? 1.565 -33.188 -21.594 1 78.94 111 GLY B N 1
ATOM 2872 C CA . GLY B 1 111 ? 1.494 -32.562 -22.906 1 78.94 111 GLY B CA 1
ATOM 2873 C C . GLY B 1 111 ? 0.273 -31.703 -23.094 1 78.94 111 GLY B C 1
ATOM 2874 O O . GLY B 1 111 ? -0.643 -31.719 -22.266 1 78.94 111 GLY B O 1
ATOM 2875 N N . ARG B 1 112 ? 0.293 -30.938 -24.125 1 82.31 112 ARG B N 1
ATOM 2876 C CA . ARG B 1 112 ? -0.725 -29.922 -24.375 1 82.31 112 ARG B CA 1
ATOM 2877 C C . ARG B 1 112 ? -2.117 -30.531 -24.422 1 82.31 112 ARG B C 1
ATOM 2879 O O . ARG B 1 112 ? -3.084 -29.953 -23.938 1 82.31 112 ARG B O 1
ATOM 2886 N N . VAL B 1 113 ? -2.178 -31.75 -24.969 1 79.5 113 VAL B N 1
ATOM 2887 C CA . VAL B 1 113 ? -3.475 -32.406 -25.172 1 79.5 113 VAL B CA 1
ATOM 2888 C C . VAL B 1 113 ? -4.055 -32.812 -23.828 1 79.5 113 VAL B C 1
ATOM 2890 O O . VAL B 1 113 ? -5.277 -32.875 -23.656 1 79.5 113 VAL B O 1
ATOM 2893 N N . GLU B 1 114 ? -3.246 -33.031 -22.906 1 85.25 114 GLU B N 1
ATOM 2894 C CA . GLU B 1 114 ? -3.676 -33.531 -21.609 1 85.25 114 GLU B CA 1
ATOM 2895 C C . GLU B 1 114 ? -3.729 -32.406 -20.562 1 85.25 114 GLU B C 1
ATOM 2897 O O . GLU B 1 114 ? -3.844 -32.688 -19.359 1 85.25 114 GLU B O 1
ATOM 2902 N N . PHE B 1 115 ? -3.697 -31.234 -20.984 1 89.12 115 PHE B N 1
ATOM 2903 C CA . PHE B 1 115 ? -3.705 -30.125 -20.016 1 89.12 115 PHE B CA 1
ATOM 2904 C C . PHE B 1 115 ? -5.008 -30.109 -19.234 1 89.12 115 PHE B C 1
ATOM 2906 O O . PHE B 1 115 ? -6.094 -30.078 -19.812 1 89.12 115 PHE B O 1
ATOM 2913 N N . PRO B 1 116 ? -4.891 -30.062 -17.953 1 91.75 116 PRO B N 1
ATOM 2914 C CA . PRO B 1 116 ? -6.09 -30.266 -17.125 1 91.75 116 PRO B CA 1
ATOM 2915 C C . PRO B 1 116 ? -6.977 -29.016 -17.062 1 91.75 116 PRO B C 1
ATOM 2917 O O . PRO B 1 116 ? -6.473 -27.891 -17.109 1 91.75 116 PRO B O 1
ATOM 2920 N N . ALA B 1 117 ? -8.227 -29.344 -16.969 1 90.44 117 ALA B N 1
ATOM 2921 C CA . ALA B 1 117 ? -9.188 -28.281 -16.656 1 90.44 117 ALA B CA 1
ATOM 2922 C C . ALA B 1 117 ? -9.445 -28.219 -15.148 1 90.44 117 ALA B C 1
ATOM 2924 O O . ALA B 1 117 ? -9.977 -29.156 -14.555 1 90.44 117 ALA B O 1
ATOM 2925 N N . LEU B 1 118 ? -9.047 -27.172 -14.562 1 94.81 118 LEU B N 1
ATOM 2926 C CA . LEU B 1 118 ? -9.203 -27 -13.125 1 94.81 118 LEU B CA 1
ATOM 2927 C C . LEU B 1 118 ? -10.242 -25.938 -12.812 1 94.81 118 LEU B C 1
ATOM 2929 O O . LEU B 1 118 ? -10.398 -24.969 -13.57 1 94.81 118 LEU B O 1
ATOM 2933 N N . SER B 1 119 ? -10.938 -26.125 -11.688 1 94.25 119 SER B N 1
ATOM 2934 C CA . SER B 1 119 ? -11.953 -25.172 -11.273 1 94.25 119 SER B CA 1
ATOM 2935 C C . SER B 1 119 ? -11.625 -24.562 -9.914 1 94.25 119 SER B C 1
ATOM 2937 O O . SER B 1 119 ? -11.18 -25.281 -9.008 1 94.25 119 SER B O 1
ATOM 2939 N N . PRO B 1 120 ? -11.844 -23.266 -9.789 1 94.75 120 PRO B N 1
ATOM 2940 C CA . PRO B 1 120 ? -11.633 -22.609 -8.492 1 94.75 120 PRO B CA 1
ATOM 2941 C C . PRO B 1 120 ? -12.688 -23 -7.461 1 94.75 120 PRO B C 1
ATOM 2943 O O . PRO B 1 120 ? -13.734 -23.547 -7.816 1 94.75 120 PRO B O 1
ATOM 2946 N N . PRO B 1 121 ? -12.422 -22.75 -6.188 1 96.88 121 PRO B N 1
ATOM 2947 C CA . PRO B 1 121 ? -11.273 -22.016 -5.66 1 96.88 121 PRO B CA 1
ATOM 2948 C C . PRO B 1 121 ? -10.039 -22.891 -5.453 1 96.88 121 PRO B C 1
ATOM 2950 O O . PRO B 1 121 ? -10.156 -24.125 -5.43 1 96.88 121 PRO B O 1
ATOM 2953 N N . PHE B 1 122 ? -8.891 -22.281 -5.383 1 98.25 122 PHE B N 1
ATOM 2954 C CA . PHE B 1 122 ? -7.613 -22.922 -5.125 1 98.25 122 PHE B CA 1
ATOM 2955 C C . PHE B 1 122 ? -6.98 -22.391 -3.848 1 98.25 122 PHE B C 1
ATOM 2957 O O . PHE B 1 122 ? -7.27 -21.266 -3.432 1 98.25 122 PHE B O 1
ATOM 2964 N N . ASN B 1 123 ? -6.164 -23.203 -3.285 1 98.38 123 ASN B N 1
ATOM 2965 C CA . ASN B 1 123 ? -5.402 -22.781 -2.113 1 98.38 123 ASN B CA 1
ATOM 2966 C C . ASN B 1 123 ? -3.939 -22.516 -2.463 1 98.38 123 ASN B C 1
ATOM 2968 O O . ASN B 1 123 ? -3.342 -23.25 -3.25 1 98.38 123 ASN B O 1
ATOM 2972 N N . TYR B 1 124 ? -3.449 -21.484 -1.896 1 98.62 124 TYR B N 1
ATOM 2973 C CA . TYR B 1 124 ? -2.062 -21.094 -2.115 1 98.62 124 TYR B CA 1
ATOM 2974 C C . TYR B 1 124 ? -1.346 -20.844 -0.791 1 98.62 124 TYR B C 1
ATOM 2976 O O . TYR B 1 124 ? -1.979 -20.516 0.215 1 98.62 124 TYR B O 1
ATOM 2984 N N . ARG B 1 125 ? -0.085 -21.016 -0.875 1 98.5 125 ARG B N 1
ATOM 2985 C CA . ARG B 1 125 ? 0.78 -20.641 0.241 1 98.5 125 ARG B CA 1
ATOM 2986 C C . ARG B 1 125 ? 1.552 -19.359 -0.064 1 98.5 125 ARG B C 1
ATOM 2988 O O . ARG B 1 125 ? 2.053 -19.188 -1.176 1 98.5 125 ARG B O 1
ATOM 2995 N N . PHE B 1 126 ? 1.551 -18.531 0.963 1 98.44 126 PHE B N 1
ATOM 2996 C CA . PHE B 1 126 ? 2.416 -17.359 0.899 1 98.44 126 PHE B CA 1
ATOM 2997 C C . PHE B 1 126 ? 3.875 -17.766 1.1 1 98.44 126 PHE B C 1
ATOM 2999 O O . PHE B 1 126 ? 4.254 -18.234 2.17 1 98.44 126 PHE B O 1
ATOM 3006 N N . VAL B 1 127 ? 4.707 -17.531 0.091 1 98.31 127 VAL B N 1
ATOM 3007 C CA . VAL B 1 127 ? 6.105 -17.953 0.185 1 98.31 127 VAL B CA 1
ATOM 3008 C C . VAL B 1 127 ? 7.008 -16.719 0.054 1 98.31 127 VAL B C 1
ATOM 3010 O O . VAL B 1 127 ? 7.004 -16.047 -0.977 1 98.31 127 VAL B O 1
ATOM 3013 N N . PRO B 1 128 ? 7.781 -16.422 1.099 1 97.12 128 PRO B N 1
ATOM 3014 C CA . PRO B 1 128 ? 8.766 -15.352 0.974 1 97.12 128 PRO B CA 1
ATOM 3015 C C . PRO B 1 128 ? 9.961 -15.742 0.101 1 97.12 128 PRO B C 1
ATOM 3017 O O . PRO B 1 128 ? 10.445 -16.875 0.187 1 97.12 128 PRO B O 1
ATOM 3020 N N . VAL B 1 129 ? 10.383 -14.828 -0.717 1 96.25 129 VAL B N 1
ATOM 3021 C CA . VAL B 1 129 ? 11.477 -15.109 -1.636 1 96.25 129 VAL B CA 1
ATOM 3022 C C . VAL B 1 129 ? 12.719 -14.32 -1.221 1 96.25 129 VAL B C 1
ATOM 3024 O O . VAL B 1 129 ? 13.812 -14.875 -1.114 1 96.25 129 VAL B O 1
ATOM 3027 N N . ARG B 1 130 ? 12.523 -13.016 -0.989 1 93 130 ARG B N 1
ATOM 3028 C CA . ARG B 1 130 ? 13.633 -12.156 -0.588 1 93 130 ARG B CA 1
ATOM 3029 C C . ARG B 1 130 ? 13.125 -10.938 0.181 1 93 130 ARG B C 1
ATOM 3031 O O . ARG B 1 130 ? 11.969 -10.547 0.046 1 93 130 ARG B O 1
ATOM 3038 N N . ASP B 1 131 ? 13.984 -10.367 1.023 1 90.38 131 ASP B N 1
ATOM 3039 C CA . ASP B 1 131 ? 13.766 -9.094 1.704 1 90.38 131 ASP B CA 1
ATOM 3040 C C . ASP B 1 131 ? 12.5 -9.133 2.553 1 90.38 131 ASP B C 1
ATOM 3042 O O . ASP B 1 131 ? 11.727 -8.172 2.572 1 90.38 131 ASP B O 1
ATOM 3046 N N . MET B 1 132 ? 12.281 -10.305 3.154 1 92.69 132 MET B N 1
ATOM 3047 C CA . MET B 1 132 ? 11.062 -10.43 3.945 1 92.69 132 MET B CA 1
ATOM 3048 C C . MET B 1 132 ? 11.383 -10.797 5.391 1 92.69 132 MET B C 1
ATOM 3050 O O . MET B 1 132 ? 10.484 -10.938 6.215 1 92.69 132 MET B O 1
ATOM 3054 N N . ASP B 1 133 ? 12.586 -10.844 5.723 1 89.5 133 ASP B N 1
ATOM 3055 C CA . ASP B 1 133 ? 13.016 -11.352 7.02 1 89.5 133 ASP B CA 1
ATOM 3056 C C . ASP B 1 133 ? 12.68 -10.375 8.141 1 89.5 133 ASP B C 1
ATOM 3058 O O . ASP B 1 133 ? 12.562 -10.766 9.305 1 89.5 133 ASP B O 1
ATOM 3062 N N . ASP B 1 134 ? 12.477 -9.141 7.871 1 88.44 134 ASP B N 1
ATOM 3063 C CA . ASP B 1 134 ? 12.195 -8.141 8.898 1 88.44 134 ASP B CA 1
ATOM 3064 C C . ASP B 1 134 ? 10.82 -7.52 8.703 1 88.44 134 ASP B C 1
ATOM 3066 O O . ASP B 1 134 ? 10.531 -6.457 9.25 1 88.44 134 ASP B O 1
ATOM 3070 N N . VAL B 1 135 ? 10.086 -8.195 7.887 1 89.06 135 VAL B N 1
ATOM 3071 C CA . VAL B 1 135 ? 8.75 -7.695 7.566 1 89.06 135 VAL B CA 1
ATOM 3072 C C . VAL B 1 135 ? 7.695 -8.531 8.289 1 89.06 135 VAL B C 1
ATOM 3074 O O . VAL B 1 135 ? 7.832 -9.758 8.391 1 89.06 135 VAL B O 1
ATOM 3077 N N . GLY B 1 136 ? 6.707 -7.84 8.828 1 89.75 136 GLY B N 1
ATOM 3078 C CA . GLY B 1 136 ? 5.543 -8.531 9.359 1 89.75 136 GLY B CA 1
ATOM 3079 C C . GLY B 1 136 ? 4.336 -8.445 8.445 1 89.75 136 GLY B C 1
ATOM 3080 O O . GLY B 1 136 ? 4.164 -7.461 7.723 1 89.75 136 GLY B O 1
ATOM 3081 N N . VAL B 1 137 ? 3.572 -9.508 8.445 1 93.31 137 VAL B N 1
ATOM 3082 C CA . VAL B 1 137 ? 2.295 -9.523 7.738 1 93.31 137 VAL B CA 1
ATOM 3083 C C . VAL B 1 137 ? 1.157 -9.758 8.734 1 93.31 137 VAL B C 1
ATOM 3085 O O . VAL B 1 137 ? 1.182 -10.719 9.5 1 93.31 137 VAL B O 1
ATOM 3088 N N . VAL B 1 138 ? 0.202 -8.891 8.688 1 92.25 138 VAL B N 1
ATOM 3089 C CA . VAL B 1 138 ? -0.924 -8.992 9.609 1 92.25 138 VAL B CA 1
ATOM 3090 C C . VAL B 1 138 ? -2.107 -9.656 8.906 1 92.25 138 VAL B C 1
ATOM 3092 O O . VAL B 1 138 ? -2.396 -9.359 7.746 1 92.25 138 VAL B O 1
ATOM 3095 N N . HIS B 1 139 ? -2.727 -10.555 9.617 1 94.44 139 HIS B N 1
ATOM 3096 C CA . HIS B 1 139 ? -3.939 -11.203 9.133 1 94.44 139 HIS B CA 1
ATOM 3097 C C . HIS B 1 139 ? -5.129 -10.898 10.039 1 94.44 139 HIS B C 1
ATOM 3099 O O . HIS B 1 139 ? -5.051 -11.086 11.25 1 94.44 139 HIS B O 1
ATOM 3105 N N . GLN B 1 140 ? -6.164 -10.391 9.445 1 92.44 140 GLN B N 1
ATOM 3106 C CA . GLN B 1 140 ? -7.383 -10.125 10.203 1 92.44 140 GLN B CA 1
ATOM 3107 C C . GLN B 1 140 ? -8.234 -11.383 10.336 1 92.44 140 GLN B C 1
ATOM 3109 O O . GLN B 1 140 ? -8.68 -11.945 9.328 1 92.44 140 GLN B O 1
ATOM 3114 N N . ASN B 1 141 ? -8.461 -11.859 11.539 1 83.69 141 ASN B N 1
ATOM 3115 C CA . ASN B 1 141 ? -9.141 -13.125 11.805 1 83.69 141 ASN B CA 1
ATOM 3116 C C . ASN B 1 141 ? -10.656 -12.953 11.844 1 83.69 141 ASN B C 1
ATOM 3118 O O . ASN B 1 141 ? -11.398 -13.891 11.562 1 83.69 141 ASN B O 1
ATOM 3122 N N . GLU B 1 142 ? -11.023 -11.812 12.406 1 70.06 142 GLU B N 1
ATOM 3123 C CA . GLU B 1 142 ? -12.453 -11.695 12.695 1 70.06 142 GLU B CA 1
ATOM 3124 C C . GLU B 1 142 ? -13.062 -10.508 11.961 1 70.06 142 GLU B C 1
ATOM 3126 O O . GLU B 1 142 ? -12.359 -9.562 11.586 1 70.06 142 GLU B O 1
ATOM 3131 N N . SER B 1 143 ? -14.305 -10.797 11.703 1 65.81 143 SER B N 1
ATOM 3132 C CA . SER B 1 143 ? -15.094 -9.711 11.141 1 65.81 143 SER B CA 1
ATOM 3133 C C . SER B 1 143 ? -15.359 -8.625 12.18 1 65.81 143 SER B C 1
ATOM 3135 O O . SER B 1 143 ? -15.391 -8.898 13.383 1 65.81 143 SER B O 1
ATOM 3137 N N . PRO B 1 144 ? -15.57 -7.508 11.688 1 66.19 144 PRO B N 1
ATOM 3138 C CA . PRO B 1 144 ? -15.883 -6.418 12.617 1 66.19 144 PRO B CA 1
ATOM 3139 C C . PRO B 1 144 ? -16.984 -6.785 13.602 1 66.19 144 PRO B C 1
ATOM 3141 O O . PRO B 1 144 ? -17.828 -7.633 13.297 1 66.19 144 PRO B O 1
ATOM 3144 N N . PRO B 1 145 ? -16.953 -6.266 14.844 1 70.19 145 PRO B N 1
ATOM 3145 C CA . PRO B 1 145 ? -16.109 -5.176 15.336 1 70.19 145 PRO B CA 1
ATOM 3146 C C . PRO B 1 145 ? -14.688 -5.637 15.672 1 70.19 145 PRO B C 1
ATOM 3148 O O . PRO B 1 145 ? -14.508 -6.711 16.25 1 70.19 145 PRO B O 1
ATOM 3151 N N . THR B 1 146 ? -13.75 -4.766 15.266 1 75.94 146 THR B N 1
ATOM 3152 C CA . THR B 1 146 ? -12.352 -5.168 15.344 1 75.94 146 THR B CA 1
ATOM 3153 C C . THR B 1 146 ? -11.766 -4.824 16.703 1 75.94 146 THR B C 1
ATOM 3155 O O . THR B 1 146 ? -12.062 -3.77 17.266 1 75.94 146 THR B O 1
ATOM 3158 N N . SER B 1 147 ? -11.188 -5.758 17.391 1 78.81 147 SER B N 1
ATOM 3159 C CA . SER B 1 147 ? -10.344 -5.57 18.562 1 78.81 147 SER B CA 1
ATOM 3160 C C . SER B 1 147 ? -8.898 -5.949 18.266 1 78.81 147 SER B C 1
ATOM 3162 O O . SER B 1 147 ? -8.586 -6.422 17.172 1 78.81 147 SER B O 1
ATOM 3164 N N . GLY B 1 148 ? -8.047 -5.52 19.141 1 72.75 148 GLY B N 1
ATOM 3165 C CA . GLY B 1 148 ? -6.652 -5.883 18.953 1 72.75 148 GLY B CA 1
ATOM 3166 C C . GLY B 1 148 ? -6.453 -7.367 18.703 1 72.75 148 GLY B C 1
ATOM 3167 O O . GLY B 1 148 ? -5.547 -7.762 17.969 1 72.75 148 GLY B O 1
ATOM 3168 N N . ASN B 1 149 ? -7.312 -8.156 19.172 1 80.44 149 ASN B N 1
ATOM 3169 C CA . ASN B 1 149 ? -7.199 -9.609 19.062 1 80.44 149 ASN B CA 1
ATOM 3170 C C . ASN B 1 149 ? -7.754 -10.109 17.719 1 80.44 149 ASN B C 1
ATOM 3172 O O . ASN B 1 149 ? -7.656 -11.305 17.422 1 80.44 149 ASN B O 1
ATOM 3176 N N . SER B 1 150 ? -8.25 -9.188 17.031 1 88.75 150 SER B N 1
ATOM 3177 C CA . SER B 1 150 ? -8.82 -9.555 15.742 1 88.75 150 SER B CA 1
ATOM 3178 C C . SER B 1 150 ? -7.742 -9.703 14.68 1 88.75 150 SER B C 1
ATOM 3180 O O . SER B 1 150 ? -8.031 -10.039 13.531 1 88.75 150 SER B O 1
ATOM 3182 N N . PHE B 1 151 ? -6.5 -9.5 15.188 1 89.88 151 PHE B N 1
ATOM 3183 C CA . PHE B 1 151 ? -5.395 -9.5 14.234 1 89.88 151 PHE B CA 1
ATOM 3184 C C . PHE B 1 151 ? -4.27 -10.406 14.711 1 89.88 151 PHE B C 1
ATOM 3186 O O . PHE B 1 151 ? -3.961 -10.445 15.906 1 89.88 151 PHE B O 1
ATOM 3193 N N . THR B 1 152 ? -3.707 -11.18 13.797 1 91.06 152 THR B N 1
ATOM 3194 C CA . THR B 1 152 ? -2.539 -12.008 14.07 1 91.06 152 THR B CA 1
ATOM 3195 C C . THR B 1 152 ? -1.354 -11.57 13.219 1 91.06 152 THR B C 1
ATOM 3197 O O . THR B 1 152 ? -1.491 -11.383 12.008 1 91.06 152 THR B O 1
ATOM 3200 N N . ASN B 1 153 ? -0.235 -11.422 13.867 1 91.31 153 ASN B N 1
ATOM 3201 C CA . ASN B 1 153 ? 0.986 -11.055 13.156 1 91.31 153 ASN B CA 1
ATOM 3202 C C . ASN B 1 153 ? 1.802 -12.289 12.773 1 91.31 153 ASN B C 1
ATOM 3204 O O . ASN B 1 153 ? 2.037 -13.164 13.609 1 91.31 153 ASN B O 1
ATOM 3208 N N . HIS B 1 154 ? 2.17 -12.352 11.555 1 94 154 HIS B N 1
ATOM 3209 C CA . HIS B 1 154 ? 2.998 -13.438 11.047 1 94 154 HIS B CA 1
ATOM 3210 C C . HIS B 1 154 ? 4.355 -12.93 10.586 1 94 154 HIS B C 1
ATOM 3212 O O . HIS B 1 154 ? 4.445 -11.867 9.961 1 94 154 HIS B O 1
ATOM 3218 N N . VAL B 1 155 ? 5.363 -13.711 10.922 1 92.94 155 VAL B N 1
ATOM 3219 C CA . VAL B 1 155 ? 6.719 -13.289 10.594 1 92.94 155 VAL B CA 1
ATOM 3220 C C . VAL B 1 155 ? 7.41 -14.375 9.766 1 92.94 155 VAL B C 1
ATOM 3222 O O . VAL B 1 155 ? 6.863 -15.461 9.586 1 92.94 155 VAL B O 1
ATOM 3225 N N . TYR B 1 156 ? 8.516 -13.992 9.203 1 91.94 156 TYR B N 1
ATOM 3226 C CA . TYR B 1 156 ? 9.305 -14.914 8.398 1 91.94 156 TYR B CA 1
ATOM 3227 C C . TYR B 1 156 ? 9.531 -16.234 9.133 1 91.94 156 TYR B C 1
ATOM 3229 O O . TYR B 1 156 ? 9.805 -16.234 10.336 1 91.94 156 TYR B O 1
ATOM 3237 N N . PRO B 1 157 ? 9.32 -17.328 8.438 1 94 157 PRO B N 1
ATOM 3238 C CA . PRO B 1 157 ? 9.055 -17.594 7.02 1 94 157 PRO B CA 1
ATOM 3239 C C . PRO B 1 157 ? 7.559 -17.703 6.715 1 94 157 PRO B C 1
ATOM 3241 O O . PRO B 1 157 ? 7.176 -18.297 5.703 1 94 157 PRO B O 1
ATOM 3244 N N . PHE B 1 158 ? 6.727 -17.234 7.555 1 95.12 158 PHE B N 1
ATOM 3245 C CA . PHE B 1 158 ? 5.285 -17.047 7.402 1 95.12 158 PHE B CA 1
ATOM 3246 C C . PHE B 1 158 ? 4.574 -18.391 7.312 1 95.12 158 PHE B C 1
ATOM 3248 O O . PHE B 1 158 ? 3.586 -18.531 6.586 1 95.12 158 PHE B O 1
ATOM 3255 N N . LYS B 1 159 ? 5.055 -19.375 7.914 1 92.44 159 LYS B N 1
ATOM 3256 C CA . LYS B 1 159 ? 4.453 -20.703 7.887 1 92.44 159 LYS B CA 1
ATOM 3257 C C . LYS B 1 159 ? 3.135 -20.734 8.656 1 92.44 159 LYS B C 1
ATOM 3259 O O . LYS B 1 159 ? 2.301 -21.609 8.445 1 92.44 159 LYS B O 1
ATOM 3264 N N . THR B 1 160 ? 2.939 -19.703 9.484 1 93.31 160 THR B N 1
ATOM 3265 C CA . THR B 1 160 ? 1.736 -19.656 10.305 1 93.31 160 THR B CA 1
ATOM 3266 C C . THR B 1 160 ? 0.624 -18.891 9.594 1 93.31 160 THR B C 1
ATOM 3268 O O . THR B 1 160 ? -0.512 -18.844 10.07 1 93.31 160 THR B O 1
ATOM 3271 N N . LEU B 1 161 ? 0.949 -18.297 8.477 1 95.81 161 LEU B N 1
ATOM 3272 C CA . LEU B 1 161 ? -0.08 -17.625 7.691 1 95.81 161 LEU B CA 1
ATOM 3273 C C . LEU B 1 161 ? -1.084 -18.625 7.137 1 95.81 161 LEU B C 1
ATOM 3275 O O . LEU B 1 161 ? -0.695 -19.672 6.609 1 95.81 161 LEU B O 1
ATOM 3279 N N . PRO B 1 162 ? -2.359 -18.344 7.305 1 95.75 162 PRO B N 1
ATOM 3280 C CA . PRO B 1 162 ? -3.355 -19.234 6.711 1 95.75 162 PRO B CA 1
ATOM 3281 C C . PRO B 1 162 ? -3.211 -19.359 5.195 1 95.75 162 PRO B C 1
ATOM 3283 O O . PRO B 1 162 ? -2.666 -18.453 4.551 1 95.75 162 PRO B O 1
ATOM 3286 N N . LEU B 1 163 ? -3.691 -20.469 4.691 1 97.5 163 LEU B N 1
ATOM 3287 C CA . LEU B 1 163 ? -3.693 -20.641 3.242 1 97.5 163 LEU B CA 1
ATOM 3288 C C . LEU B 1 163 ? -4.551 -19.578 2.57 1 97.5 163 LEU B C 1
ATOM 3290 O O . LEU B 1 163 ? -5.582 -19.172 3.107 1 97.5 163 LEU B O 1
ATOM 3294 N N . ILE B 1 164 ? -4.109 -19.188 1.447 1 97.88 164 ILE B N 1
ATOM 3295 C CA . ILE B 1 164 ? -4.82 -18.188 0.657 1 97.88 164 ILE B CA 1
ATOM 3296 C C . ILE B 1 164 ? -5.793 -18.875 -0.297 1 97.88 164 ILE B C 1
ATOM 3298 O O . ILE B 1 164 ? -5.371 -19.609 -1.196 1 97.88 164 ILE B O 1
ATOM 3302 N N . LYS B 1 165 ? -7.031 -18.672 -0.052 1 97.88 165 LYS B N 1
ATOM 3303 C CA . LYS B 1 165 ? -8.047 -19.172 -0.98 1 97.88 165 LYS B CA 1
ATOM 3304 C C . LYS B 1 165 ? -8.289 -18.172 -2.111 1 97.88 165 LYS B C 1
ATOM 3306 O O . LYS B 1 165 ? -8.5 -16.984 -1.865 1 97.88 165 LYS B O 1
ATOM 3311 N N . SER B 1 166 ? -8.211 -18.641 -3.383 1 98.31 166 SER B N 1
ATOM 3312 C CA . SER B 1 166 ? -8.312 -17.703 -4.5 1 98.31 166 SER B CA 1
ATOM 3313 C C . SER B 1 166 ? -8.93 -18.359 -5.723 1 98.31 166 SER B C 1
ATOM 3315 O O . SER B 1 166 ? -8.914 -19.594 -5.848 1 98.31 166 SER B O 1
ATOM 3317 N N . HIS B 1 167 ? -9.461 -17.531 -6.531 1 98.25 167 HIS B N 1
ATOM 3318 C CA . HIS B 1 167 ? -9.977 -17.969 -7.824 1 98.25 167 HIS B CA 1
ATOM 3319 C C . HIS B 1 167 ? -8.883 -17.969 -8.883 1 98.25 167 HIS B C 1
ATOM 3321 O O . HIS B 1 167 ? -9.086 -18.453 -9.992 1 98.25 167 HIS B O 1
ATOM 3327 N N . VAL B 1 168 ? -7.727 -17.469 -8.602 1 98.56 168 VAL B N 1
ATOM 3328 C CA . VAL B 1 168 ? -6.625 -17.391 -9.555 1 98.56 168 VAL B CA 1
ATOM 3329 C C . VAL B 1 168 ? -6.25 -18.781 -10.031 1 98.56 168 VAL B C 1
ATOM 3331 O O . VAL B 1 168 ? -6.031 -19.688 -9.227 1 98.56 168 VAL B O 1
ATOM 3334 N N . HIS B 1 169 ? -6.184 -18.891 -11.305 1 98.38 169 HIS B N 1
ATOM 3335 C CA . HIS B 1 169 ? -5.824 -20.188 -11.836 1 98.38 169 HIS B CA 1
ATOM 3336 C C . HIS B 1 169 ? -4.355 -20.516 -11.57 1 98.38 169 HIS B C 1
ATOM 3338 O O . HIS B 1 169 ? -3.482 -19.672 -11.812 1 98.38 169 HIS B O 1
ATOM 3344 N N . PRO B 1 170 ? -3.994 -21.719 -11.219 1 98.31 170 PRO B N 1
ATOM 3345 C CA . PRO B 1 170 ? -2.641 -22.062 -10.781 1 98.31 170 PRO B CA 1
ATOM 3346 C C . PRO B 1 170 ? -1.604 -21.906 -11.891 1 98.31 170 PRO B C 1
ATOM 3348 O O . PRO B 1 170 ? -0.43 -21.656 -11.609 1 98.31 170 PRO B O 1
ATOM 3351 N N . GLN B 1 171 ? -1.991 -22.078 -13.109 1 97.62 171 GLN B N 1
ATOM 3352 C CA . GLN B 1 171 ? -1.006 -21.984 -14.188 1 97.62 171 GLN B CA 1
ATOM 3353 C C . GLN B 1 171 ? -0.345 -20.609 -14.203 1 97.62 171 GLN B C 1
ATOM 3355 O O . GLN B 1 171 ? 0.852 -20.484 -14.477 1 97.62 171 GLN B O 1
ATOM 3360 N N . PHE B 1 172 ? -1.121 -19.547 -13.883 1 98.06 172 PHE B N 1
ATOM 3361 C CA . PHE B 1 172 ? -0.561 -18.203 -13.859 1 98.06 172 PHE B CA 1
ATOM 3362 C C . PHE B 1 172 ? 0.411 -18.047 -12.695 1 98.06 172 PHE B C 1
ATOM 3364 O O . PHE B 1 172 ? 1.469 -17.438 -12.844 1 98.06 172 PHE B O 1
ATOM 3371 N N . ALA B 1 173 ? 0.05 -18.578 -11.555 1 98.62 173 ALA B N 1
ATOM 3372 C CA . ALA B 1 173 ? 0.92 -18.516 -10.383 1 98.62 173 ALA B CA 1
ATOM 3373 C C . ALA B 1 173 ? 2.225 -19.266 -10.641 1 98.62 173 ALA B C 1
ATOM 3375 O O . ALA B 1 173 ? 3.305 -18.781 -10.297 1 98.62 173 ALA B O 1
ATOM 3376 N N . ILE B 1 174 ? 2.115 -20.406 -11.281 1 98.31 174 ILE B N 1
ATOM 3377 C CA . ILE B 1 174 ? 3.283 -21.234 -11.562 1 98.31 174 ILE B CA 1
ATOM 3378 C C . ILE B 1 174 ? 4.246 -20.469 -12.477 1 98.31 174 ILE B C 1
ATOM 3380 O O . ILE B 1 174 ? 5.445 -20.391 -12.195 1 98.31 174 ILE B O 1
ATOM 3384 N N . VAL B 1 175 ? 3.721 -19.891 -13.492 1 97.88 175 VAL B N 1
ATOM 3385 C CA . VAL B 1 175 ? 4.578 -19.172 -14.422 1 97.88 175 VAL B CA 1
ATOM 3386 C C . VAL B 1 175 ? 5.172 -17.938 -13.734 1 97.88 175 VAL B C 1
ATOM 3388 O O . VAL B 1 175 ? 6.34 -17.609 -13.953 1 97.88 175 VAL B O 1
ATOM 3391 N N . ALA B 1 176 ? 4.391 -17.312 -12.914 1 97.94 176 ALA B N 1
ATOM 3392 C CA . ALA B 1 176 ? 4.887 -16.141 -12.195 1 97.94 176 ALA B CA 1
ATOM 3393 C C . ALA B 1 176 ? 6.062 -16.5 -11.289 1 97.94 176 ALA B C 1
ATOM 3395 O O . ALA B 1 176 ? 7.078 -15.805 -11.266 1 97.94 176 ALA B O 1
ATOM 3396 N N . ILE B 1 177 ? 5.918 -17.594 -10.57 1 98.25 177 ILE B N 1
ATOM 3397 C CA . ILE B 1 177 ? 6.992 -18.062 -9.703 1 98.25 177 ILE B CA 1
ATOM 3398 C C . ILE B 1 177 ? 8.211 -18.438 -10.547 1 98.25 177 ILE B C 1
ATOM 3400 O O . ILE B 1 177 ? 9.336 -18.062 -10.219 1 98.25 177 ILE B O 1
ATOM 3404 N N . GLY B 1 178 ? 7.941 -19.188 -11.594 1 97.25 178 GLY B N 1
ATOM 3405 C CA . GLY B 1 178 ? 9.031 -19.594 -12.469 1 97.25 178 GLY B CA 1
ATOM 3406 C C . GLY B 1 178 ? 9.852 -18.438 -12.984 1 97.25 178 GLY B C 1
ATOM 3407 O O . GLY B 1 178 ? 11.078 -18.484 -13.008 1 97.25 178 GLY B O 1
ATOM 3408 N N . LYS B 1 179 ? 9.18 -17.422 -13.391 1 95 179 LYS B N 1
ATOM 3409 C CA . LYS B 1 179 ? 9.875 -16.234 -13.875 1 95 179 LYS B CA 1
ATOM 3410 C C . LYS B 1 179 ? 10.812 -15.664 -12.812 1 95 179 LYS B C 1
ATOM 3412 O O . LYS B 1 179 ? 11.945 -15.281 -13.117 1 95 179 LYS B O 1
ATOM 3417 N N . VAL B 1 180 ? 10.359 -15.617 -11.617 1 95.88 180 VAL B N 1
ATOM 3418 C CA . VAL B 1 180 ? 11.18 -15.125 -10.516 1 95.88 180 VAL B CA 1
ATOM 3419 C C . VAL B 1 180 ? 12.391 -16.031 -10.32 1 95.88 180 VAL B C 1
ATOM 3421 O O . VAL B 1 180 ? 13.516 -15.547 -10.188 1 95.88 180 VAL B O 1
ATOM 3424 N N . LEU B 1 181 ? 12.188 -17.297 -10.414 1 96.56 181 LEU B N 1
ATOM 3425 C CA . LEU B 1 181 ? 13.234 -18.281 -10.141 1 96.56 181 LEU B CA 1
ATOM 3426 C C . LEU B 1 181 ? 14.289 -18.266 -11.242 1 96.56 181 LEU B C 1
ATOM 3428 O O . LEU B 1 181 ? 15.453 -18.562 -10.992 1 96.56 181 LEU B O 1
ATOM 3432 N N . TYR B 1 182 ? 13.867 -17.906 -12.406 1 93.5 182 TYR B N 1
ATOM 3433 C CA . TYR B 1 182 ? 14.758 -17.953 -13.555 1 93.5 182 TYR B CA 1
ATOM 3434 C C . TYR B 1 182 ? 15.406 -16.609 -13.812 1 93.5 182 TYR B C 1
ATOM 3436 O O . TYR B 1 182 ? 16.266 -16.484 -14.695 1 93.5 182 TYR B O 1
ATOM 3444 N N . THR B 1 183 ? 15.031 -15.625 -13.078 1 91.12 183 THR B N 1
ATOM 3445 C CA . THR B 1 183 ? 15.602 -14.297 -13.25 1 91.12 183 THR B CA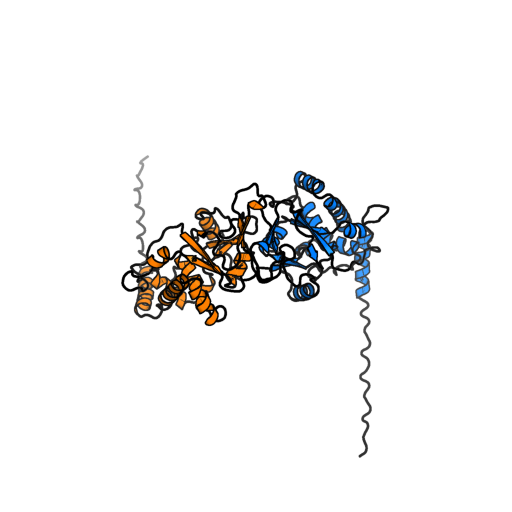 1
ATOM 3446 C C . THR B 1 183 ? 16.797 -14.094 -12.328 1 91.12 183 THR B C 1
ATOM 3448 O O . THR B 1 183 ? 16.641 -13.891 -11.125 1 91.12 183 THR B O 1
ATOM 3451 N N . PRO B 1 184 ? 17.922 -13.977 -12.867 1 88.88 184 PRO B N 1
ATOM 3452 C CA . PRO B 1 184 ? 19.125 -13.953 -12.039 1 88.88 184 PRO B CA 1
ATOM 3453 C C . PRO B 1 184 ? 19.234 -12.703 -11.172 1 88.88 184 PRO B C 1
ATOM 3455 O O . PRO B 1 184 ? 19.797 -12.742 -10.078 1 88.88 184 PRO B O 1
ATOM 3458 N N . SER B 1 185 ? 18.734 -11.586 -11.633 1 86.88 185 SER B N 1
ATOM 3459 C CA . SER B 1 185 ? 18.812 -10.352 -10.867 1 86.88 185 SER B CA 1
ATOM 3460 C C . SER B 1 185 ? 17.953 -10.422 -9.609 1 86.88 185 SER B C 1
ATOM 3462 O O . SER B 1 185 ? 18.172 -9.672 -8.656 1 86.88 185 SER B O 1
ATOM 3464 N N . VAL B 1 186 ? 17.078 -11.359 -9.586 1 86.12 186 VAL B N 1
ATOM 3465 C CA . VAL B 1 186 ? 16.188 -11.5 -8.453 1 86.12 186 VAL B CA 1
ATOM 3466 C C . VAL B 1 186 ? 16.578 -12.719 -7.629 1 86.12 186 VAL B C 1
ATOM 3468 O O . VAL B 1 186 ? 16.594 -12.672 -6.395 1 86.12 186 VAL B O 1
ATOM 3471 N N . MET B 1 187 ? 16.969 -13.742 -8.406 1 93.06 187 MET B N 1
ATOM 3472 C CA . MET B 1 187 ? 17.203 -15.031 -7.766 1 93.06 187 MET B CA 1
ATOM 3473 C C . MET B 1 187 ? 18.625 -15.523 -8.031 1 93.06 187 MET B C 1
ATOM 3475 O O . MET B 1 187 ? 18.906 -16.109 -9.078 1 93.06 187 MET B O 1
ATOM 3479 N N . THR B 1 188 ? 19.391 -15.406 -6.969 1 93.25 188 THR B N 1
ATOM 3480 C CA . THR B 1 188 ? 20.734 -15.977 -7.047 1 93.25 188 THR B CA 1
ATOM 3481 C C . THR B 1 188 ? 20.703 -17.484 -6.762 1 93.25 188 THR B C 1
ATOM 3483 O O . THR B 1 188 ? 19.734 -17.984 -6.188 1 93.25 188 THR B O 1
ATOM 3486 N N . LYS B 1 189 ? 21.781 -18.141 -7.148 1 93.5 189 LYS B N 1
ATOM 3487 C CA . LYS B 1 189 ? 21.844 -19.578 -6.961 1 93.5 189 LYS B CA 1
ATOM 3488 C C . LYS B 1 189 ? 21.75 -19.953 -5.48 1 93.5 189 LYS B C 1
ATOM 3490 O O . LYS B 1 189 ? 20.953 -20.812 -5.098 1 93.5 189 LYS B O 1
ATOM 3495 N N . PRO B 1 190 ? 22.453 -19.266 -4.605 1 94.19 190 PRO B N 1
ATOM 3496 C CA . PRO B 1 190 ? 22.344 -19.594 -3.182 1 94.19 190 PRO B CA 1
ATOM 3497 C C . PRO B 1 190 ? 20.938 -19.328 -2.631 1 94.19 190 PRO B C 1
ATOM 3499 O O . PRO B 1 190 ? 20.438 -20.109 -1.81 1 94.19 190 PRO B O 1
ATOM 3502 N N . LEU B 1 191 ? 20.359 -18.312 -3.117 1 94.81 191 LEU B N 1
ATOM 3503 C CA . LEU B 1 191 ? 19 -17.984 -2.672 1 94.81 191 LEU B CA 1
ATOM 3504 C C . LEU B 1 191 ? 18 -19.031 -3.143 1 94.81 191 LEU B C 1
ATOM 3506 O O . LEU B 1 191 ? 17.094 -19.406 -2.4 1 94.81 191 LEU B O 1
ATOM 3510 N N . ARG B 1 192 ? 18.219 -19.5 -4.312 1 95.94 192 ARG B N 1
ATOM 3511 C CA . ARG B 1 192 ? 17.344 -20.516 -4.875 1 95.94 192 ARG B CA 1
ATOM 3512 C C . ARG B 1 192 ? 17.438 -21.812 -4.086 1 95.94 192 ARG B C 1
ATOM 3514 O O . ARG B 1 192 ? 16.422 -22.453 -3.785 1 95.94 192 ARG B O 1
ATOM 3521 N N . GLN B 1 193 ? 18.625 -22.156 -3.76 1 95.75 193 GLN B N 1
ATOM 3522 C CA . GLN B 1 193 ? 18.844 -23.391 -2.998 1 95.75 193 GLN B CA 1
ATOM 3523 C C . GLN B 1 193 ? 18.203 -23.297 -1.619 1 95.75 193 GLN B C 1
ATOM 3525 O O . GLN B 1 193 ? 17.594 -24.266 -1.147 1 95.75 193 GLN B O 1
ATOM 3530 N N . LYS B 1 194 ? 18.328 -22.188 -1.014 1 95.56 194 LYS B N 1
ATOM 3531 C CA . LYS B 1 194 ? 17.688 -21.969 0.281 1 95.56 194 LYS B CA 1
ATOM 3532 C C . LYS B 1 194 ? 16.172 -22.078 0.169 1 95.56 194 LYS B C 1
ATOM 3534 O O . LYS B 1 194 ? 15.523 -22.672 1.033 1 95.56 194 LYS B O 1
ATOM 3539 N N . LEU B 1 195 ? 15.68 -21.531 -0.878 1 96.62 195 LEU B N 1
ATOM 3540 C CA . LEU B 1 195 ? 14.242 -21.547 -1.109 1 96.62 195 LEU B CA 1
ATOM 3541 C C . LEU B 1 195 ? 13.742 -22.969 -1.32 1 96.62 195 LEU B C 1
ATOM 3543 O O . LEU B 1 195 ? 12.711 -23.359 -0.774 1 96.62 195 LEU B O 1
ATOM 3547 N N . PHE B 1 196 ? 14.523 -23.781 -2.057 1 97.12 196 PHE B N 1
ATOM 3548 C CA . PHE B 1 196 ? 14.172 -25.172 -2.311 1 97.12 196 PHE B CA 1
ATOM 3549 C C . PHE B 1 196 ? 14.18 -25.969 -1.019 1 97.12 196 PHE B C 1
ATOM 3551 O O . PHE B 1 196 ? 13.375 -26.891 -0.843 1 97.12 196 PHE B O 1
ATOM 3558 N N . ALA B 1 197 ? 15.062 -25.625 -0.188 1 96.94 197 ALA B N 1
ATOM 3559 C CA . ALA B 1 197 ? 15.172 -26.328 1.081 1 96.94 197 ALA B CA 1
ATOM 3560 C C . ALA B 1 197 ? 14.008 -25.984 2.01 1 96.94 197 ALA B C 1
ATOM 3562 O O . ALA B 1 197 ? 13.469 -26.859 2.684 1 96.94 197 ALA B O 1
ATOM 3563 N N . GLU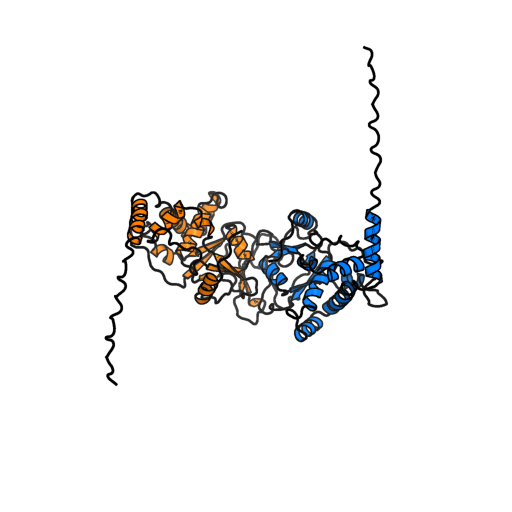 B 1 198 ? 13.602 -24.75 2.02 1 95.69 198 GLU B N 1
ATOM 3564 C CA . GLU B 1 198 ? 12.547 -24.266 2.914 1 95.69 198 GLU B CA 1
ATOM 3565 C C . GLU B 1 198 ? 11.164 -24.625 2.379 1 95.69 198 GLU B C 1
ATOM 3567 O O . GLU B 1 198 ? 10.242 -24.906 3.154 1 95.69 198 GLU B O 1
ATOM 3572 N N . PHE B 1 199 ? 11.055 -24.578 1.054 1 97 199 PHE B N 1
ATOM 3573 C CA . PHE B 1 199 ? 9.797 -24.891 0.373 1 97 199 PHE B CA 1
ATOM 3574 C C . PHE B 1 199 ? 10.031 -25.844 -0.787 1 97 199 PHE B C 1
ATOM 3576 O O . PHE B 1 199 ? 10 -25.438 -1.951 1 97 199 PHE B O 1
ATOM 3583 N N . PRO B 1 200 ? 10.055 -27.094 -0.516 1 96.5 200 PRO B N 1
ATOM 3584 C CA . PRO B 1 200 ? 10.43 -28.078 -1.54 1 96.5 200 PRO B CA 1
ATOM 3585 C C . PRO B 1 200 ? 9.469 -28.078 -2.729 1 96.5 200 PRO B C 1
ATOM 3587 O O . PRO B 1 200 ? 9.875 -28.375 -3.854 1 96.5 200 PRO B O 1
ATOM 3590 N N . ALA B 1 201 ? 8.273 -27.734 -2.482 1 96.69 201 ALA B N 1
ATOM 3591 C CA . ALA B 1 201 ? 7.277 -27.719 -3.553 1 96.69 201 ALA B CA 1
ATOM 3592 C C . ALA B 1 201 ? 7.66 -26.734 -4.652 1 96.69 201 ALA B C 1
ATOM 3594 O O . ALA B 1 201 ? 7.199 -26.859 -5.789 1 96.69 201 ALA B O 1
ATOM 3595 N N . VAL B 1 202 ? 8.484 -25.781 -4.367 1 97.94 202 VAL B N 1
ATOM 3596 C CA . VAL B 1 202 ? 8.906 -24.766 -5.332 1 97.94 202 VAL B CA 1
ATOM 3597 C C . VAL B 1 202 ? 9.734 -25.422 -6.434 1 97.94 202 VAL B C 1
ATOM 3599 O O . VAL B 1 202 ? 9.781 -24.922 -7.562 1 97.94 202 VAL B O 1
ATOM 3602 N N . LYS B 1 203 ? 10.383 -26.5 -6.145 1 95.69 203 LYS B N 1
ATOM 3603 C CA . LYS B 1 203 ? 11.156 -27.234 -7.145 1 95.69 203 LYS B CA 1
ATOM 3604 C C . LYS B 1 203 ? 10.273 -27.703 -8.289 1 95.69 203 LYS B C 1
ATOM 3606 O O . LYS B 1 203 ? 10.68 -27.688 -9.453 1 95.69 203 LYS B O 1
ATOM 3611 N N . LYS B 1 204 ? 9.141 -28.156 -7.922 1 95.69 204 LYS B N 1
ATOM 3612 C CA . LYS B 1 204 ? 8.188 -28.609 -8.938 1 95.69 204 LYS B CA 1
ATOM 3613 C C . LYS B 1 204 ? 7.816 -27.469 -9.883 1 95.69 204 LYS B C 1
ATOM 3615 O O . LYS B 1 204 ? 7.664 -27.672 -11.086 1 95.69 204 LYS B O 1
ATOM 3620 N N . VAL B 1 205 ? 7.656 -26.266 -9.336 1 97.69 205 VAL B N 1
ATOM 3621 C CA . VAL B 1 205 ? 7.355 -25.094 -10.141 1 97.69 205 VAL B CA 1
ATOM 3622 C C . VAL B 1 205 ? 8.5 -24.828 -11.117 1 97.69 205 VAL B C 1
ATOM 3624 O O . VAL B 1 205 ? 8.266 -24.5 -12.281 1 97.69 205 VAL B O 1
ATOM 3627 N N . TYR B 1 206 ? 9.664 -24.953 -10.609 1 96.06 206 TYR B N 1
ATOM 3628 C CA . TYR B 1 206 ? 10.852 -24.75 -11.43 1 96.06 206 TYR B CA 1
ATOM 3629 C C . TYR B 1 206 ? 10.852 -25.656 -12.641 1 96.06 206 TYR B C 1
ATOM 3631 O O . TYR B 1 206 ? 11.117 -25.219 -13.766 1 96.06 206 TYR B O 1
ATOM 3639 N N . GLU B 1 207 ? 10.5 -26.859 -12.445 1 94.88 207 GLU B N 1
ATOM 3640 C CA . GLU B 1 207 ? 10.477 -27.859 -13.508 1 94.88 207 GLU B CA 1
ATOM 3641 C C . GLU B 1 207 ? 9.328 -27.609 -14.477 1 94.88 207 GLU B C 1
ATOM 3643 O O . GLU B 1 207 ? 9.508 -27.688 -15.695 1 94.88 207 GLU B O 1
ATOM 3648 N N . LEU B 1 208 ? 8.188 -27.328 -13.953 1 96.31 208 LEU B N 1
ATOM 3649 C CA . LEU B 1 208 ? 7.027 -27.062 -14.797 1 96.31 208 LEU B CA 1
ATOM 3650 C C . LEU B 1 208 ? 7.27 -25.828 -15.68 1 96.31 208 LEU B C 1
ATOM 3652 O O . LEU B 1 208 ? 6.965 -25.859 -16.875 1 96.31 208 LEU B O 1
ATOM 3656 N N . TYR B 1 209 ? 7.797 -24.828 -15.125 1 96.31 209 TYR B N 1
ATOM 3657 C CA . TYR B 1 209 ? 8.094 -23.625 -15.875 1 96.31 209 TYR B CA 1
ATOM 3658 C C . TYR B 1 209 ? 9.055 -23.906 -17.016 1 96.31 209 TYR B C 1
ATOM 3660 O O . TYR B 1 209 ? 8.836 -23.469 -18.156 1 96.31 209 TYR B O 1
ATOM 3668 N N . GLY B 1 210 ? 10.133 -24.609 -16.672 1 94.12 210 GLY B N 1
ATOM 3669 C CA . GLY B 1 210 ? 11.078 -24.984 -17.719 1 94.12 210 GLY B CA 1
ATOM 3670 C C . GLY B 1 210 ? 10.445 -25.734 -18.859 1 94.12 210 GLY B C 1
ATOM 3671 O O . GLY B 1 210 ? 10.703 -25.438 -20.031 1 94.12 210 GLY B O 1
ATOM 3672 N N . SER B 1 211 ? 9.609 -26.594 -18.531 1 93.19 211 SER B N 1
ATOM 3673 C CA . SER B 1 211 ? 8.938 -27.406 -19.531 1 93.19 211 SER B CA 1
ATOM 3674 C C . SER B 1 211 ? 7.984 -26.562 -20.375 1 93.19 211 SER B C 1
ATOM 3676 O O . SER B 1 211 ? 7.926 -26.719 -21.594 1 93.19 211 SER B O 1
ATOM 3678 N N . TRP B 1 212 ? 7.23 -25.688 -19.719 1 94.56 212 TRP B N 1
ATOM 3679 C CA . TRP B 1 212 ? 6.191 -24.922 -20.391 1 94.56 212 TRP B CA 1
ATOM 3680 C C . TRP B 1 212 ? 6.801 -23.828 -21.266 1 94.56 212 TRP B C 1
ATOM 3682 O O . TRP B 1 212 ? 6.176 -23.375 -22.219 1 94.56 212 TRP B O 1
ATOM 3692 N N . THR B 1 213 ? 8.016 -23.375 -20.984 1 92.38 213 THR B N 1
ATOM 3693 C CA . THR B 1 213 ? 8.539 -22.203 -21.688 1 92.38 213 THR B CA 1
ATOM 3694 C C . THR B 1 213 ? 9.625 -22.609 -22.672 1 92.38 213 THR B C 1
ATOM 3696 O O . THR B 1 213 ? 10.188 -21.766 -23.375 1 92.38 213 THR B O 1
ATOM 3699 N N . SER B 1 214 ? 9.93 -23.781 -22.812 1 85.44 214 SER B N 1
ATOM 3700 C CA . SER B 1 214 ? 10.992 -24.234 -23.703 1 85.44 214 SER B CA 1
ATOM 3701 C C . SER B 1 214 ? 10.422 -24.906 -24.953 1 85.44 214 SER B C 1
ATOM 3703 O O . SER B 1 214 ? 11.148 -25.547 -25.703 1 85.44 214 SER B O 1
ATOM 3705 N N . THR B 1 215 ? 9.219 -24.734 -25.234 1 75 215 THR B N 1
ATOM 3706 C CA . THR B 1 215 ? 8.594 -25.516 -26.281 1 75 215 THR B CA 1
ATOM 3707 C C . THR B 1 215 ? 8.516 -24.719 -27.578 1 75 215 THR B C 1
ATOM 3709 O O . THR B 1 215 ? 8.227 -25.281 -28.641 1 75 215 THR B O 1
ATOM 3712 N N . ALA B 1 216 ? 8.602 -23.422 -27.578 1 65.75 216 ALA B N 1
ATOM 3713 C CA . ALA B 1 216 ? 8.312 -22.562 -28.719 1 65.75 216 ALA B CA 1
ATOM 3714 C C . ALA B 1 216 ? 9.078 -23.031 -29.953 1 65.75 216 ALA B C 1
ATOM 3716 O O . ALA B 1 216 ? 8.555 -22.953 -31.078 1 65.75 216 ALA B O 1
ATOM 3717 N N . ASP B 1 217 ? 10.227 -23.375 -29.797 1 67.12 217 ASP B N 1
ATOM 3718 C CA . ASP B 1 217 ? 11.055 -23.609 -30.969 1 67.12 217 ASP B CA 1
ATOM 3719 C C . ASP B 1 217 ? 11.031 -25.078 -31.375 1 67.12 217 ASP B C 1
ATOM 3721 O O . ASP B 1 217 ? 11.766 -25.5 -32.281 1 67.12 217 ASP B O 1
ATOM 3725 N N . THR B 1 218 ? 10.102 -25.688 -30.781 1 67.31 218 THR B N 1
ATOM 3726 C CA . THR B 1 218 ? 10.008 -27.078 -31.203 1 67.31 218 THR B CA 1
ATOM 3727 C C . THR B 1 218 ? 9.203 -27.203 -32.5 1 67.31 218 THR B C 1
ATOM 3729 O O . THR B 1 218 ? 8.297 -26.406 -32.75 1 67.31 218 THR B O 1
ATOM 3732 N N . PRO B 1 219 ? 9.695 -28.062 -33.312 1 61.56 219 PRO B N 1
ATOM 3733 C CA . PRO B 1 219 ? 8.969 -28.281 -34.562 1 61.56 219 PRO B CA 1
ATOM 3734 C C . PRO B 1 219 ? 7.465 -28.422 -34.344 1 61.56 219 PRO B C 1
ATOM 3736 O O . PRO B 1 219 ? 6.676 -27.906 -35.156 1 61.56 219 PRO B O 1
ATOM 3739 N N . ALA B 1 220 ? 7.07 -29.062 -33.406 1 59.81 220 ALA B N 1
ATOM 3740 C CA . ALA B 1 220 ? 5.652 -29.266 -33.125 1 59.81 220 ALA B CA 1
ATOM 3741 C C . ALA B 1 220 ? 4.957 -27.938 -32.812 1 59.81 220 ALA B C 1
ATOM 3743 O O . ALA B 1 220 ? 3.854 -27.688 -33.312 1 59.81 220 ALA B O 1
ATOM 3744 N N . ALA B 1 221 ? 5.633 -27.125 -32.094 1 63.84 221 ALA B N 1
ATOM 3745 C CA . ALA B 1 221 ? 5.066 -25.828 -31.734 1 63.84 221 ALA B CA 1
ATOM 3746 C C . ALA B 1 221 ? 4.973 -24.922 -32.938 1 63.84 221 ALA B C 1
ATOM 3748 O O . ALA B 1 221 ? 4 -24.172 -33.094 1 63.84 221 ALA B O 1
ATOM 3749 N N . LEU B 1 222 ? 5.965 -25.078 -33.781 1 62.84 222 LEU B N 1
ATOM 3750 C CA . LEU B 1 222 ? 6.012 -24.266 -35 1 62.84 222 LEU B CA 1
ATOM 3751 C C . LEU B 1 222 ? 4.91 -24.688 -35.969 1 62.84 222 LEU B C 1
ATOM 3753 O O . LEU B 1 222 ? 4.328 -23.828 -36.656 1 62.84 222 LEU B O 1
ATOM 3757 N N . LYS B 1 223 ? 4.695 -25.922 -36.031 1 61.81 223 LYS B N 1
ATOM 3758 C CA . LYS B 1 223 ? 3.648 -26.438 -36.906 1 61.81 223 LYS B CA 1
ATOM 3759 C C . LYS B 1 223 ? 2.266 -26.031 -36.406 1 61.81 223 LYS B C 1
ATOM 3761 O O . LYS B 1 223 ? 1.378 -25.719 -37.188 1 61.81 223 LYS B O 1
ATOM 3766 N N . TYR B 1 224 ? 2.15 -26.125 -35.156 1 60.78 224 TYR B N 1
ATOM 3767 C CA . TYR B 1 224 ? 0.872 -25.781 -34.562 1 60.78 224 TYR B CA 1
ATOM 3768 C C . TYR B 1 224 ? 0.544 -24.312 -34.781 1 60.78 224 TYR B C 1
ATOM 3770 O O . TYR B 1 224 ? -0.613 -23.953 -35 1 60.78 224 TYR B O 1
ATOM 3778 N N . SER B 1 225 ? 1.519 -23.422 -34.719 1 58.66 225 SER B N 1
ATOM 3779 C CA . SER B 1 225 ? 1.334 -21.984 -34.906 1 58.66 225 SER B CA 1
ATOM 3780 C C . SER B 1 225 ? 0.889 -21.688 -36.344 1 58.66 225 SER B C 1
ATOM 3782 O O . SER B 1 225 ? 0.107 -20.766 -36.562 1 58.66 225 SER B O 1
ATOM 3784 N N . ASN B 1 226 ? 1.323 -22.438 -37.312 1 54.09 226 ASN B N 1
ATOM 3785 C CA . ASN B 1 226 ? 1.029 -22.219 -38.719 1 54.09 226 ASN B CA 1
ATOM 3786 C C . ASN B 1 226 ? -0.339 -22.781 -39.094 1 54.09 226 ASN B C 1
ATOM 3788 O O . ASN B 1 226 ? -1 -22.266 -40 1 54.09 226 ASN B O 1
ATOM 3792 N N . SER B 1 227 ? -0.728 -23.812 -38.5 1 51.22 227 SER B N 1
ATOM 3793 C CA . SER B 1 227 ? -1.984 -24.438 -38.906 1 51.22 227 SER B CA 1
ATOM 3794 C C . SER B 1 227 ? -3.184 -23.625 -38.406 1 51.22 227 SER B C 1
ATOM 3796 O O . SER B 1 227 ? -4.227 -23.609 -39.062 1 51.22 227 SER B O 1
ATOM 3798 N N . THR B 1 228 ? -3.148 -23.047 -37.25 1 49.59 228 THR B N 1
ATOM 3799 C CA . THR B 1 228 ? -4.293 -22.312 -36.75 1 49.59 228 THR B CA 1
ATOM 3800 C C . THR B 1 228 ? -4.473 -21 -37.5 1 49.59 228 THR B C 1
ATOM 3802 O O . THR B 1 228 ? -5.535 -20.375 -37.438 1 49.59 228 THR B O 1
ATOM 3805 N N . ALA B 1 229 ? -3.475 -20.5 -38.219 1 44.97 229 ALA B N 1
ATOM 3806 C CA . ALA B 1 229 ? -3.621 -19.344 -39.094 1 44.97 229 ALA B CA 1
ATOM 3807 C C . ALA B 1 229 ? -4.457 -19.688 -40.312 1 44.97 229 ALA B C 1
ATOM 3809 O O . ALA B 1 229 ? -5.148 -18.828 -40.875 1 44.97 229 ALA B O 1
ATOM 3810 N N . THR B 1 230 ? -4.414 -20.844 -40.781 1 42.34 230 THR B N 1
ATOM 3811 C CA . THR B 1 230 ? -5.078 -21.156 -42.031 1 42.34 230 THR B CA 1
ATOM 3812 C C . THR B 1 230 ? -6.586 -21.281 -41.844 1 42.34 230 THR B C 1
ATOM 3814 O O . THR B 1 230 ? -7.352 -21.188 -42.812 1 42.34 230 THR B O 1
ATOM 3817 N N . HIS B 1 231 ? -7.078 -21.547 -40.656 1 39.75 231 HIS B N 1
ATOM 3818 C CA . HIS B 1 231 ? -8.516 -21.781 -40.594 1 39.75 231 HIS B CA 1
ATOM 3819 C C . HIS B 1 231 ? -9.289 -20.469 -40.594 1 39.75 231 HIS B C 1
ATOM 3821 O O . HIS B 1 231 ? -10.523 -20.484 -40.531 1 39.75 231 HIS B O 1
ATOM 3827 N N . GLN B 1 232 ? -8.641 -19.328 -40.375 1 39.38 232 GLN B N 1
ATOM 3828 C CA . GLN B 1 232 ? -9.547 -18.188 -40.312 1 39.38 232 GLN B CA 1
ATOM 3829 C C . GLN B 1 232 ? -10.188 -17.891 -41.656 1 39.38 232 GLN B C 1
ATOM 3831 O O . GLN B 1 232 ? -11.156 -17.141 -41.719 1 39.38 232 GLN B O 1
ATOM 3836 N N . GLY B 1 233 ? -9.414 -18.094 -42.688 1 36.22 233 GLY B N 1
ATOM 3837 C CA . GLY B 1 233 ? -9.914 -17.328 -43.812 1 36.22 233 GLY B CA 1
ATOM 3838 C C . GLY B 1 233 ? -11.156 -17.938 -44.438 1 36.22 233 GLY B C 1
ATOM 3839 O O . GLY B 1 233 ? -11.508 -17.609 -45.594 1 36.22 233 GLY B O 1
ATOM 3840 N N . LYS B 1 234 ? -11.539 -19.172 -44.062 1 36.47 234 LYS B N 1
ATOM 3841 C CA . LYS B 1 234 ? -12.711 -19.5 -44.875 1 36.47 234 LYS B CA 1
ATOM 3842 C C . LYS B 1 234 ? -13.922 -18.672 -44.438 1 36.47 234 LYS B C 1
ATOM 3844 O O . LYS B 1 234 ? -14.531 -18.953 -43.406 1 36.47 234 LYS B O 1
ATOM 3849 N N . THR B 1 235 ? -13.891 -17.328 -44.625 1 33 235 THR B N 1
ATOM 3850 C CA . THR B 1 235 ? -15.094 -16.5 -44.625 1 33 235 THR B CA 1
ATOM 3851 C C . THR B 1 235 ? -16.234 -17.188 -45.375 1 33 235 THR B C 1
ATOM 3853 O O . THR B 1 235 ? -16.125 -17.422 -46.562 1 33 235 THR B O 1
ATOM 3856 N N . THR B 1 236 ? -16.906 -18.109 -44.75 1 31.69 236 THR B N 1
ATOM 3857 C CA . THR B 1 236 ? -18.156 -18.625 -45.312 1 31.69 236 THR B CA 1
ATOM 3858 C C . THR B 1 236 ? -19.047 -17.469 -45.781 1 31.69 236 THR B C 1
ATOM 3860 O O . THR B 1 236 ? -19.469 -16.641 -44.969 1 31.69 236 THR B O 1
ATOM 3863 N N . GLU B 1 237 ? -18.812 -16.953 -46.938 1 31.83 237 GLU B N 1
ATOM 3864 C CA . GLU B 1 237 ? -19.703 -16.078 -47.688 1 31.83 237 GLU B CA 1
ATOM 3865 C C . GLU B 1 237 ? -21.156 -16.516 -47.531 1 31.83 237 GLU B C 1
ATOM 3867 O O . GLU B 1 237 ? -21.531 -17.578 -48 1 31.83 237 GLU B O 1
ATOM 3872 N N . ALA B 1 238 ? -21.703 -16.344 -46.312 1 31.02 238 ALA B N 1
ATOM 3873 C CA . ALA B 1 238 ? -23.141 -16.578 -46.094 1 31.02 238 ALA B CA 1
ATOM 3874 C C . ALA B 1 238 ? -23.953 -15.906 -47.219 1 31.02 238 ALA B C 1
ATOM 3876 O O . ALA B 1 238 ? -23.812 -14.711 -47.469 1 31.02 238 ALA B O 1
ATOM 3877 N N . ALA B 1 239 ? -24.328 -16.641 -48.156 1 33.09 239 ALA B N 1
ATOM 3878 C CA . ALA B 1 239 ? -25.266 -16.359 -49.25 1 33.09 239 ALA B CA 1
ATOM 3879 C C . ALA B 1 239 ? -26.484 -15.602 -48.75 1 33.09 239 ALA B C 1
ATOM 3881 O O . ALA B 1 239 ? -27.078 -15.977 -47.719 1 33.09 239 ALA B O 1
ATOM 3882 N N . HIS B 1 240 ? -26.484 -14.258 -48.844 1 33.25 240 HIS B N 1
ATOM 3883 C CA . HIS B 1 240 ? -27.594 -13.336 -48.625 1 33.25 240 HIS B CA 1
ATOM 3884 C C . HIS B 1 240 ? -28.906 -13.906 -49.156 1 33.25 240 HIS B C 1
ATOM 3886 O O . HIS B 1 240 ? -29 -14.25 -50.312 1 33.25 240 HIS B O 1
ATOM 3892 N N . PRO B 1 241 ? -29.547 -14.703 -48.25 1 31.12 241 PRO B N 1
ATOM 3893 C CA . PRO B 1 241 ? -30.797 -15.242 -48.812 1 31.12 241 PRO B CA 1
ATOM 3894 C C . PRO B 1 241 ? -31.625 -14.172 -49.531 1 31.12 241 PRO B C 1
ATOM 3896 O O . PRO B 1 241 ? -31.609 -13.008 -49.125 1 31.12 241 PRO B O 1
ATOM 3899 N N . SER B 1 242 ? -31.672 -14.211 -50.812 1 29.33 242 SER B N 1
ATOM 3900 C CA . SER B 1 242 ? -32.5 -13.453 -51.75 1 29.33 242 SER B CA 1
ATOM 3901 C C . SER B 1 242 ? -33.906 -13.281 -51.25 1 29.33 242 SER B C 1
ATOM 3903 O O . SER B 1 242 ? -34.562 -14.258 -50.875 1 29.33 242 SER B O 1
ATOM 3905 N N . SER B 1 243 ? -34.094 -12.188 -50.438 1 27.33 243 SER B N 1
ATOM 3906 C CA . SER B 1 243 ? -35.438 -11.789 -49.969 1 27.33 243 SER B CA 1
ATOM 3907 C C . SER B 1 243 ? -36.5 -12.047 -51 1 27.33 243 SER B C 1
ATOM 3909 O O . SER B 1 243 ? -36.344 -11.633 -52.156 1 27.33 243 SER B O 1
ATOM 3911 N N . ARG B 1 244 ? -37.281 -13.117 -50.906 1 30.61 244 ARG B N 1
ATOM 3912 C CA . ARG B 1 244 ? -38.469 -13.602 -51.625 1 30.61 244 ARG B CA 1
ATOM 3913 C C . ARG B 1 244 ? -39.469 -12.477 -51.844 1 30.61 244 ARG B C 1
ATOM 3915 O O . ARG B 1 244 ? -39.812 -11.734 -50.938 1 30.61 244 ARG B O 1
ATOM 3922 N N . GLN B 1 245 ? -39.5 -11.961 -53.094 1 27.58 245 GLN B N 1
ATOM 3923 C CA . GLN B 1 245 ? -40.438 -11.031 -53.719 1 27.58 245 GLN B CA 1
ATOM 3924 C C . GLN B 1 245 ? -41.875 -11.359 -53.312 1 27.58 245 GLN B C 1
ATOM 3926 O O . GLN B 1 245 ? -42.375 -12.445 -53.625 1 27.58 245 GLN B O 1
ATOM 3931 N N . ALA B 1 246 ? -42.312 -11.031 -52.062 1 33.53 246 ALA B N 1
ATOM 3932 C CA . ALA B 1 246 ? -43.719 -11.258 -51.75 1 33.53 246 ALA B CA 1
ATOM 3933 C C . ALA B 1 246 ? -44.625 -10.727 -52.844 1 33.53 246 ALA B C 1
ATOM 3935 O O . ALA B 1 246 ? -44.406 -9.625 -53.375 1 33.53 246 ALA B O 1
ATOM 3936 N N . PRO B 1 247 ? -45.281 -11.648 -53.594 1 31.81 247 PRO B N 1
ATOM 3937 C CA . PRO B 1 247 ? -46.125 -11.328 -54.75 1 31.81 247 PRO B CA 1
ATOM 3938 C C . PRO B 1 247 ? -47.156 -10.234 -54.438 1 31.81 247 PRO B C 1
ATOM 3940 O O . PRO B 1 247 ? -47.531 -10.062 -53.281 1 31.81 247 PRO B O 1
ATOM 3943 N N . HIS B 1 248 ? -46.969 -9.078 -55.062 1 31.89 248 HIS B N 1
ATOM 3944 C CA . HIS B 1 248 ? -47.875 -7.926 -55.125 1 31.89 248 HIS B CA 1
ATOM 3945 C C . HIS B 1 248 ? -49.312 -8.367 -55.281 1 31.89 248 HIS B C 1
ATOM 3947 O O . HIS B 1 248 ? -49.688 -8.938 -56.312 1 31.89 248 HIS B O 1
ATOM 3953 N N . ILE B 1 249 ? -49.844 -9.039 -54.25 1 33.47 249 ILE B N 1
ATOM 3954 C CA . ILE B 1 249 ? -51.219 -9.406 -54.438 1 33.47 249 ILE B CA 1
ATOM 3955 C C . ILE B 1 249 ? -52.031 -8.18 -54.875 1 33.47 249 ILE B C 1
ATOM 3957 O O . ILE B 1 249 ? -51.906 -7.109 -54.25 1 33.47 249 ILE B O 1
ATOM 3961 N N . THR B 1 250 ? -52.406 -8.219 -56.094 1 30.98 250 THR B N 1
ATOM 3962 C CA . THR B 1 250 ? -53.25 -7.398 -56.969 1 30.98 250 THR B CA 1
ATOM 3963 C C . THR B 1 250 ? -54.562 -7.066 -56.25 1 30.98 250 THR B C 1
ATOM 3965 O O . THR B 1 250 ? -55.406 -7.941 -56.062 1 30.98 250 THR B O 1
ATOM 3968 N N . LEU B 1 251 ? -54.5 -6.625 -54.938 1 28 251 LEU B N 1
ATOM 3969 C CA . LEU B 1 251 ? -55.875 -6.344 -54.5 1 28 251 LEU B CA 1
ATOM 3970 C C . LEU B 1 251 ? -56.594 -5.438 -55.5 1 28 251 LEU B C 1
ATOM 3972 O O . LEU B 1 251 ? -56.094 -4.34 -55.781 1 28 251 LEU B O 1
ATOM 3976 N N . THR B 1 252 ? -57.344 -6.02 -56.375 1 30.36 252 THR B N 1
ATOM 3977 C CA . THR B 1 252 ? -58.375 -5.625 -57.344 1 30.36 252 THR B CA 1
ATOM 3978 C C . THR B 1 252 ? -59.438 -4.742 -56.656 1 30.36 252 THR B C 1
ATOM 3980 O O . THR B 1 252 ? -60.25 -5.23 -55.906 1 30.36 252 THR B O 1
ATOM 3983 N N . HIS B 1 253 ? -59.219 -3.662 -55.812 1 26.78 253 HIS B N 1
ATOM 3984 C CA . HIS B 1 253 ? -60.375 -2.799 -56.125 1 26.78 253 HIS B CA 1
ATOM 3985 C C . HIS B 1 253 ? -60.188 -2.098 -57.469 1 26.78 253 HIS B C 1
ATOM 3987 O O . HIS B 1 253 ? -59.062 -1.732 -57.844 1 26.78 253 HIS B O 1
#

Sequence (506 aa):
MLEPPRHTACSRAMEEDPNKGRCSVENCPKHRGVQAMHVLPREVTETDCVMRSLEYSWNLRRGTLNLDTRRNILFVGKSLAAMYARGCWVLLPEESVMDQFVHPKLGIALGRVEFPALSPPFNYRFVPVRDMDDVGVVHQNESPPTSGNSFTNHVYPFKTLPLIKSHVHPQFAIVAIGKVLYTPSVMTKPLRQKLFAEFPAVKKVYELYGSWTSTADTPAALKYSNSTATHQGKTTEAAHPSSRQAPHITLTHMLEPPRHTACSRAMEEDPNKGRCSVENCPKHRGVQAMHVLPREVTETDCVMRSLEYSWNLRRGTLNLDTRRNILFVGKSLAAMYARGCWVLLPEESVMDQFVHPKLGIALGRVEFPALSPPFNYRFVPVRDMDDVGVVHQNESPPTSGNSFTNHVYPFKTLPLIKSHVHPQFAIVAIGKVLYTPSVMTKPLRQKLFAEFPAVKKVYELYGSWTSTADTPAALKYSNSTATHQGKTTEAAHPSSRQAPHITLTH

Foldseek 3Di:
DQDAADPVQVVVLLVVWPLNQAALFQSHHNVQQKGKDFQQTPCCVVVQLQQLLQCQQQVHAPPPDDSSHSLGIHIHHPVVRVCVVLVQKAWAFDLVLLCQQADPVPRAGDGNVSRDDDFDWTWTDIAGQDPFQPPKGKHQQDDDPDDPVRIDIAGPRRPVGDIGTGRHDVVSRLLSLLVQCPDCVRHPPVSNVVSCVVPVSNVSSVRRNVNSSPCCPPPVSVVSNVVSVVPPPPPVPPDPPPPPPPDPPPPDD/DQDFADPVQVVVLLVVWPLNQAALFQSHHNVQAKGKDFQQTPCCVVVQLQQLLQCQQQVHAPPPDDSSHSLGIHIHHPVVRVCVVLVQKAWAFDLVLLCQQADPVPRAGDGNVSRDDDFDWTWTDIAGQDPQQPPKGKHQQDDDPDDPVRIDIAGPRRPVGDIGTGRHDVVSRLLSLLVQCPDCVRHPPVSNVVSCVVPVSNVSSVRRNVNSSVCCPPPVSVVSNVVVVPPPPPPVPPDPPPPPPPPPPPPDD

Solvent-accessible surface area (backbone atoms only — not comparable to full-atom values): 28092 Å² total; per-residue (Å²): 129,84,76,70,64,52,66,68,31,48,54,53,23,42,72,56,29,79,58,65,51,23,12,50,76,32,48,38,54,42,80,62,23,37,37,71,35,51,59,33,57,66,70,54,66,74,39,57,58,46,47,49,5,39,22,45,41,61,57,40,60,79,91,62,83,65,55,76,34,34,46,27,41,44,38,27,33,38,20,57,48,49,27,38,76,71,51,25,40,44,60,40,61,42,62,76,63,56,50,61,47,30,33,88,85,77,70,40,66,45,52,32,90,62,51,69,88,82,72,70,69,38,52,24,38,67,40,70,68,42,93,37,66,69,44,76,47,57,30,42,78,53,69,74,83,56,51,60,81,26,48,45,64,31,36,64,75,32,80,81,52,72,70,28,63,31,40,43,43,57,70,38,33,36,44,36,47,23,50,46,65,69,31,62,93,77,29,44,71,71,56,46,52,51,46,37,69,77,39,54,68,52,51,58,31,49,52,45,31,53,59,33,48,64,37,36,84,33,68,69,40,48,50,52,53,57,53,65,61,61,64,63,70,72,68,73,77,71,74,73,76,72,82,74,75,72,76,78,74,72,75,80,121,129,85,76,70,66,51,66,69,32,48,54,53,23,44,72,58,29,80,59,66,50,24,12,49,76,32,47,37,55,41,77,62,23,36,38,71,36,52,59,32,56,63,70,53,67,74,38,57,59,46,47,50,5,39,23,44,40,61,58,42,58,78,91,62,80,64,54,78,34,36,46,27,42,44,40,28,35,38,19,57,47,49,26,38,77,72,49,24,38,43,59,40,61,42,64,76,63,55,50,59,48,31,33,89,86,77,70,38,65,44,51,33,90,62,51,71,87,80,74,72,71,38,51,25,40,67,40,71,68,42,92,36,66,69,44,76,47,58,30,43,78,52,69,74,84,56,50,59,82,26,49,46,64,30,36,64,75,32,81,80,50,72,70,27,63,32,40,42,42,58,70,39,33,37,46,35,47,25,52,46,64,70,30,62,94,77,29,43,71,71,56,49,53,52,45,36,70,77,38,55,69,52,50,56,32,47,52,44,31,53,58,33,48,64,36,36,84,33,70,68,40,49,52,53,55,56,55,66,61,64,66,63,69,71,68,74,77,73,74,73,76,75,79,74,79,72,76,77,73,76,75,80,123

pLDDT: mean 85.05, std 19.85, range [26.78, 98.75]